Protein AF-0000000074149201 (afdb_homodimer)

Structure (mmCIF, N/CA/C/O backbone):
data_AF-0000000074149201-model_v1
#
loop_
_entity.id
_entity.type
_entity.pdbx_description
1 polymer 'Ribosomal RNA-processing protein 43'
#
loop_
_atom_site.group_PDB
_atom_site.id
_atom_site.type_symbol
_atom_site.label_atom_id
_atom_site.label_alt_id
_atom_site.label_comp_id
_atom_site.label_asym_id
_atom_site.label_entity_id
_atom_site.label_seq_id
_atom_site.pdbx_PDB_ins_code
_atom_site.Cartn_x
_atom_site.Cartn_y
_atom_site.Cartn_z
_atom_site.occupancy
_atom_site.B_iso_or_equiv
_atom_site.auth_seq_id
_atom_site.auth_comp_id
_atom_site.auth_asym_id
_atom_site.auth_atom_id
_atom_site.pdbx_PDB_model_num
ATOM 1 N N . MET A 1 1 ? -45.594 19.422 27.656 1 26.16 1 MET A N 1
ATOM 2 C CA . MET A 1 1 ? -44.5 18.469 27.469 1 26.16 1 MET A CA 1
ATOM 3 C C . MET A 1 1 ? -43.469 19.031 26.516 1 26.16 1 MET A C 1
ATOM 5 O O . MET A 1 1 ? -43.781 19.359 25.375 1 26.16 1 MET A O 1
ATOM 9 N N . ALA A 1 2 ? -42.438 19.703 26.938 1 35.16 2 ALA A N 1
ATOM 10 C CA . ALA A 1 2 ? -41.5 20.469 26.125 1 35.16 2 ALA A CA 1
ATOM 11 C C . ALA A 1 2 ? -40.781 19.578 25.109 1 35.16 2 ALA A C 1
ATOM 13 O O . ALA A 1 2 ? -40.281 18.516 25.453 1 35.16 2 ALA A O 1
ATOM 14 N N . THR A 1 3 ? -41.188 19.453 23.906 1 37.28 3 THR A N 1
ATOM 15 C CA . THR A 1 3 ? -40.625 18.75 22.766 1 37.28 3 THR A CA 1
ATOM 16 C C . THR A 1 3 ? -39.125 19.031 22.672 1 37.28 3 THR A C 1
ATOM 18 O O . THR A 1 3 ? -38.688 20.188 22.562 1 37.28 3 THR A O 1
ATOM 21 N N . PRO A 1 4 ? -38.25 18.234 23.328 1 40.62 4 PRO A N 1
ATOM 22 C CA . PRO A 1 4 ? -36.812 18.547 23.375 1 40.62 4 PRO A CA 1
ATOM 23 C C . PRO A 1 4 ? -36.281 19.047 22.031 1 40.62 4 PRO A C 1
ATOM 25 O O . PRO A 1 4 ? -36.562 18.438 20.984 1 40.62 4 PRO A O 1
ATOM 28 N N . GLN A 1 5 ? -36.312 20.219 21.656 1 44.56 5 GLN A N 1
ATOM 29 C CA . GLN A 1 5 ? -35.906 21.047 20.531 1 44.56 5 GLN A CA 1
ATOM 30 C C . GLN A 1 5 ? -34.5 20.672 20.031 1 44.56 5 GLN A C 1
ATOM 32 O O . GLN A 1 5 ? -33.75 21.531 19.609 1 44.56 5 GLN A O 1
ATOM 37 N N . GLY A 1 6 ? -33.938 19.594 20.578 1 44.03 6 GLY A N 1
ATOM 38 C CA . GLY A 1 6 ? -32.594 19.328 20.109 1 44.03 6 GLY A CA 1
ATOM 39 C C . GLY A 1 6 ? -32.5 19.031 18.625 1 44.03 6 GLY A C 1
ATOM 40 O O . GLY A 1 6 ? -33.531 18.75 17.984 1 44.03 6 GLY A O 1
ATOM 41 N N . LEU A 1 7 ? -31.562 19.547 17.891 1 54.41 7 LEU A N 1
ATOM 42 C CA . LEU A 1 7 ? -31.328 19.281 16.469 1 54.41 7 LEU A CA 1
ATOM 43 C C . LEU A 1 7 ? -31.469 17.797 16.172 1 54.41 7 LEU A C 1
ATOM 45 O O . LEU A 1 7 ? -31.016 16.953 16.953 1 54.41 7 LEU A O 1
ATOM 49 N N . PRO A 1 8 ? -32.375 17.516 15.234 1 53.25 8 PRO A N 1
ATOM 50 C CA . PRO A 1 8 ? -32.469 16.109 14.82 1 53.25 8 PRO A CA 1
ATOM 51 C C . PRO A 1 8 ? -31.094 15.453 14.664 1 53.25 8 PRO A C 1
ATOM 53 O O . PRO A 1 8 ? -30.125 16.125 14.328 1 53.25 8 PRO A O 1
ATOM 56 N N . ARG A 1 9 ? -31.031 14.273 15.133 1 54.62 9 ARG A N 1
ATOM 57 C CA . ARG A 1 9 ? -29.828 13.438 15.148 1 54.62 9 ARG A CA 1
ATOM 58 C C . ARG A 1 9 ? -29.047 13.57 13.836 1 54.62 9 ARG A C 1
ATOM 60 O O . ARG A 1 9 ? -27.828 13.641 13.844 1 54.62 9 ARG A O 1
ATOM 67 N N . GLU A 1 10 ? -29.797 13.656 12.742 1 57.03 10 GLU A N 1
ATOM 68 C CA . GLU A 1 10 ? -29.172 13.75 11.422 1 57.03 10 GLU A CA 1
ATOM 69 C C . GLU A 1 10 ? -28.453 15.086 11.242 1 57.03 10 GLU A C 1
ATOM 71 O O . GLU A 1 10 ? -27.391 15.141 10.641 1 57.03 10 GLU A O 1
ATOM 76 N N . THR A 1 11 ? -29.125 16.078 11.766 1 56.19 11 THR A N 1
ATOM 77 C CA . THR A 1 11 ? -28.547 17.406 11.672 1 56.19 11 THR A CA 1
ATOM 78 C C . THR A 1 11 ? -27.281 17.5 12.523 1 56.19 11 THR A C 1
ATOM 80 O O . THR A 1 11 ? -26.281 18.094 12.094 1 56.19 11 THR A O 1
ATOM 83 N N . PHE A 1 12 ? -27.375 16.953 13.672 1 54.03 12 PHE A N 1
ATOM 84 C CA . PHE A 1 12 ? -26.219 16.984 14.57 1 54.03 12 PHE A CA 1
ATOM 85 C C . PHE A 1 12 ? -25.047 16.219 13.969 1 54.03 12 PHE A C 1
ATOM 87 O O . PHE A 1 12 ? -23.891 16.625 14.102 1 54.03 12 PHE A O 1
ATOM 94 N N . ALA A 1 13 ? -25.406 15.164 13.359 1 57.47 13 ALA A N 1
ATOM 95 C CA . ALA A 1 13 ? -24.375 14.344 12.719 1 57.47 13 ALA A CA 1
ATOM 96 C C . ALA A 1 13 ? -23.594 15.141 11.68 1 57.47 13 ALA A C 1
ATOM 98 O O . ALA A 1 13 ? -22.391 14.953 11.523 1 57.47 13 ALA A O 1
ATOM 99 N N . LYS A 1 14 ? -24.312 16.047 11.133 1 60.41 14 LYS A N 1
ATOM 100 C CA . LYS A 1 14 ? -23.688 16.844 10.086 1 60.41 14 LYS A CA 1
ATOM 101 C C . LYS A 1 14 ? -22.859 17.969 10.68 1 60.41 14 LYS A C 1
ATOM 103 O O . LYS A 1 14 ? -21.797 18.312 10.148 1 60.41 14 LYS A O 1
ATOM 108 N N . LEU A 1 15 ? -23.344 18.469 11.875 1 63.06 15 LEU A N 1
ATOM 109 C CA . LEU A 1 15 ? -22.719 19.656 12.453 1 63.06 15 LEU A CA 1
ATOM 110 C C . LEU A 1 15 ? -21.516 19.266 13.305 1 63.06 15 LEU A C 1
ATOM 112 O O . LEU A 1 15 ? -20.5 19.969 13.312 1 63.06 15 LEU A O 1
ATOM 116 N N . SER A 1 16 ? -21.656 18.156 14.055 1 70 16 SER A N 1
ATOM 117 C CA . SER A 1 16 ? -20.594 17.703 14.945 1 70 16 SER A CA 1
ATOM 118 C C . SER A 1 16 ? -20.406 16.188 14.883 1 70 16 SER A C 1
ATOM 120 O O . SER A 1 16 ? -20.766 15.477 15.828 1 70 16 SER A O 1
ATOM 122 N N . PRO A 1 17 ? -19.859 15.828 13.836 1 73.25 17 PRO A N 1
ATOM 123 C CA . PRO A 1 17 ? -19.844 14.383 13.578 1 73.25 17 PRO A CA 1
ATOM 124 C C . PRO A 1 17 ? -19.109 13.602 14.664 1 73.25 17 PRO A C 1
ATOM 126 O O . PRO A 1 17 ? -19.578 12.539 15.086 1 73.25 17 PRO A O 1
ATOM 129 N N . HIS A 1 18 ? -18.047 14.141 15.188 1 77.44 18 HIS A N 1
ATOM 130 C CA . HIS A 1 18 ? -17.281 13.391 16.172 1 77.44 18 HIS A CA 1
ATOM 131 C C . HIS A 1 18 ? -18.047 13.242 17.484 1 77.44 18 HIS A C 1
ATOM 133 O O . HIS A 1 18 ? -18.266 12.133 17.953 1 77.44 18 HIS A O 1
ATOM 139 N N . PRO A 1 19 ? -18.531 14.305 18.031 1 72.69 19 PRO A N 1
ATOM 140 C CA . PRO A 1 19 ? -19.328 14.188 19.266 1 72.69 19 PRO A CA 1
ATOM 141 C C . PRO A 1 19 ? -20.562 13.312 19.078 1 72.69 19 PRO A C 1
ATOM 143 O O . PRO A 1 19 ? -20.969 12.609 20.016 1 72.69 19 PRO A O 1
ATOM 146 N N . TYR A 1 20 ? -21.078 13.398 17.938 1 74.5 20 TYR A N 1
ATOM 147 C CA . TYR A 1 20 ? -22.266 12.602 17.656 1 74.5 20 TYR A CA 1
ATOM 148 C C . TYR A 1 20 ? -21.953 11.109 17.703 1 74.5 20 TYR A C 1
ATOM 150 O O . TYR A 1 20 ? -22.672 10.336 18.344 1 74.5 20 TYR A O 1
ATOM 158 N N . LEU A 1 21 ? -20.969 10.742 17.016 1 76.81 21 LEU A N 1
ATOM 159 C CA . LEU A 1 21 ? -20.578 9.336 17.016 1 76.81 21 LEU A CA 1
ATOM 160 C C . LEU A 1 21 ? -20.172 8.891 18.406 1 76.81 21 LEU A C 1
ATOM 162 O O . LEU A 1 21 ? -20.531 7.789 18.844 1 76.81 21 LEU A O 1
ATOM 166 N N . LEU A 1 22 ? -19.516 9.734 19.078 1 80.5 22 LEU A N 1
ATOM 167 C CA . LEU A 1 22 ? -19.094 9.422 20.438 1 80.5 22 LEU A CA 1
ATOM 168 C C . LEU A 1 22 ? -20.312 9.195 21.344 1 80.5 22 LEU A C 1
ATOM 170 O O . LEU A 1 22 ? -20.344 8.234 22.109 1 80.5 22 LEU A O 1
ATOM 174 N N . ALA A 1 23 ? -21.234 10.086 21.25 1 75.25 23 ALA A N 1
ATOM 175 C CA . ALA A 1 23 ? -22.438 9.984 22.078 1 75.25 23 ALA A CA 1
ATOM 176 C C . ALA A 1 23 ? -23.172 8.672 21.812 1 75.25 23 ALA A C 1
ATOM 178 O O . ALA A 1 23 ? -23.672 8.031 22.75 1 75.25 23 ALA A O 1
ATOM 179 N N . ASN A 1 24 ? -23.172 8.281 20.609 1 77.06 24 ASN A N 1
ATOM 180 C CA . ASN A 1 24 ? -23.859 7.055 20.219 1 77.06 24 ASN A CA 1
ATOM 181 C C . ASN A 1 24 ? -23.125 5.816 20.719 1 77.06 24 ASN A C 1
ATOM 183 O O . ASN A 1 24 ? -23.75 4.801 21.047 1 77.06 24 ASN A O 1
ATOM 187 N N . LEU A 1 25 ? -21.828 6.016 20.812 1 80 25 LEU A N 1
ATOM 188 C CA . LEU A 1 25 ? -21.016 4.871 21.203 1 80 25 LEU A CA 1
ATOM 189 C C . LEU A 1 25 ? -20.953 4.754 22.719 1 80 25 LEU A C 1
ATOM 191 O O . LEU A 1 25 ? -20.703 3.666 23.25 1 80 25 LEU A O 1
ATOM 195 N N . GLN A 1 26 ? -21.016 6 23.484 1 75.25 26 GLN A N 1
ATOM 196 C CA . GLN A 1 26 ? -20.906 6.016 24.938 1 75.25 26 GLN A CA 1
ATOM 197 C C . GLN A 1 26 ? -22.25 5.664 25.594 1 75.25 26 GLN A C 1
ATOM 199 O O . GLN A 1 26 ? -22.297 5.387 26.781 1 75.25 26 GLN A O 1
ATOM 204 N N . THR A 1 27 ? -23.391 6.109 25.219 1 62.41 27 THR A N 1
ATOM 205 C CA . THR A 1 27 ? -24.688 5.922 25.859 1 62.41 27 THR A CA 1
ATOM 206 C C . THR A 1 27 ? -24.766 4.551 26.531 1 62.41 27 THR A C 1
ATOM 208 O O . THR A 1 27 ? -24.625 3.523 25.859 1 62.41 27 THR A O 1
ATOM 211 N N . PRO A 1 28 ? -24.453 4.828 28 1 51.03 28 PRO A N 1
ATOM 212 C CA . PRO A 1 28 ? -24.625 3.645 28.844 1 51.03 28 PRO A CA 1
ATOM 213 C C . PRO A 1 28 ? -25.969 2.953 28.625 1 51.03 28 PRO A C 1
ATOM 215 O O . PRO A 1 28 ? -26.922 3.582 28.156 1 51.03 28 PRO A O 1
ATOM 218 N N . GLN A 1 29 ? -25.875 1.652 28.734 1 45.28 29 GLN A N 1
ATOM 219 C CA . GLN A 1 29 ? -27.078 0.822 28.797 1 45.28 29 GLN A CA 1
ATOM 220 C C . GLN A 1 29 ? -27.953 1.217 29.984 1 45.28 29 GLN A C 1
ATOM 222 O O . GLN A 1 29 ? -27.594 0.974 31.141 1 45.28 29 GLN A O 1
ATOM 227 N N . ALA A 1 30 ? -28.625 2.32 30.375 1 37.59 30 ALA A N 1
ATOM 228 C CA . ALA A 1 30 ? -29.625 2.107 31.422 1 37.59 30 ALA A CA 1
ATOM 229 C C . ALA A 1 30 ? -30.031 0.641 31.5 1 37.59 30 ALA A C 1
ATOM 231 O O . ALA A 1 30 ? -29.781 -0.13 30.562 1 37.59 30 ALA A O 1
ATOM 232 N N . ALA A 1 31 ? -31.016 0.205 32.375 1 40.5 31 ALA A N 1
ATOM 233 C CA . ALA A 1 31 ? -31.359 -1.191 32.625 1 40.5 31 ALA A CA 1
ATOM 234 C C . ALA A 1 31 ? -31.219 -2.023 31.344 1 40.5 31 ALA A C 1
ATOM 236 O O . ALA A 1 31 ? -30.719 -3.148 31.375 1 40.5 31 ALA A O 1
ATOM 237 N N . GLY A 1 32 ? -32.25 -2.148 30.438 1 38.19 32 GLY A N 1
ATOM 238 C CA . GLY A 1 32 ? -32.438 -3.154 29.406 1 38.19 32 GLY A CA 1
ATOM 239 C C . GLY A 1 32 ? -31.375 -3.143 28.344 1 38.19 32 GLY A C 1
ATOM 240 O O . GLY A 1 32 ? -30.406 -2.367 28.422 1 38.19 32 GLY A O 1
ATOM 241 N N . ALA A 1 33 ? -31.656 -3.168 26.797 1 38.72 33 ALA A N 1
ATOM 242 C CA . ALA A 1 33 ? -31.266 -3.725 25.5 1 38.72 33 ALA A CA 1
ATOM 243 C C . ALA A 1 33 ? -30.188 -2.863 24.844 1 38.72 33 ALA A C 1
ATOM 245 O O . ALA A 1 33 ? -29.609 -3.25 23.828 1 38.72 33 ALA A O 1
ATOM 246 N N . THR A 1 34 ? -29.953 -1.43 24.766 1 49.12 34 THR A N 1
ATOM 247 C CA . THR A 1 34 ? -29.547 -0.998 23.438 1 49.12 34 THR A CA 1
ATOM 248 C C . THR A 1 34 ? -28.016 -0.981 23.312 1 49.12 34 THR A C 1
ATOM 250 O O . THR A 1 34 ? -27.328 -0.445 24.188 1 49.12 34 THR A O 1
ATOM 253 N N . THR A 1 35 ? -27.25 -1.906 22.797 1 58.62 35 THR A N 1
ATOM 254 C CA . THR A 1 35 ? -25.891 -2.084 22.312 1 58.62 35 THR A CA 1
ATOM 255 C C . THR A 1 35 ? -25.391 -0.808 21.641 1 58.62 35 THR A C 1
ATOM 257 O O . THR A 1 35 ? -26.156 -0.086 21 1 58.62 35 THR A O 1
ATOM 260 N N . PRO A 1 36 ? -24.188 -0.225 22.203 1 65.25 36 PRO A N 1
ATOM 261 C CA . PRO A 1 36 ? -23.609 0.9 21.453 1 65.25 36 PRO A CA 1
ATOM 262 C C . PRO A 1 36 ? -23.844 0.795 19.953 1 65.25 36 PRO A C 1
ATOM 264 O O . PRO A 1 36 ? -23.734 -0.292 19.375 1 65.25 36 PRO A O 1
ATOM 267 N N . THR A 1 37 ? -24.484 1.938 19.531 1 82.06 37 THR A N 1
ATOM 268 C CA . THR A 1 37 ? -24.781 1.903 18.109 1 82.06 37 THR A CA 1
ATOM 269 C C . THR A 1 37 ? -24.078 3.035 17.375 1 82.06 37 THR A C 1
ATOM 271 O O . THR A 1 37 ? -23.953 4.145 17.906 1 82.06 37 THR A O 1
ATOM 274 N N . ARG A 1 38 ? -23.406 2.66 16.312 1 89.31 38 ARG A N 1
ATOM 275 C CA . ARG A 1 38 ? -22.828 3.615 15.367 1 89.31 38 ARG A CA 1
ATOM 276 C C . ARG A 1 38 ? -23.891 4.543 14.805 1 89.31 38 ARG A C 1
ATOM 278 O O . ARG A 1 38 ? -25.094 4.305 14.984 1 89.31 38 ARG A O 1
ATOM 285 N N . SER A 1 39 ? -23.578 5.574 14.234 1 82.62 39 SER A N 1
ATOM 286 C CA . SER A 1 39 ? -24.5 6.539 13.664 1 82.62 39 SER A CA 1
ATOM 287 C C . SER A 1 39 ? -25.422 5.883 12.633 1 82.62 39 SER A C 1
ATOM 289 O O . SER A 1 39 ? -26.562 6.32 12.438 1 82.62 39 SER A O 1
ATOM 291 N N . ASN A 1 40 ? -24.984 4.844 12.039 1 85.69 40 ASN A N 1
ATOM 292 C CA . ASN A 1 40 ? -25.781 4.148 11.031 1 85.69 40 ASN A CA 1
ATOM 293 C C . ASN A 1 40 ? -26.547 2.98 11.641 1 85.69 40 ASN A C 1
ATOM 295 O O . ASN A 1 40 ? -27.094 2.15 10.914 1 85.69 40 ASN A O 1
ATOM 299 N N . GLY A 1 41 ? -26.531 2.811 12.93 1 87.94 41 GLY A N 1
ATOM 300 C CA . GLY A 1 41 ? -27.328 1.827 13.633 1 87.94 41 GLY A CA 1
ATOM 301 C C . GLY A 1 41 ? -26.609 0.517 13.875 1 87.94 41 GLY A C 1
ATOM 302 O O . GLY A 1 41 ? -27.078 -0.328 14.641 1 87.94 41 GLY A O 1
ATOM 303 N N . ARG A 1 42 ? -25.422 0.399 13.312 1 92.25 42 ARG A N 1
ATOM 304 C CA . ARG A 1 42 ? -24.688 -0.847 13.461 1 92.25 42 ARG A CA 1
ATOM 305 C C . ARG A 1 42 ? -23.953 -0.884 14.797 1 92.25 42 ARG A C 1
ATOM 307 O O . ARG A 1 42 ? -23.625 0.162 15.367 1 92.25 42 ARG A O 1
ATOM 314 N N . ALA A 1 43 ? -23.75 -2.162 15.289 1 92.38 43 ALA A N 1
ATOM 315 C CA . ALA A 1 43 ? -22.812 -2.34 16.391 1 92.38 43 ALA A CA 1
ATOM 316 C C . ALA A 1 43 ? -21.375 -2.113 15.93 1 92.38 43 ALA A C 1
ATOM 318 O O . ALA A 1 43 ? -21.094 -2.174 14.734 1 92.38 43 ALA A O 1
ATOM 319 N N . PRO A 1 44 ? -20.469 -1.853 16.875 1 92.25 44 PRO A N 1
ATOM 320 C CA . PRO A 1 44 ? -19.078 -1.586 16.484 1 92.25 44 PRO A CA 1
ATOM 321 C C . PRO A 1 44 ? -18.469 -2.717 15.656 1 92.25 44 PRO A C 1
ATOM 323 O O . PRO A 1 44 ? -17.75 -2.459 14.688 1 92.25 44 PRO A O 1
ATOM 326 N N . HIS A 1 45 ? -18.844 -3.963 15.891 1 91.88 45 HIS A N 1
ATOM 327 C CA . HIS A 1 45 ? -18.219 -5.098 15.227 1 91.88 45 HIS A CA 1
ATOM 328 C C . HIS A 1 45 ? -19.078 -5.609 14.078 1 91.88 45 HIS A C 1
ATOM 330 O O . HIS A 1 45 ? -18.766 -6.641 13.477 1 91.88 45 HIS A O 1
ATOM 336 N N . GLU A 1 46 ? -20.125 -4.875 13.75 1 93.75 46 GLU A N 1
ATOM 337 C CA . GLU A 1 46 ? -21.078 -5.32 12.727 1 93.75 46 GLU A CA 1
ATOM 338 C C . GLU A 1 46 ? -20.703 -4.758 11.359 1 93.75 46 GLU A C 1
ATOM 340 O O . GLU A 1 46 ? -20.578 -3.545 11.195 1 93.75 46 GLU A O 1
ATOM 345 N N . ALA A 1 47 ? -20.516 -5.695 10.422 1 97 47 ALA A N 1
ATOM 346 C CA . ALA A 1 47 ? -20.234 -5.301 9.047 1 97 47 ALA A CA 1
ATOM 347 C C . ALA A 1 47 ? -21.516 -5.234 8.227 1 97 47 ALA A C 1
ATOM 349 O O . ALA A 1 47 ? -22.516 -5.883 8.562 1 97 47 ALA A O 1
ATOM 350 N N . ARG A 1 48 ? -21.531 -4.406 7.242 1 97.12 48 ARG A N 1
ATOM 351 C CA . ARG A 1 48 ? -22.656 -4.387 6.305 1 97.12 48 ARG A CA 1
ATOM 352 C C . ARG A 1 48 ? -22.766 -5.711 5.562 1 97.12 48 ARG A C 1
ATOM 354 O O . ARG A 1 48 ? -21.766 -6.355 5.262 1 97.12 48 ARG A O 1
ATOM 361 N N . THR A 1 49 ? -23.938 -6.066 5.191 1 95.94 49 THR A N 1
ATOM 362 C CA . THR A 1 49 ? -24.203 -7.344 4.535 1 95.94 49 THR A CA 1
ATOM 363 C C . THR A 1 49 ? -23.812 -7.281 3.061 1 95.94 49 THR A C 1
ATOM 365 O O . THR A 1 49 ? -24.234 -6.379 2.34 1 95.94 49 THR A O 1
ATOM 368 N N . PRO A 1 50 ? -23.031 -8.266 2.639 1 97.06 50 PRO A N 1
ATOM 369 C CA . PRO A 1 50 ? -22.656 -8.273 1.222 1 97.06 50 PRO A CA 1
ATOM 370 C C . PRO A 1 50 ? -23.703 -8.961 0.342 1 97.06 50 PRO A C 1
ATOM 372 O O . PRO A 1 50 ? -24.312 -9.953 0.757 1 97.06 50 PRO A O 1
ATOM 375 N N . ASN A 1 51 ? -23.953 -8.383 -0.806 1 96.75 51 ASN A N 1
ATOM 376 C CA . ASN A 1 51 ? -24.734 -8.961 -1.896 1 96.75 51 ASN A CA 1
ATOM 377 C C . ASN A 1 51 ? -23.906 -9.094 -3.17 1 96.75 51 ASN A C 1
ATOM 379 O O . ASN A 1 51 ? -23.344 -8.109 -3.656 1 96.75 51 ASN A O 1
ATOM 383 N N . ILE A 1 52 ? -23.859 -10.289 -3.668 1 97 52 ILE A N 1
ATOM 384 C CA . ILE A 1 52 ? -22.969 -10.547 -4.785 1 97 52 ILE A CA 1
ATOM 385 C C . ILE A 1 52 ? -23.734 -11.18 -5.938 1 97 52 ILE A C 1
ATOM 387 O O . ILE A 1 52 ? -24.484 -12.148 -5.738 1 97 52 ILE A O 1
ATOM 391 N N . ASN A 1 53 ? -23.578 -10.602 -7.113 1 94.75 53 ASN A N 1
ATOM 392 C CA . ASN A 1 53 ? -24.094 -11.141 -8.367 1 94.75 53 ASN A CA 1
ATOM 393 C C . ASN A 1 53 ? -22.984 -11.359 -9.383 1 94.75 53 ASN A C 1
ATOM 395 O O . ASN A 1 53 ? -22.219 -10.438 -9.68 1 94.75 53 ASN A O 1
ATOM 399 N N . THR A 1 54 ? -22.875 -12.555 -9.883 1 93.12 54 THR A N 1
ATOM 400 C CA . THR A 1 54 ? -21.828 -12.844 -10.852 1 93.12 54 THR A CA 1
ATOM 401 C C . THR A 1 54 ? -22.391 -12.875 -12.266 1 93.12 54 THR A C 1
ATOM 403 O O . THR A 1 54 ? -23.609 -12.883 -12.453 1 93.12 54 THR A O 1
ATOM 406 N N . SER A 1 55 ? -21.531 -12.812 -13.305 1 85.75 55 SER A N 1
ATOM 407 C CA . SER A 1 55 ? -21.844 -12.867 -14.727 1 85.75 55 SER A CA 1
ATOM 408 C C . SER A 1 55 ? -22.766 -11.719 -15.133 1 85.75 55 SER A C 1
ATOM 410 O O . SER A 1 55 ? -23.781 -11.93 -15.797 1 85.75 55 SER A O 1
ATOM 412 N N . THR A 1 56 ? -22.359 -10.484 -14.695 1 82.31 56 THR A N 1
ATOM 413 C CA . THR A 1 56 ? -23.188 -9.297 -14.898 1 82.31 56 THR A CA 1
ATOM 414 C C . THR A 1 56 ? -22.828 -8.609 -16.219 1 82.31 56 THR A C 1
ATOM 416 O O . THR A 1 56 ? -23.609 -7.812 -16.734 1 82.31 56 THR A O 1
ATOM 419 N N . LEU A 1 57 ? -21.625 -8.953 -16.656 1 84.62 57 LEU A N 1
ATOM 420 C CA . LEU A 1 57 ? -21.188 -8.312 -17.891 1 84.62 57 LEU A CA 1
ATOM 421 C C . LEU A 1 57 ? -21.094 -9.328 -19.016 1 84.62 57 LEU A C 1
ATOM 423 O O . LEU A 1 57 ? -20.438 -10.367 -18.875 1 84.62 57 LEU A O 1
ATOM 427 N N . THR A 1 58 ? -21.562 -9 -20.125 1 82.62 58 THR A N 1
ATOM 428 C CA . THR A 1 58 ? -21.688 -9.945 -21.234 1 82.62 58 THR A CA 1
ATOM 429 C C . THR A 1 58 ? -20.375 -10.062 -22 1 82.62 58 THR A C 1
ATOM 431 O O . THR A 1 58 ? -20.078 -11.117 -22.562 1 82.62 58 THR A O 1
ATOM 434 N N . HIS A 1 59 ? -19.656 -9.078 -22 1 85.81 59 HIS A N 1
ATOM 435 C CA . HIS A 1 59 ? -18.469 -9.086 -22.859 1 85.81 59 HIS A CA 1
ATOM 436 C C . HIS A 1 59 ? -17.203 -9.359 -22.031 1 85.81 59 HIS A C 1
ATOM 438 O O . HIS A 1 59 ? -16.094 -9.258 -22.547 1 85.81 59 HIS A O 1
ATOM 444 N N . ALA A 1 60 ? -17.422 -9.758 -20.828 1 92.56 60 ALA A N 1
ATOM 445 C CA . ALA A 1 60 ? -16.297 -10.086 -19.969 1 92.56 60 ALA A CA 1
ATOM 446 C C . ALA A 1 60 ? -16.141 -11.594 -19.797 1 92.56 60 ALA A C 1
ATOM 448 O O . ALA A 1 60 ? -17.125 -12.336 -19.906 1 92.56 60 ALA A O 1
ATOM 449 N N . HIS A 1 61 ? -14.914 -12.102 -19.688 1 95.25 61 HIS A N 1
ATOM 450 C CA . HIS A 1 61 ? -14.664 -13.516 -19.406 1 95.25 61 HIS A CA 1
ATOM 451 C C . HIS A 1 61 ? -15.086 -13.883 -17.984 1 95.25 61 HIS A C 1
ATOM 453 O O . HIS A 1 61 ? -15.281 -15.062 -17.688 1 95.25 61 HIS A O 1
ATOM 459 N N . GLY A 1 62 ? -15.117 -12.898 -17.094 1 96.62 62 GLY A N 1
ATOM 460 C CA . GLY A 1 62 ? -15.625 -12.953 -15.727 1 96.62 62 GLY A CA 1
ATOM 461 C C . GLY A 1 62 ? -16.109 -11.602 -15.219 1 96.62 62 GLY A C 1
ATOM 462 O O . GLY A 1 62 ? -15.578 -10.562 -15.617 1 96.62 62 GLY A O 1
ATOM 463 N N . SER A 1 63 ? -17.156 -11.641 -14.414 1 97.06 63 SER A N 1
ATOM 464 C CA . SER A 1 63 ? -17.656 -10.383 -13.859 1 97.06 63 SER A CA 1
ATOM 465 C C . SER A 1 63 ? -18.453 -10.617 -12.578 1 97.06 63 SER A C 1
ATOM 467 O O . SER A 1 63 ? -18.906 -11.734 -12.312 1 97.06 63 SER A O 1
ATOM 469 N N . ALA A 1 64 ? -18.531 -9.547 -11.836 1 97.62 64 ALA A N 1
ATOM 470 C CA . ALA A 1 64 ? -19.328 -9.586 -10.609 1 97.62 64 ALA A CA 1
ATOM 471 C C . ALA A 1 64 ? -19.781 -8.18 -10.203 1 97.62 64 ALA A C 1
ATOM 473 O O . ALA A 1 64 ? -19.078 -7.199 -10.484 1 97.62 64 ALA A O 1
ATOM 474 N N . LEU A 1 65 ? -20.953 -8.117 -9.672 1 96.94 65 LEU A N 1
ATOM 475 C CA . LEU A 1 65 ? -21.484 -6.941 -9 1 96.94 65 LEU A CA 1
ATOM 476 C C . LEU A 1 65 ? -21.609 -7.184 -7.496 1 96.94 65 LEU A C 1
ATOM 478 O O . LEU A 1 65 ? -22.234 -8.156 -7.066 1 96.94 65 LEU A O 1
ATOM 482 N N . VAL A 1 66 ? -20.953 -6.316 -6.738 1 97.31 66 VAL A N 1
ATOM 483 C CA . VAL A 1 66 ? -20.969 -6.457 -5.285 1 97.31 66 VAL A CA 1
ATOM 484 C C . VAL A 1 66 ? -21.562 -5.203 -4.652 1 97.31 66 VAL A C 1
ATOM 486 O O . VAL A 1 66 ? -21.188 -4.082 -5.008 1 97.31 66 VAL A O 1
ATOM 489 N N . ARG A 1 67 ? -22.469 -5.457 -3.771 1 96.81 67 ARG A N 1
ATOM 490 C CA . ARG A 1 67 ? -23.047 -4.391 -2.963 1 96.81 67 ARG A CA 1
ATOM 491 C C . ARG A 1 67 ? -22.797 -4.629 -1.478 1 96.81 67 ARG A C 1
ATOM 493 O O . ARG A 1 67 ? -23.109 -5.699 -0.956 1 96.81 67 ARG A O 1
ATOM 500 N N . ILE A 1 68 ? -22.188 -3.717 -0.82 1 96.81 68 ILE A N 1
ATOM 501 C CA . ILE A 1 68 ? -21.953 -3.697 0.621 1 96.81 68 ILE A CA 1
ATOM 502 C C . ILE A 1 68 ? -22.391 -2.348 1.192 1 96.81 68 ILE A C 1
ATOM 504 O O . ILE A 1 68 ? -21.641 -1.37 1.12 1 96.81 68 ILE A O 1
ATOM 508 N N . GLY A 1 69 ? -23.547 -2.324 1.866 1 93.69 69 GLY A N 1
ATOM 509 C CA . GLY A 1 69 ? -24.125 -1.034 2.199 1 93.69 69 GLY A CA 1
ATOM 510 C C . GLY A 1 69 ? -24.375 -0.159 0.985 1 93.69 69 GLY A C 1
ATOM 511 O O . GLY A 1 69 ? -24.984 -0.598 0.011 1 93.69 69 GLY A O 1
ATOM 512 N N . ASP A 1 70 ? -23.859 1.034 0.995 1 92.06 70 ASP A N 1
ATOM 513 C CA . ASP A 1 70 ? -24.078 1.945 -0.125 1 92.06 70 ASP A CA 1
ATOM 514 C C . ASP A 1 70 ? -22.906 1.904 -1.1 1 92.06 70 ASP A C 1
ATOM 516 O O . ASP A 1 70 ? -22.766 2.789 -1.946 1 92.06 70 ASP A O 1
ATOM 520 N N . ASN A 1 71 ? -22.062 0.955 -0.905 1 94.69 71 ASN A N 1
ATOM 521 C CA . ASN A 1 71 ? -21.062 0.67 -1.924 1 94.69 71 ASN A CA 1
ATOM 522 C C . ASN A 1 71 ? -21.625 -0.211 -3.035 1 94.69 71 ASN A C 1
ATOM 524 O O . ASN A 1 71 ? -22.203 -1.265 -2.764 1 94.69 71 ASN A O 1
ATOM 528 N N . THR A 1 72 ? -21.516 0.233 -4.238 1 95.81 72 THR A N 1
ATOM 529 C CA . THR A 1 72 ? -21.812 -0.58 -5.414 1 95.81 72 THR A CA 1
ATOM 530 C C . THR A 1 72 ? -20.609 -0.629 -6.348 1 95.81 72 THR A C 1
ATOM 532 O O . THR A 1 72 ? -20.172 0.4 -6.875 1 95.81 72 THR A O 1
ATOM 535 N N . VAL A 1 73 ? -20.109 -1.849 -6.52 1 96.44 73 VAL A N 1
ATOM 536 C CA . VAL A 1 73 ? -18.875 -2.02 -7.289 1 96.44 73 VAL A CA 1
ATOM 537 C C . VAL A 1 73 ? -19.062 -3.127 -8.32 1 96.44 73 VAL A C 1
ATOM 539 O O . VAL A 1 73 ? -19.641 -4.176 -8.023 1 96.44 73 VAL A O 1
ATOM 542 N N . ILE A 1 74 ? -18.594 -2.801 -9.555 1 96.5 74 ILE A N 1
ATOM 543 C CA . ILE A 1 74 ? -18.609 -3.789 -10.633 1 96.5 74 ILE A CA 1
ATOM 544 C C . ILE A 1 74 ? -17.172 -4.148 -11.023 1 96.5 74 ILE A C 1
ATOM 546 O O . ILE A 1 74 ? -16.312 -3.275 -11.109 1 96.5 74 ILE A O 1
ATOM 550 N N . CYS A 1 75 ? -16.922 -5.438 -11.172 1 97.75 75 CYS A N 1
ATOM 551 C CA . CYS A 1 75 ? -15.633 -5.906 -11.656 1 97.75 75 CYS A CA 1
ATOM 552 C C . CYS A 1 75 ? -15.797 -6.715 -12.938 1 97.75 75 CYS A C 1
ATOM 554 O O . CYS A 1 75 ? -16.641 -7.609 -13.008 1 97.75 75 CYS A O 1
ATOM 556 N N . GLY A 1 76 ? -15.094 -6.375 -13.961 1 97.81 76 GLY A N 1
ATOM 557 C CA . GLY A 1 76 ? -15.008 -7.125 -15.203 1 97.81 76 GLY A CA 1
ATOM 558 C C . GLY A 1 76 ? -13.602 -7.605 -15.516 1 97.81 76 GLY A C 1
ATOM 559 O O . GLY A 1 76 ? -12.633 -6.875 -15.297 1 97.81 76 GLY A O 1
ATOM 560 N N . ILE A 1 77 ? -13.516 -8.867 -15.914 1 98.06 77 ILE A N 1
ATOM 561 C CA . ILE A 1 77 ? -12.219 -9.453 -16.234 1 98.06 77 ILE A CA 1
ATOM 562 C C . ILE A 1 77 ? -12.18 -9.844 -17.719 1 98.06 77 ILE A C 1
ATOM 564 O O . ILE A 1 77 ? -13.07 -10.547 -18.188 1 98.06 77 ILE A O 1
ATOM 568 N N . ARG A 1 78 ? -11.211 -9.344 -18.391 1 96.69 78 ARG A N 1
ATOM 569 C CA . ARG A 1 78 ? -10.984 -9.688 -19.781 1 96.69 78 ARG A CA 1
ATOM 570 C C . ARG A 1 78 ? -9.594 -10.273 -19.984 1 96.69 78 ARG A C 1
ATOM 572 O O . ARG A 1 78 ? -8.602 -9.727 -19.484 1 96.69 78 ARG A O 1
ATOM 579 N N . GLY A 1 79 ? -9.523 -11.414 -20.656 1 95.56 79 GLY A N 1
ATOM 580 C CA . GLY A 1 79 ? -8.258 -12.031 -21.016 1 95.56 79 GLY A CA 1
ATOM 581 C C . GLY A 1 79 ? -7.793 -11.672 -22.406 1 95.56 79 GLY A C 1
ATOM 582 O O . GLY A 1 79 ? -8.602 -11.602 -23.328 1 95.56 79 GLY A O 1
ATOM 583 N N . GLU A 1 80 ? -6.555 -11.344 -22.516 1 94.94 80 GLU A N 1
ATOM 584 C CA . GLU A 1 80 ? -5.918 -11.125 -23.812 1 94.94 80 GLU A CA 1
ATOM 585 C C . GLU A 1 80 ? -4.652 -11.969 -23.953 1 94.94 80 GLU A C 1
ATOM 587 O O . GLU A 1 80 ? -3.973 -12.242 -22.953 1 94.94 80 GLU A O 1
ATOM 592 N N . ILE A 1 81 ? -4.387 -12.344 -25.188 1 94 81 ILE A N 1
ATOM 593 C CA . ILE A 1 81 ? -3.23 -13.195 -25.438 1 94 81 ILE A CA 1
ATOM 594 C C . ILE A 1 81 ? -1.981 -12.336 -25.609 1 94 81 ILE A C 1
ATOM 596 O O . ILE A 1 81 ? -1.993 -11.359 -26.359 1 94 81 ILE A O 1
ATOM 600 N N . LEU A 1 82 ? -0.967 -12.68 -24.844 1 94.31 82 LEU A N 1
ATOM 601 C CA . LEU A 1 82 ? 0.342 -12.039 -24.922 1 94.31 82 LEU A CA 1
ATOM 602 C C . LEU A 1 82 ? 1.403 -13.031 -25.391 1 94.31 82 LEU A C 1
ATOM 604 O O . LEU A 1 82 ? 1.849 -13.883 -24.609 1 94.31 82 LEU A O 1
ATOM 608 N N . PRO A 1 83 ? 1.789 -12.961 -26.656 1 92.75 83 PRO A N 1
ATOM 609 C CA . PRO A 1 83 ? 2.863 -13.844 -27.125 1 92.75 83 PRO A CA 1
ATOM 610 C C . PRO A 1 83 ? 4.168 -13.633 -26.359 1 92.75 83 PRO A C 1
ATOM 612 O O . PRO A 1 83 ? 4.516 -12.5 -26.016 1 92.75 83 PRO A O 1
ATOM 615 N N . THR A 1 84 ? 4.863 -14.734 -26.078 1 92.94 84 THR A N 1
ATOM 616 C CA . THR A 1 84 ? 6.117 -14.641 -25.344 1 92.94 84 THR A CA 1
ATOM 617 C C . THR A 1 84 ? 7.105 -13.727 -26.062 1 92.94 84 THR A C 1
ATOM 619 O O . THR A 1 84 ? 7.91 -13.047 -25.422 1 92.94 84 THR A O 1
ATOM 622 N N . ALA A 1 85 ? 7.004 -13.633 -27.344 1 89.44 85 ALA A N 1
ATOM 623 C CA . ALA A 1 85 ? 7.883 -12.805 -28.156 1 89.44 85 ALA A CA 1
ATOM 624 C C . ALA A 1 85 ? 7.715 -11.328 -27.812 1 89.44 85 ALA A C 1
ATOM 626 O O . ALA A 1 85 ? 8.617 -10.516 -28.062 1 89.44 85 ALA A O 1
ATOM 627 N N . ASN A 1 86 ? 6.547 -11.016 -27.281 1 91.44 86 ASN A N 1
ATOM 628 C CA . ASN A 1 86 ? 6.254 -9.617 -26.953 1 91.44 86 ASN A CA 1
ATOM 629 C C . ASN A 1 86 ? 6.543 -9.305 -25.484 1 91.44 86 ASN A C 1
ATOM 631 O O . ASN A 1 86 ? 6.254 -8.211 -25.016 1 91.44 86 ASN A O 1
ATOM 635 N N . ILE A 1 87 ? 7.074 -10.211 -24.734 1 90.62 87 ILE A N 1
ATOM 636 C CA . ILE A 1 87 ? 7.426 -10.008 -23.328 1 90.62 87 ILE A CA 1
ATOM 637 C C . ILE A 1 87 ? 8.883 -9.57 -23.219 1 90.62 87 ILE A C 1
ATOM 639 O O . ILE A 1 87 ? 9.797 -10.328 -23.578 1 90.62 87 ILE A O 1
ATOM 643 N N . PRO A 1 88 ? 8.977 -8.352 -22.703 1 82.69 88 PRO A N 1
ATOM 644 C CA . PRO A 1 88 ? 10.359 -7.926 -22.5 1 82.69 88 PRO A CA 1
ATOM 645 C C . PRO A 1 88 ? 11.109 -8.812 -21.5 1 82.69 88 PRO A C 1
ATOM 647 O O . PRO A 1 88 ? 10.547 -9.195 -20.469 1 82.69 88 PRO A O 1
ATOM 650 N N . ASN A 1 89 ? 12.25 -9.234 -21.781 1 80.38 89 ASN A N 1
ATOM 651 C CA . ASN A 1 89 ? 13.109 -10.039 -20.906 1 80.38 89 ASN A CA 1
ATOM 652 C C . ASN A 1 89 ? 12.461 -11.383 -20.578 1 80.38 89 ASN A C 1
ATOM 654 O O . ASN A 1 89 ? 12.492 -11.82 -19.438 1 80.38 89 ASN A O 1
ATOM 658 N N . TYR A 1 90 ? 11.828 -11.914 -21.547 1 89.31 90 TYR A N 1
ATOM 659 C CA . TYR A 1 90 ? 11.25 -13.234 -21.375 1 89.31 90 TYR A CA 1
ATOM 660 C C . TYR A 1 90 ? 12.32 -14.266 -21.031 1 89.31 90 TYR A C 1
ATOM 662 O O . TYR A 1 90 ? 13.391 -14.281 -21.641 1 89.31 90 TYR A O 1
ATOM 670 N N . ARG A 1 91 ? 12.008 -15.047 -19.969 1 87.06 91 ARG A N 1
ATOM 671 C CA . ARG A 1 91 ? 12.883 -16.141 -19.562 1 87.06 91 ARG A CA 1
ATOM 672 C C . ARG A 1 91 ? 12.094 -17.422 -19.328 1 87.06 91 ARG A C 1
ATOM 674 O O . ARG A 1 91 ? 11.336 -17.516 -18.359 1 87.06 91 ARG A O 1
ATOM 681 N N . ALA A 1 92 ? 12.367 -18.438 -20.094 1 84.75 92 ALA A N 1
ATOM 682 C CA . ALA A 1 92 ? 11.641 -19.688 -19.969 1 84.75 92 ALA A CA 1
ATOM 683 C C . ALA A 1 92 ? 11.914 -20.359 -18.625 1 84.75 92 ALA A C 1
ATOM 685 O O . ALA A 1 92 ? 11.055 -21.047 -18.078 1 84.75 92 ALA A O 1
ATOM 686 N N . SER A 1 93 ? 13.016 -20.062 -18.078 1 81.88 93 SER A N 1
ATOM 687 C CA . SER A 1 93 ? 13.469 -20.703 -16.844 1 81.88 93 SER A CA 1
ATOM 688 C C . SER A 1 93 ? 12.672 -20.188 -15.648 1 81.88 93 SER A C 1
ATOM 690 O O . SER A 1 93 ? 12.727 -20.781 -14.57 1 81.88 93 SER A O 1
ATOM 692 N N . ILE A 1 94 ? 11.906 -19.141 -15.812 1 82.5 94 ILE A N 1
ATOM 693 C CA . ILE A 1 94 ? 11.156 -18.547 -14.703 1 82.5 94 ILE A CA 1
ATOM 694 C C . ILE A 1 94 ? 10.109 -19.531 -14.195 1 82.5 94 ILE A C 1
ATOM 696 O O . ILE A 1 94 ? 9.711 -19.484 -13.031 1 82.5 94 ILE A O 1
ATOM 700 N N . ARG A 1 95 ? 9.766 -20.438 -15.07 1 81.25 95 ARG A N 1
ATOM 701 C CA . ARG A 1 95 ? 8.727 -21.406 -14.734 1 81.25 95 ARG A CA 1
ATOM 702 C C . ARG A 1 95 ? 9.258 -22.438 -13.75 1 81.25 95 ARG A C 1
ATOM 704 O O . ARG A 1 95 ? 8.477 -23.125 -13.078 1 81.25 95 ARG A O 1
ATOM 711 N N . ASP A 1 96 ? 10.469 -22.516 -13.688 1 78.44 96 ASP A N 1
ATOM 712 C CA . ASP A 1 96 ? 11.102 -23.531 -12.852 1 78.44 96 ASP A CA 1
ATOM 713 C C . ASP A 1 96 ? 11.32 -23 -11.43 1 78.44 96 ASP A C 1
ATOM 715 O O . ASP A 1 96 ? 11.75 -23.75 -10.547 1 78.44 96 ASP A O 1
ATOM 719 N N . SER A 1 97 ? 10.945 -21.828 -11.227 1 74.56 97 SER A N 1
ATOM 720 C CA . SER A 1 97 ? 11.102 -21.25 -9.898 1 74.56 97 SER A CA 1
ATOM 721 C C . SER A 1 97 ? 10.109 -21.875 -8.914 1 74.56 97 SER A C 1
ATOM 723 O O . SER A 1 97 ? 9 -22.234 -9.289 1 74.56 97 SER A O 1
ATOM 725 N N . ASP A 1 98 ? 10.562 -22.203 -7.734 1 72.69 98 ASP A N 1
ATOM 726 C CA . ASP A 1 98 ? 9.719 -22.781 -6.695 1 72.69 98 ASP A CA 1
ATOM 727 C C . ASP A 1 98 ? 8.906 -21.719 -5.977 1 72.69 98 ASP A C 1
ATOM 729 O O . ASP A 1 98 ? 9.016 -21.562 -4.758 1 72.69 98 ASP A O 1
ATOM 733 N N . ASP A 1 99 ? 8.219 -20.906 -6.738 1 76.62 99 ASP A N 1
ATOM 734 C CA . ASP A 1 99 ? 7.461 -19.828 -6.109 1 76.62 99 ASP A CA 1
ATOM 735 C C . ASP A 1 99 ? 5.992 -19.891 -6.527 1 76.62 99 ASP A C 1
ATOM 737 O O . ASP A 1 99 ? 5.277 -18.891 -6.418 1 76.62 99 ASP A O 1
ATOM 741 N N . GLY A 1 100 ? 5.613 -21.047 -7.086 1 75.06 100 GLY A N 1
ATOM 742 C CA . GLY A 1 100 ? 4.219 -21.266 -7.438 1 75.06 100 GLY A CA 1
ATOM 743 C C . GLY A 1 100 ? 3.74 -20.391 -8.57 1 75.06 100 GLY A C 1
ATOM 744 O O . GLY A 1 100 ? 2.549 -20.094 -8.672 1 75.06 100 GLY A O 1
ATOM 745 N N . GLY A 1 101 ? 4.695 -19.906 -9.383 1 86.69 101 GLY A N 1
ATOM 746 C CA . GLY A 1 101 ? 4.34 -19.094 -10.547 1 86.69 101 GLY A CA 1
ATOM 747 C C . GLY A 1 101 ? 4.211 -17.625 -10.234 1 86.69 101 GLY A C 1
ATOM 748 O O . GLY A 1 101 ? 3.84 -16.828 -11.109 1 86.69 101 GLY A O 1
ATOM 749 N N . ARG A 1 102 ? 4.586 -17.25 -9.031 1 85.94 102 ARG A N 1
ATOM 750 C CA . ARG A 1 102 ? 4.449 -15.867 -8.602 1 85.94 102 ARG A CA 1
ATOM 751 C C . ARG A 1 102 ? 5.359 -14.945 -9.406 1 85.94 102 ARG A C 1
ATOM 753 O O . ARG A 1 102 ? 4.945 -13.867 -9.828 1 85.94 102 ARG A O 1
ATOM 760 N N . ALA A 1 103 ? 6.543 -15.344 -9.555 1 84.38 103 ALA A N 1
ATOM 761 C CA . ALA A 1 103 ? 7.492 -14.531 -10.32 1 84.38 103 ALA A CA 1
ATOM 762 C C . ALA A 1 103 ? 7.02 -14.344 -11.758 1 84.38 103 ALA A C 1
ATOM 764 O O . ALA A 1 103 ? 7.137 -13.25 -12.312 1 84.38 103 ALA A O 1
ATOM 765 N N . GLU A 1 104 ? 6.5 -15.391 -12.32 1 90.12 104 GLU A N 1
ATOM 766 C CA . GLU A 1 104 ? 5.977 -15.344 -13.688 1 90.12 104 GLU A CA 1
ATOM 767 C C . GLU A 1 104 ? 4.84 -14.336 -13.805 1 90.12 104 GLU A C 1
ATOM 769 O O . GLU A 1 104 ? 4.832 -13.5 -14.711 1 90.12 104 GLU A O 1
ATOM 774 N N . LEU A 1 105 ? 3.891 -14.383 -12.875 1 93.19 105 LEU A N 1
ATOM 775 C CA . LEU A 1 105 ? 2.75 -13.477 -12.875 1 93.19 105 LEU A CA 1
ATOM 776 C C . LEU A 1 105 ? 3.207 -12.023 -12.719 1 93.19 105 LEU A C 1
ATOM 778 O O . LEU A 1 105 ? 2.711 -11.141 -13.422 1 93.19 105 LEU A O 1
ATOM 782 N N . ARG A 1 106 ? 4.121 -11.844 -11.883 1 88.31 106 ARG A N 1
ATOM 783 C CA . ARG A 1 106 ? 4.574 -10.5 -11.555 1 88.31 106 ARG A CA 1
ATOM 784 C C . ARG A 1 106 ? 5.48 -9.945 -12.648 1 88.31 106 ARG A C 1
ATOM 786 O O . ARG A 1 106 ? 5.262 -8.828 -13.133 1 88.31 106 ARG A O 1
ATOM 793 N N . ASP A 1 107 ? 6.473 -10.711 -13.078 1 85.88 107 ASP A N 1
ATOM 794 C CA . ASP A 1 107 ? 7.492 -10.203 -14 1 85.88 107 ASP A CA 1
ATOM 795 C C . ASP A 1 107 ? 6.914 -9.969 -15.391 1 85.88 107 ASP A C 1
ATOM 797 O O . ASP A 1 107 ? 7.367 -9.078 -16.109 1 85.88 107 ASP A O 1
ATOM 801 N N . TYR A 1 108 ? 5.938 -10.75 -15.734 1 91.75 108 TYR A N 1
ATOM 802 C CA . TYR A 1 108 ? 5.371 -10.617 -17.062 1 91.75 108 TYR A CA 1
ATOM 803 C C . TYR A 1 108 ? 4.082 -9.805 -17.031 1 91.75 108 TYR A C 1
ATOM 805 O O . TYR A 1 108 ? 3.432 -9.617 -18.062 1 91.75 108 TYR A O 1
ATOM 813 N N . ASP A 1 109 ? 3.684 -9.32 -15.875 1 91.5 109 ASP A N 1
ATOM 814 C CA . ASP A 1 109 ? 2.521 -8.461 -15.695 1 91.5 109 ASP A CA 1
ATOM 815 C C . ASP A 1 109 ? 1.258 -9.117 -16.234 1 91.5 109 ASP A C 1
ATOM 817 O O . ASP A 1 109 ? 0.543 -8.516 -17.047 1 91.5 109 ASP A O 1
ATOM 821 N N . LEU A 1 110 ? 1.029 -10.297 -15.758 1 96.25 110 LEU A N 1
ATOM 822 C CA . LEU A 1 110 ? -0.073 -11.07 -16.328 1 96.25 110 LEU A CA 1
ATOM 823 C C . LEU A 1 110 ? -1.387 -10.727 -15.625 1 96.25 110 LEU A C 1
ATOM 825 O O . LEU A 1 110 ? -2.459 -11.141 -16.078 1 96.25 110 LEU A O 1
ATOM 829 N N . LEU A 1 111 ? -1.358 -10.031 -14.508 1 96.81 111 LEU A N 1
ATOM 830 C CA . LEU A 1 111 ? -2.527 -9.547 -13.789 1 96.81 111 LEU A CA 1
ATOM 831 C C . LEU A 1 111 ? -2.523 -8.023 -13.711 1 96.81 111 LEU A C 1
ATOM 833 O O . LEU A 1 111 ? -1.63 -7.426 -13.109 1 96.81 111 LEU A O 1
ATOM 837 N N . VAL A 1 112 ? -3.555 -7.402 -14.289 1 95.5 112 VAL A N 1
ATOM 838 C CA . VAL A 1 112 ? -3.537 -5.945 -14.398 1 95.5 112 VAL A CA 1
ATOM 839 C C . VAL A 1 112 ? -4.809 -5.363 -13.789 1 95.5 112 VAL A C 1
ATOM 841 O O . VAL A 1 112 ? -5.766 -5.062 -14.508 1 95.5 112 VAL A O 1
ATOM 844 N N . PRO A 1 113 ? -4.809 -5.137 -12.484 1 95.94 113 PRO A N 1
ATOM 845 C CA . PRO A 1 113 ? -5.973 -4.508 -11.859 1 95.94 113 PRO A CA 1
ATOM 846 C C . PRO A 1 113 ? -6.035 -3.002 -12.102 1 95.94 113 PRO A C 1
ATOM 848 O O . PRO A 1 113 ? -4.996 -2.334 -12.125 1 95.94 113 PRO A O 1
ATOM 851 N N . ASN A 1 114 ? -7.199 -2.531 -12.344 1 92.75 114 ASN A N 1
ATOM 852 C CA . ASN A 1 114 ? -7.508 -1.114 -12.508 1 92.75 114 ASN A CA 1
ATOM 853 C C . ASN A 1 114 ? -8.758 -0.718 -11.727 1 92.75 114 ASN A C 1
ATOM 855 O O . ASN A 1 114 ? -9.773 -1.42 -11.766 1 92.75 114 ASN A O 1
ATOM 859 N N . ILE A 1 115 ? -8.641 0.35 -10.977 1 94.44 115 ILE A N 1
ATOM 860 C CA . ILE A 1 115 ? -9.797 0.816 -10.219 1 94.44 115 ILE A CA 1
ATOM 861 C C . ILE A 1 115 ? -10.18 2.223 -10.68 1 94.44 115 ILE A C 1
ATOM 863 O O . ILE A 1 115 ? -9.32 3.086 -10.844 1 94.44 115 ILE A O 1
ATOM 867 N N . GLU A 1 116 ? -11.398 2.35 -10.898 1 89.5 116 GLU A N 1
ATOM 868 C CA . GLU A 1 116 ? -11.945 3.65 -11.273 1 89.5 116 GLU A CA 1
ATOM 869 C C . GLU A 1 116 ? -13.109 4.039 -10.367 1 89.5 116 GLU A C 1
ATOM 871 O O . GLU A 1 116 ? -13.984 3.217 -10.086 1 89.5 116 GLU A O 1
ATOM 876 N N . LEU A 1 117 ? -13.016 5.273 -9.914 1 84.94 117 LEU A N 1
ATOM 877 C CA . LEU A 1 117 ? -14.117 5.848 -9.156 1 84.94 117 LEU A CA 1
ATOM 878 C C . LEU A 1 117 ? -14.977 6.746 -10.031 1 84.94 117 LEU A C 1
ATOM 880 O O . LEU A 1 117 ? -14.492 7.734 -10.586 1 84.94 117 LEU A O 1
ATOM 884 N N . ALA A 1 118 ? -16.188 6.34 -10.234 1 76.56 118 ALA A N 1
ATOM 885 C CA . ALA A 1 118 ? -17.062 7.078 -11.133 1 76.56 118 ALA A CA 1
ATOM 886 C C . ALA A 1 118 ? -17.25 8.516 -10.664 1 76.56 118 ALA A C 1
ATOM 888 O O . ALA A 1 118 ? -17.188 8.797 -9.461 1 76.56 118 ALA A O 1
ATOM 889 N N . THR A 1 119 ? -17.406 9.305 -11.672 1 69 119 THR A N 1
ATOM 890 C CA . THR A 1 119 ? -17.844 10.664 -11.359 1 69 119 THR A CA 1
ATOM 891 C C . THR A 1 119 ? -19.156 10.641 -10.57 1 69 119 THR A C 1
ATOM 893 O O . THR A 1 119 ? -20.094 9.938 -10.938 1 69 119 THR A O 1
ATOM 896 N N . GLY A 1 120 ? -19.141 11.305 -9.367 1 68.81 120 GLY A N 1
ATOM 897 C CA . GLY A 1 120 ? -20.359 11.375 -8.57 1 68.81 120 GLY A CA 1
ATOM 898 C C . GLY A 1 120 ? -20.547 10.18 -7.656 1 68.81 120 GLY A C 1
ATOM 899 O O . GLY A 1 120 ? -21.562 10.086 -6.953 1 68.81 120 GLY A O 1
ATOM 900 N N . SER A 1 121 ? -19.531 9.328 -7.773 1 72.94 121 SER A N 1
ATOM 901 C CA . SER A 1 121 ? -19.672 8.164 -6.906 1 72.94 121 SER A CA 1
ATOM 902 C C . SER A 1 121 ? -19.703 8.57 -5.438 1 72.94 121 SER A C 1
ATOM 904 O O . SER A 1 121 ? -20.172 7.812 -4.586 1 72.94 121 SER A O 1
ATOM 906 N N . ALA A 1 122 ? -19.125 9.672 -5.156 1 67.5 122 ALA A N 1
ATOM 907 C CA . ALA A 1 122 ? -19.188 10.383 -3.883 1 67.5 122 ALA A CA 1
ATOM 908 C C . ALA A 1 122 ? -19.047 11.891 -4.086 1 67.5 122 ALA A C 1
ATOM 910 O O . ALA A 1 122 ? -18.578 12.344 -5.129 1 67.5 122 ALA A O 1
ATOM 911 N N . PRO A 1 123 ? -19.562 12.578 -3.162 1 60.44 123 PRO A N 1
ATOM 912 C CA . PRO A 1 123 ? -19.547 14.031 -3.314 1 60.44 123 PRO A CA 1
ATOM 913 C C . PRO A 1 123 ? -18.156 14.578 -3.646 1 60.44 123 PRO A C 1
ATOM 915 O O . PRO A 1 123 ? -18.047 15.594 -4.344 1 60.44 123 PRO A O 1
ATOM 918 N N . GLN A 1 124 ? -17.141 13.906 -3.215 1 65 124 GLN A N 1
ATOM 919 C CA . GLN A 1 124 ? -15.797 14.43 -3.385 1 65 124 GLN A CA 1
ATOM 920 C C . GLN A 1 124 ? -15.242 14.094 -4.766 1 65 124 GLN A C 1
ATOM 922 O O . GLN A 1 124 ? -14.227 14.648 -5.184 1 65 124 GLN A O 1
ATOM 927 N N . PHE A 1 125 ? -15.906 13.258 -5.422 1 64.94 125 PHE A N 1
ATOM 928 C CA . PHE A 1 125 ? -15.406 12.844 -6.727 1 64.94 125 PHE A CA 1
ATOM 929 C C . PHE A 1 125 ? -16.156 13.547 -7.844 1 64.94 125 PHE A C 1
ATOM 931 O O . PHE A 1 125 ? -17.188 13.062 -8.305 1 64.94 125 PHE A O 1
ATOM 938 N N . LEU A 1 126 ? -15.602 14.695 -8.148 1 59.62 126 LEU A N 1
ATOM 939 C CA . LEU A 1 126 ? -16.234 15.539 -9.148 1 59.62 126 LEU A CA 1
ATOM 940 C C . LEU A 1 126 ? -15.773 15.164 -10.555 1 59.62 126 LEU A C 1
ATOM 942 O O . LEU A 1 126 ? -14.68 14.625 -10.727 1 59.62 126 LEU A O 1
ATOM 946 N N . PRO A 1 127 ? -16.656 15.438 -11.445 1 54.88 127 PRO A N 1
ATOM 947 C CA . PRO A 1 127 ? -16.297 15.188 -12.844 1 54.88 127 PRO A CA 1
ATOM 948 C C . PRO A 1 127 ? -15.031 15.93 -13.266 1 54.88 127 PRO A C 1
ATOM 950 O O . PRO A 1 127 ? -14.82 17.078 -12.859 1 54.88 127 PRO A O 1
ATOM 953 N N . GLY A 1 128 ? -14.117 15.203 -14.094 1 50.94 128 GLY A N 1
ATOM 954 C CA . GLY A 1 128 ? -12.977 15.859 -14.711 1 50.94 128 GLY A CA 1
ATOM 955 C C . GLY A 1 128 ? -11.727 15.812 -13.852 1 50.94 128 GLY A C 1
ATOM 956 O O . GLY A 1 128 ? -10.656 16.25 -14.281 1 50.94 128 GLY A O 1
ATOM 957 N N . VAL A 1 129 ? -11.977 15.492 -12.633 1 54.84 129 VAL A N 1
ATOM 958 C CA . VAL A 1 129 ? -10.797 15.492 -11.781 1 54.84 129 VAL A CA 1
ATOM 959 C C . VAL A 1 129 ? -10 14.211 -11.984 1 54.84 129 VAL A C 1
ATOM 961 O O . VAL A 1 129 ? -10.578 13.125 -12.078 1 54.84 129 VAL A O 1
ATOM 964 N N . PRO A 1 130 ? -8.781 14.305 -12.516 1 54.53 130 PRO A N 1
ATOM 965 C CA . PRO A 1 130 ? -7.875 13.18 -12.75 1 54.53 130 PRO A CA 1
ATOM 966 C C . PRO A 1 130 ? -7.965 12.109 -11.664 1 54.53 130 PRO A C 1
ATOM 968 O O . PRO A 1 130 ? -8.523 12.359 -10.594 1 54.53 130 PRO A O 1
ATOM 971 N N . PRO A 1 131 ? -7.383 10.953 -12.078 1 56.41 131 PRO A N 1
ATOM 972 C CA . PRO A 1 131 ? -7.367 9.836 -11.133 1 56.41 131 PRO A CA 1
ATOM 973 C C . PRO A 1 131 ? -6.992 10.266 -9.719 1 56.41 131 PRO A C 1
ATOM 975 O O . PRO A 1 131 ? -5.996 10.969 -9.523 1 56.41 131 PRO A O 1
ATOM 978 N N . THR A 1 132 ? -7.867 9.945 -8.812 1 70.25 132 THR A N 1
ATOM 979 C CA . THR A 1 132 ? -7.715 10.43 -7.449 1 70.25 132 THR A CA 1
ATOM 980 C C . THR A 1 132 ? -6.645 9.633 -6.707 1 70.25 132 THR A C 1
ATOM 982 O O . THR A 1 132 ? -6.324 8.508 -7.09 1 70.25 132 THR A O 1
ATOM 985 N N . ASN A 1 133 ? -5.824 10.211 -6.039 1 77.81 133 ASN A N 1
ATOM 986 C CA . ASN A 1 133 ? -4.887 9.578 -5.117 1 77.81 133 ASN A CA 1
ATOM 987 C C . ASN A 1 133 ? -5.504 8.352 -4.449 1 77.81 133 ASN A C 1
ATOM 989 O O . ASN A 1 133 ? -4.824 7.34 -4.25 1 77.81 133 ASN A O 1
ATOM 993 N N . LEU A 1 134 ? -6.766 8.375 -4.328 1 83.25 134 LEU A N 1
ATOM 994 C CA . LEU A 1 134 ? -7.449 7.242 -3.707 1 83.25 134 LEU A CA 1
ATOM 995 C C . LEU A 1 134 ? -7.508 6.051 -4.66 1 83.25 134 LEU A C 1
ATOM 997 O O . LEU A 1 134 ? -7.199 4.922 -4.266 1 83.25 134 LEU A O 1
ATOM 1001 N N . ALA A 1 135 ? -7.895 6.32 -5.926 1 87.12 135 ALA A N 1
ATOM 1002 C CA . ALA A 1 135 ? -7.977 5.238 -6.902 1 87.12 135 ALA A CA 1
ATOM 1003 C C . ALA A 1 135 ? -6.625 4.562 -7.086 1 87.12 135 ALA A C 1
ATOM 1005 O O . ALA A 1 135 ? -6.543 3.332 -7.164 1 87.12 135 ALA A O 1
ATOM 1006 N N . GLN A 1 136 ? -5.617 5.316 -7.105 1 85.38 136 GLN A N 1
ATOM 1007 C CA . GLN A 1 136 ? -4.27 4.785 -7.281 1 85.38 136 GLN A CA 1
ATOM 1008 C C . GLN A 1 136 ? -3.842 3.957 -6.074 1 85.38 136 GLN A C 1
ATOM 1010 O O . GLN A 1 136 ? -3.279 2.869 -6.23 1 85.38 136 GLN A O 1
ATOM 1015 N N . THR A 1 137 ? -4.105 4.469 -4.957 1 90.12 137 THR A N 1
ATOM 1016 C CA . THR A 1 137 ? -3.766 3.756 -3.73 1 90.12 137 THR A CA 1
ATOM 1017 C C . THR A 1 137 ? -4.527 2.436 -3.645 1 90.12 137 THR A C 1
ATOM 1019 O O . THR A 1 137 ? -3.945 1.396 -3.332 1 90.12 137 THR A O 1
ATOM 1022 N N . LEU A 1 138 ? -5.754 2.482 -3.994 1 93.31 138 LEU A N 1
ATOM 1023 C CA . LEU A 1 138 ? -6.578 1.28 -3.961 1 93.31 138 LEU A CA 1
ATOM 1024 C C . LEU A 1 138 ? -6.086 0.255 -4.977 1 93.31 138 LEU A C 1
ATOM 1026 O O . LEU A 1 138 ? -5.984 -0.933 -4.668 1 93.31 138 LEU A O 1
ATOM 1030 N N . SER A 1 139 ? -5.797 0.707 -6.145 1 93.38 139 SER A N 1
ATOM 1031 C CA . SER A 1 139 ? -5.336 -0.183 -7.203 1 93.38 139 SER A CA 1
ATOM 1032 C C . SER A 1 139 ? -4.039 -0.883 -6.809 1 93.38 139 SER A C 1
ATOM 1034 O O . SER A 1 139 ? -3.865 -2.076 -7.074 1 93.38 139 SER A O 1
ATOM 1036 N N . THR A 1 140 ? -3.225 -0.179 -6.215 1 92.5 140 THR A N 1
ATOM 1037 C CA . THR A 1 140 ? -1.943 -0.733 -5.789 1 92.5 140 THR A CA 1
ATOM 1038 C C . THR A 1 140 ? -2.139 -1.743 -4.664 1 92.5 140 THR A C 1
ATOM 1040 O O . THR A 1 140 ? -1.46 -2.771 -4.621 1 92.5 140 THR A O 1
ATOM 1043 N N . ARG A 1 141 ? -2.98 -1.404 -3.744 1 94.56 141 ARG A N 1
ATOM 1044 C CA . ARG A 1 141 ? -3.27 -2.328 -2.654 1 94.56 141 ARG A CA 1
ATOM 1045 C C . ARG A 1 141 ? -3.852 -3.635 -3.184 1 94.56 141 ARG A C 1
ATOM 1047 O O . ARG A 1 141 ? -3.455 -4.719 -2.75 1 94.56 141 ARG A O 1
ATOM 1054 N N . VAL A 1 142 ? -4.746 -3.508 -4.102 1 96.94 142 VAL A N 1
ATOM 1055 C CA . VAL A 1 142 ? -5.348 -4.684 -4.719 1 96.94 142 VAL A CA 1
ATOM 1056 C C . VAL A 1 142 ? -4.281 -5.484 -5.461 1 96.94 142 VAL A C 1
ATOM 1058 O O . VAL A 1 142 ? -4.211 -6.707 -5.332 1 96.94 142 VAL A O 1
ATOM 1061 N N . PHE A 1 143 ? -3.482 -4.766 -6.191 1 95.38 143 PHE A N 1
ATOM 1062 C CA . PHE A 1 143 ? -2.395 -5.387 -6.938 1 95.38 143 PHE A CA 1
ATOM 1063 C C . PHE A 1 143 ? -1.483 -6.18 -6.008 1 95.38 143 PHE A C 1
ATOM 1065 O O . PHE A 1 143 ? -1.174 -7.34 -6.277 1 95.38 143 PHE A O 1
ATOM 1072 N N . SER A 1 144 ? -1.105 -5.586 -4.961 1 93.88 144 SER A N 1
ATOM 1073 C CA . SER A 1 144 ? -0.176 -6.203 -4.023 1 93.88 144 SER A CA 1
ATOM 1074 C C . SER A 1 144 ? -0.78 -7.453 -3.385 1 93.88 144 SER A C 1
ATOM 1076 O O . SER A 1 144 ? -0.127 -8.492 -3.309 1 93.88 144 SER A O 1
ATOM 1078 N N . LEU A 1 145 ? -1.961 -7.348 -2.947 1 96 145 LEU A N 1
ATOM 1079 C CA . LEU A 1 145 ? -2.605 -8.492 -2.312 1 96 145 LEU A CA 1
ATOM 1080 C C . LEU A 1 145 ? -2.848 -9.609 -3.32 1 96 145 LEU A C 1
ATOM 1082 O O . LEU A 1 145 ? -2.695 -10.789 -2.996 1 96 145 LEU A O 1
ATOM 1086 N N . LEU A 1 146 ? -3.232 -9.25 -4.539 1 96.31 146 LEU A N 1
ATOM 1087 C CA . LEU A 1 146 ? -3.473 -10.219 -5.598 1 96.31 146 LEU A CA 1
ATOM 1088 C C . LEU A 1 146 ? -2.236 -11.078 -5.84 1 96.31 146 LEU A C 1
ATOM 1090 O O . LEU A 1 146 ? -2.334 -12.305 -5.953 1 96.31 146 LEU A O 1
ATOM 1094 N N . HIS A 1 147 ? -1.152 -10.492 -5.805 1 93.44 147 HIS A N 1
ATOM 1095 C CA . HIS A 1 147 ? 0.093 -11.203 -6.055 1 93.44 147 HIS A CA 1
ATOM 1096 C C . HIS A 1 147 ? 0.567 -11.945 -4.809 1 93.44 147 HIS A C 1
ATOM 1098 O O . HIS A 1 147 ? 1.011 -13.094 -4.891 1 93.44 147 HIS A O 1
ATOM 1104 N N . SER A 1 148 ? 0.441 -11.336 -3.682 1 91.94 148 SER A N 1
ATOM 1105 C CA . SER A 1 148 ? 1.009 -11.914 -2.469 1 91.94 148 SER A CA 1
ATOM 1106 C C . SER A 1 148 ? 0.151 -13.062 -1.953 1 91.94 148 SER A C 1
ATOM 1108 O O . SER A 1 148 ? 0.644 -13.945 -1.243 1 91.94 148 SER A O 1
ATOM 1110 N N . SER A 1 149 ? -1.103 -13.086 -2.279 1 92.56 149 SER A N 1
ATOM 1111 C CA . SER A 1 149 ? -2.008 -14.125 -1.801 1 92.56 149 SER A CA 1
ATOM 1112 C C . SER A 1 149 ? -1.81 -15.43 -2.568 1 92.56 149 SER A C 1
ATOM 1114 O O . SER A 1 149 ? -2.268 -16.484 -2.135 1 92.56 149 SER A O 1
ATOM 1116 N N . GLY A 1 150 ? -1.205 -15.367 -3.73 1 91.19 150 GLY A N 1
ATOM 1117 C CA . GLY A 1 150 ? -1.071 -16.547 -4.566 1 91.19 150 GLY A CA 1
ATOM 1118 C C . GLY A 1 150 ? -2.4 -17.078 -5.07 1 91.19 150 GLY A C 1
ATOM 1119 O O . GLY A 1 150 ? -2.547 -18.281 -5.309 1 91.19 150 GLY A O 1
ATOM 1120 N N . LEU A 1 151 ? -3.285 -16.203 -5.254 1 94.75 151 LEU A N 1
ATOM 1121 C CA . LEU A 1 151 ? -4.66 -16.562 -5.586 1 94.75 151 LEU A CA 1
ATOM 1122 C C . LEU A 1 151 ? -4.742 -17.172 -6.984 1 94.75 151 LEU A C 1
ATOM 1124 O O . LEU A 1 151 ? -5.402 -18.188 -7.188 1 94.75 151 LEU A O 1
ATOM 1128 N N . VAL A 1 152 ? -4.074 -16.594 -7.965 1 96.44 152 VAL A N 1
ATOM 1129 C CA . VAL A 1 152 ? -4.168 -17.016 -9.359 1 96.44 152 VAL A CA 1
ATOM 1130 C C . VAL A 1 152 ? -3.01 -17.953 -9.695 1 96.44 152 VAL A C 1
ATOM 1132 O O . VAL A 1 152 ? -1.862 -17.688 -9.336 1 96.44 152 VAL A O 1
ATOM 1135 N N . ASN A 1 153 ? -3.326 -18.984 -10.305 1 94.31 153 ASN A N 1
ATOM 1136 C CA . ASN A 1 153 ? -2.324 -19.938 -10.75 1 94.31 153 ASN A CA 1
ATOM 1137 C C . ASN A 1 153 ? -1.805 -19.609 -12.148 1 94.31 153 ASN A C 1
ATOM 1139 O O . ASN A 1 153 ? -2.576 -19.562 -13.109 1 94.31 153 ASN A O 1
ATOM 1143 N N . ALA A 1 154 ? -0.492 -19.516 -12.234 1 94.94 154 ALA A N 1
ATOM 1144 C CA . ALA A 1 154 ? 0.119 -19.188 -13.523 1 94.94 154 ALA A CA 1
ATOM 1145 C C . ALA A 1 154 ? -0.155 -20.281 -14.555 1 94.94 154 ALA A C 1
ATOM 1147 O O . ALA A 1 154 ? -0.232 -20 -15.758 1 94.94 154 ALA A O 1
ATOM 1148 N N . ASP A 1 155 ? -0.388 -21.484 -14.117 1 94.12 155 ASP A N 1
ATOM 1149 C CA . ASP A 1 155 ? -0.63 -22.625 -15.008 1 94.12 155 ASP A CA 1
ATOM 1150 C C . ASP A 1 155 ? -1.865 -22.391 -15.867 1 94.12 155 ASP A C 1
ATOM 1152 O O . ASP A 1 155 ? -1.922 -22.828 -17.016 1 94.12 155 ASP A O 1
ATOM 1156 N N . ASP A 1 156 ? -2.77 -21.719 -15.328 1 95.12 156 ASP A N 1
ATOM 1157 C CA . ASP A 1 156 ? -4.02 -21.484 -16.047 1 95.12 156 ASP A CA 1
ATOM 1158 C C . ASP A 1 156 ? -3.85 -20.422 -17.125 1 95.12 156 ASP A C 1
ATOM 1160 O O . ASP A 1 156 ? -4.707 -20.266 -17.984 1 95.12 156 ASP A O 1
ATOM 1164 N N . LEU A 1 157 ? -2.742 -19.719 -17.078 1 95.94 157 LEU A N 1
ATOM 1165 C CA . LEU A 1 157 ? -2.58 -18.594 -18 1 95.94 157 LEU A CA 1
ATOM 1166 C C . LEU A 1 157 ? -1.581 -18.922 -19.094 1 95.94 157 LEU A C 1
ATOM 1168 O O . LEU A 1 157 ? -1.448 -18.172 -20.062 1 95.94 157 LEU A O 1
ATOM 1172 N N . ARG A 1 158 ? -0.91 -20.062 -18.953 1 94.56 158 ARG A N 1
ATOM 1173 C CA . ARG A 1 158 ? 0.062 -20.484 -19.953 1 94.56 158 ARG A CA 1
ATOM 1174 C C . ARG A 1 158 ? -0.634 -21.062 -21.172 1 94.56 158 ARG A C 1
ATOM 1176 O O . ARG A 1 158 ? -1.605 -21.812 -21.047 1 94.56 158 ARG A O 1
ATOM 1183 N N . ILE A 1 159 ? -0.181 -20.672 -22.312 1 93 159 ILE A N 1
ATOM 1184 C CA . ILE A 1 159 ? -0.613 -21.281 -23.562 1 93 159 ILE A CA 1
ATOM 1185 C C . ILE A 1 159 ? 0.531 -22.109 -24.156 1 93 159 ILE A C 1
ATOM 1187 O O . ILE A 1 159 ? 1.559 -21.547 -24.562 1 93 159 ILE A O 1
ATOM 1191 N N . TRP A 1 160 ? 0.269 -23.359 -24.266 1 91.12 160 TRP A N 1
ATOM 1192 C CA . TRP A 1 160 ? 1.303 -24.312 -24.672 1 91.12 160 TRP A CA 1
ATOM 1193 C C . TRP A 1 160 ? 1.2 -24.625 -26.156 1 91.12 160 TRP A C 1
ATOM 1195 O O . TRP A 1 160 ? 0.109 -24.594 -26.734 1 91.12 160 TRP A O 1
ATOM 1205 N N . HIS A 1 161 ? 2.338 -24.844 -26.734 1 87.62 161 HIS A N 1
ATOM 1206 C CA . HIS A 1 161 ? 2.439 -25.375 -28.094 1 87.62 161 HIS A CA 1
ATOM 1207 C C . HIS A 1 161 ? 3.396 -26.562 -28.156 1 87.62 161 HIS A C 1
ATOM 1209 O O . HIS A 1 161 ? 4.477 -26.516 -27.562 1 87.62 161 HIS A O 1
ATOM 1215 N N . THR A 1 162 ? 2.904 -27.625 -28.781 1 82.75 162 THR A N 1
ATOM 1216 C CA . THR A 1 162 ? 3.748 -28.781 -29.016 1 82.75 162 THR A CA 1
ATOM 1217 C C . THR A 1 162 ? 4.324 -28.75 -30.438 1 82.75 162 THR A C 1
ATOM 1219 O O . THR A 1 162 ? 3.584 -28.625 -31.406 1 82.75 162 THR A O 1
ATOM 1222 N N . ARG A 1 163 ? 5.57 -28.672 -30.609 1 73.44 163 ARG A N 1
ATOM 1223 C CA . ARG A 1 163 ? 6.215 -28.672 -31.922 1 73.44 163 ARG A CA 1
ATOM 1224 C C . ARG A 1 163 ? 6 -30 -32.625 1 73.44 163 ARG A C 1
ATOM 1226 O O . ARG A 1 163 ? 6.184 -31.062 -32.031 1 73.44 163 ARG A O 1
ATOM 1233 N N . PRO A 1 164 ? 5.453 -29.953 -33.938 1 70 164 PRO A N 1
ATOM 1234 C CA . PRO A 1 164 ? 5.195 -31.188 -34.688 1 70 164 PRO A CA 1
ATOM 1235 C C . PRO A 1 164 ? 6.461 -31.984 -34.969 1 70 164 PRO A C 1
ATOM 1237 O O . PRO A 1 164 ? 7.551 -31.422 -35.062 1 70 164 PRO A O 1
ATOM 1240 N N . ALA A 1 165 ? 6.418 -33.219 -34.781 1 55.5 165 ALA A N 1
ATOM 1241 C CA . ALA A 1 165 ? 7.484 -34.125 -35.188 1 55.5 165 ALA A CA 1
ATOM 1242 C C . ALA A 1 165 ? 7.832 -33.938 -36.688 1 55.5 165 ALA A C 1
ATOM 1244 O O . ALA A 1 165 ? 6.957 -33.625 -37.5 1 55.5 165 ALA A O 1
ATOM 1245 N N . GLU A 1 166 ? 8.969 -33.312 -37.031 1 49.38 166 GLU A N 1
ATOM 1246 C CA . GLU A 1 166 ? 9.383 -33.219 -38.438 1 49.38 166 GLU A CA 1
ATOM 1247 C C . GLU A 1 166 ? 9.039 -34.531 -39.188 1 49.38 166 GLU A C 1
ATOM 1249 O O . GLU A 1 166 ? 9.594 -35.594 -38.875 1 49.38 166 GLU A O 1
ATOM 1254 N N . ASN A 1 167 ? 7.91 -35.031 -39.375 1 42.25 167 ASN A N 1
ATOM 1255 C CA . ASN A 1 167 ? 7.945 -36.031 -40.469 1 42.25 167 ASN A CA 1
ATOM 1256 C C . ASN A 1 167 ? 8.547 -35.438 -41.719 1 42.25 167 ASN A C 1
ATOM 1258 O O . ASN A 1 167 ? 8.266 -35.938 -42.844 1 42.25 167 ASN A O 1
ATOM 1262 N N . THR A 1 168 ? 8.797 -34.156 -41.906 1 39.81 168 THR A N 1
ATOM 1263 C CA . THR A 1 168 ? 9.023 -33.781 -43.312 1 39.81 168 THR A CA 1
ATOM 1264 C C . THR A 1 168 ? 10.375 -34.281 -43.781 1 39.81 168 THR A C 1
ATOM 1266 O O . THR A 1 168 ? 11.352 -34.281 -43.031 1 39.81 168 THR A O 1
ATOM 1269 N N . GLY A 1 169 ? 10.602 -35.25 -44.812 1 36.34 169 GLY A N 1
ATOM 1270 C CA . GLY A 1 169 ? 11.656 -35.5 -45.781 1 36.34 169 GLY A CA 1
ATOM 1271 C C . GLY A 1 169 ? 12.43 -34.25 -46.156 1 36.34 169 GLY A C 1
ATOM 1272 O O . GLY A 1 169 ? 13.266 -34.281 -47.062 1 36.34 169 GLY A O 1
ATOM 1273 N N . TYR A 1 170 ? 11.773 -33.094 -46.25 1 34.16 170 TYR A N 1
ATOM 1274 C CA . TYR A 1 170 ? 12.5 -32 -46.906 1 34.16 170 TYR A CA 1
ATOM 1275 C C . TYR A 1 170 ? 13.711 -31.578 -46.094 1 34.16 170 TYR A C 1
ATOM 1277 O O . TYR A 1 170 ? 13.703 -31.672 -44.875 1 34.16 170 TYR A O 1
ATOM 1285 N N . SER A 1 171 ? 14.969 -31.531 -46.688 1 35.03 171 SER A N 1
ATOM 1286 C CA . SER A 1 171 ? 16.312 -31.094 -46.344 1 35.03 171 SER A CA 1
ATOM 1287 C C . SER A 1 171 ? 16.297 -29.781 -45.562 1 35.03 171 SER A C 1
ATOM 1289 O O . SER A 1 171 ? 15.531 -28.875 -45.906 1 35.03 171 SER A O 1
ATOM 1291 N N . ALA A 1 172 ? 16.703 -29.75 -44.375 1 33.84 172 ALA A N 1
ATOM 1292 C CA . ALA A 1 172 ? 17.094 -28.703 -43.438 1 33.84 172 ALA A CA 1
ATOM 1293 C C . ALA A 1 172 ? 17.859 -27.594 -44.156 1 33.84 172 ALA A C 1
ATOM 1295 O O . ALA A 1 172 ? 19.094 -27.656 -44.281 1 33.84 172 ALA A O 1
ATOM 1296 N N . ALA A 1 173 ? 17.391 -27.078 -45.25 1 31.81 173 ALA A N 1
ATOM 1297 C CA . ALA A 1 173 ? 18.281 -25.984 -45.594 1 31.81 173 ALA A CA 1
ATOM 1298 C C . ALA A 1 173 ? 18.5 -25.031 -44.406 1 31.81 173 ALA A C 1
ATOM 1300 O O . ALA A 1 173 ? 17.734 -25.078 -43.438 1 31.81 173 ALA A O 1
ATOM 1301 N N . ASP A 1 174 ? 19.25 -23.719 -44.594 1 31.86 174 ASP A N 1
ATOM 1302 C CA . ASP A 1 174 ? 20.188 -22.766 -44 1 31.86 174 ASP A CA 1
ATOM 1303 C C . ASP A 1 174 ? 19.484 -21.875 -42.969 1 31.86 174 ASP A C 1
ATOM 1305 O O . ASP A 1 174 ? 20.047 -20.875 -42.531 1 31.86 174 ASP A O 1
ATOM 1309 N N . ASP A 1 175 ? 18.172 -21.734 -42.969 1 32.53 175 ASP A N 1
ATOM 1310 C CA . ASP A 1 175 ? 17.953 -20.438 -42.312 1 32.53 175 ASP A CA 1
ATOM 1311 C C . ASP A 1 175 ? 18.25 -20.516 -40.812 1 32.53 175 ASP A C 1
ATOM 1313 O O . ASP A 1 175 ? 17.594 -21.266 -40.062 1 32.53 175 ASP A O 1
ATOM 1317 N N . GLU A 1 176 ? 19.469 -20.25 -40.312 1 33.53 176 GLU A N 1
ATOM 1318 C CA . GLU A 1 176 ? 20.266 -20.109 -39.094 1 33.53 176 GLU A CA 1
ATOM 1319 C C . GLU A 1 176 ? 19.484 -19.391 -38 1 33.53 176 GLU A C 1
ATOM 1321 O O . GLU A 1 176 ? 19.781 -19.547 -36.812 1 33.53 176 GLU A O 1
ATOM 1326 N N . ASP A 1 177 ? 18.812 -18.25 -38.281 1 34.06 177 ASP A N 1
ATOM 1327 C CA . ASP A 1 177 ? 18.859 -17.141 -37.312 1 34.06 177 ASP A CA 1
ATOM 1328 C C . ASP A 1 177 ? 17.812 -17.344 -36.188 1 34.06 177 ASP A C 1
ATOM 1330 O O . ASP A 1 177 ? 17.609 -16.438 -35.375 1 34.06 177 ASP A O 1
ATOM 1334 N N . ASP A 1 178 ? 16.797 -18.188 -36.438 1 36.19 178 ASP A N 1
ATOM 1335 C CA . ASP A 1 178 ? 15.852 -17.938 -35.375 1 36.19 178 ASP A CA 1
ATOM 1336 C C . ASP A 1 178 ? 16.328 -18.578 -34.062 1 36.19 178 ASP A C 1
ATOM 1338 O O . ASP A 1 178 ? 16.625 -19.766 -34.031 1 36.19 178 ASP A O 1
ATOM 1342 N N . ASP A 1 179 ? 16.953 -17.906 -33.312 1 37.75 179 ASP A N 1
ATOM 1343 C CA . ASP A 1 179 ? 17.469 -18.141 -31.969 1 37.75 179 ASP A CA 1
ATOM 1344 C C . ASP A 1 179 ? 16.5 -19 -31.156 1 37.75 179 ASP A C 1
ATOM 1346 O O . ASP A 1 179 ? 16.609 -19.078 -29.922 1 37.75 179 ASP A O 1
ATOM 1350 N N . MET A 1 180 ? 15.305 -19.312 -31.703 1 39.34 180 MET A N 1
ATOM 1351 C CA . MET A 1 180 ? 14.641 -20.281 -30.812 1 39.34 180 MET A CA 1
ATOM 1352 C C . MET A 1 180 ? 15.398 -21.594 -30.766 1 39.34 180 MET A C 1
ATOM 1354 O O . MET A 1 180 ? 15.695 -22.188 -31.812 1 39.34 180 MET A O 1
ATOM 1358 N N . GLY A 1 181 ? 16.328 -21.812 -30.016 1 40.22 181 GLY A N 1
ATOM 1359 C CA . GLY A 1 181 ? 17.047 -23.078 -29.875 1 40.22 181 GLY A CA 1
ATOM 1360 C C . GLY A 1 181 ? 16.312 -24.266 -30.469 1 40.22 181 GLY A C 1
ATOM 1361 O O . GLY A 1 181 ? 15.109 -24.188 -30.719 1 40.22 181 GLY A O 1
ATOM 1362 N N . GLU A 1 182 ? 16.984 -25.141 -31.188 1 45.66 182 GLU A N 1
ATOM 1363 C CA . GLU A 1 182 ? 16.562 -26.391 -31.812 1 45.66 182 GLU A CA 1
ATOM 1364 C C . GLU A 1 182 ? 15.625 -27.172 -30.906 1 45.66 182 GLU A C 1
ATOM 1366 O O . GLU A 1 182 ? 16.078 -27.859 -29.984 1 45.66 182 GLU A O 1
ATOM 1371 N N . LEU A 1 183 ? 14.438 -26.594 -30.578 1 53.66 183 LEU A N 1
ATOM 1372 C CA . LEU A 1 183 ? 13.453 -27.422 -29.891 1 53.66 183 LEU A CA 1
ATOM 1373 C C . LEU A 1 183 ? 13.32 -28.781 -30.547 1 53.66 183 LEU A C 1
ATOM 1375 O O . LEU A 1 183 ? 13.305 -28.875 -31.781 1 53.66 183 LEU A O 1
ATOM 1379 N N . GLU A 1 184 ? 13.727 -29.797 -29.797 1 57.41 184 GLU A N 1
ATOM 1380 C CA . GLU A 1 184 ? 13.602 -31.172 -30.281 1 57.41 184 GLU A CA 1
ATOM 1381 C C . GLU A 1 184 ? 12.156 -31.5 -30.625 1 57.41 184 GLU A C 1
ATOM 1383 O O . GLU A 1 184 ? 11.227 -30.906 -30.094 1 57.41 184 GLU A O 1
ATOM 1388 N N . ALA A 1 185 ? 11.906 -32.281 -31.641 1 60.72 185 ALA A N 1
ATOM 1389 C CA . ALA A 1 185 ? 10.602 -32.812 -32.062 1 60.72 185 ALA A CA 1
ATOM 1390 C C . ALA A 1 185 ? 9.836 -33.375 -30.859 1 60.72 185 ALA A C 1
ATOM 1392 O O . ALA A 1 185 ? 10.383 -34.094 -30.047 1 60.72 185 ALA A O 1
ATOM 1393 N N . GLY A 1 186 ? 8.57 -32.75 -30.438 1 71.69 186 GLY A N 1
ATOM 1394 C CA . GLY A 1 186 ? 7.723 -33.219 -29.344 1 71.69 186 GLY A CA 1
ATOM 1395 C C . GLY A 1 186 ? 7.809 -32.344 -28.109 1 71.69 186 GLY A C 1
ATOM 1396 O O . GLY A 1 186 ? 7.051 -32.531 -27.156 1 71.69 186 GLY A O 1
ATOM 1397 N N . GLU A 1 187 ? 8.711 -31.359 -28.141 1 80.12 187 GLU A N 1
ATOM 1398 C CA . GLU A 1 187 ? 8.891 -30.531 -26.953 1 80.12 187 GLU A CA 1
ATOM 1399 C C .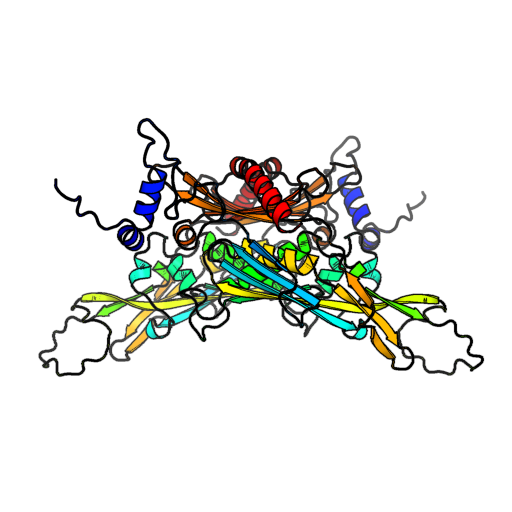 GLU A 1 187 ? 7.75 -29.531 -26.797 1 80.12 187 GLU A C 1
ATOM 1401 O O . GLU A 1 187 ? 7.293 -28.938 -27.781 1 80.12 187 GLU A O 1
ATOM 1406 N N . ARG A 1 188 ? 7.145 -29.531 -25.531 1 87 188 ARG A N 1
ATOM 1407 C CA . ARG A 1 188 ? 6.098 -28.578 -25.188 1 87 188 ARG A CA 1
ATOM 1408 C C . ARG A 1 188 ? 6.691 -27.266 -24.672 1 87 188 ARG A C 1
ATOM 1410 O O . ARG A 1 188 ? 7.535 -27.281 -23.781 1 87 188 ARG A O 1
ATOM 1417 N N . VAL A 1 189 ? 6.32 -26.172 -25.359 1 89.19 189 VAL A N 1
ATOM 1418 C CA . VAL A 1 189 ? 6.84 -24.875 -24.953 1 89.19 189 VAL A CA 1
ATOM 1419 C C . VAL A 1 189 ? 5.684 -23.891 -24.734 1 89.19 189 VAL A C 1
ATOM 1421 O O . VAL A 1 189 ? 4.633 -24.016 -25.359 1 89.19 189 VAL A O 1
ATOM 1424 N N . VAL A 1 190 ? 5.902 -22.953 -23.828 1 92.81 190 VAL A N 1
ATOM 1425 C CA . VAL A 1 190 ? 4.938 -21.859 -23.656 1 92.81 190 VAL A CA 1
ATOM 1426 C C . VAL A 1 190 ? 5.148 -20.812 -24.75 1 92.81 190 VAL A C 1
ATOM 1428 O O . VAL A 1 190 ? 6.234 -20.25 -24.875 1 92.81 190 VAL A O 1
ATOM 1431 N N . ILE A 1 191 ? 4.133 -20.562 -25.516 1 91.62 191 ILE A N 1
ATOM 1432 C CA . ILE A 1 191 ? 4.312 -19.672 -26.656 1 91.62 191 ILE A CA 1
ATOM 1433 C C . ILE A 1 191 ? 3.611 -18.344 -26.375 1 91.62 191 ILE A C 1
ATOM 1435 O O . ILE A 1 191 ? 3.865 -17.344 -27.062 1 91.62 191 ILE A O 1
ATOM 1439 N N . ALA A 1 192 ? 2.658 -18.391 -25.469 1 94.44 192 ALA A N 1
ATOM 1440 C CA . ALA A 1 192 ? 1.925 -17.188 -25.094 1 94.44 192 ALA A CA 1
ATOM 1441 C C . ALA A 1 192 ? 1.335 -17.328 -23.688 1 94.44 192 ALA A C 1
ATOM 1443 O O . ALA A 1 192 ? 1.386 -18.391 -23.094 1 94.44 192 ALA A O 1
ATOM 1444 N N . TYR A 1 193 ? 0.904 -16.203 -23.203 1 95.94 193 TYR A N 1
ATOM 1445 C CA . TYR A 1 193 ? 0.193 -16.156 -21.922 1 95.94 193 TYR A CA 1
ATOM 1446 C C . TYR A 1 193 ? -1.138 -15.43 -22.062 1 95.94 193 TYR A C 1
ATOM 1448 O O . TYR A 1 193 ? -1.285 -14.555 -22.922 1 95.94 193 TYR A O 1
ATOM 1456 N N . TRP A 1 194 ? -2.092 -15.836 -21.266 1 96 194 TRP A N 1
ATOM 1457 C CA . TRP A 1 194 ? -3.238 -14.969 -21 1 96 194 TRP A CA 1
ATOM 1458 C C . TRP A 1 194 ? -2.867 -13.844 -20.047 1 96 194 TRP A C 1
ATOM 1460 O O . TRP A 1 194 ? -2.24 -14.086 -19.016 1 96 194 TRP A O 1
ATOM 1470 N N . VAL A 1 195 ? -3.141 -12.617 -20.438 1 97.25 195 VAL A N 1
ATOM 1471 C CA . VAL A 1 195 ? -3.104 -11.484 -19.516 1 97.25 195 VAL A CA 1
ATOM 1472 C C . VAL A 1 195 ? -4.52 -11.148 -19.047 1 97.25 195 VAL A C 1
ATOM 1474 O O . VAL A 1 195 ? -5.43 -11 -19.875 1 97.25 195 VAL A O 1
ATOM 1477 N N . LEU A 1 196 ? -4.754 -11.086 -17.781 1 98 196 LEU A N 1
ATOM 1478 C CA . LEU A 1 196 ? -6.066 -10.734 -17.266 1 98 196 LEU A CA 1
ATOM 1479 C C . LEU A 1 196 ? -6.145 -9.242 -16.938 1 98 196 LEU A C 1
ATOM 1481 O O . LEU A 1 196 ? -5.445 -8.758 -16.047 1 98 196 LEU A O 1
ATOM 1485 N N . TYR A 1 197 ? -6.93 -8.555 -17.703 1 97.44 197 TYR A N 1
ATOM 1486 C CA . TYR A 1 197 ? -7.27 -7.176 -17.375 1 97.44 197 TYR A CA 1
ATOM 1487 C C . TYR A 1 197 ? -8.461 -7.117 -16.422 1 97.44 197 TYR A C 1
ATOM 1489 O O . TYR A 1 197 ? -9.578 -7.504 -16.797 1 97.44 197 TYR A O 1
ATOM 1497 N N . ILE A 1 198 ? -8.234 -6.652 -15.234 1 98 198 ILE A N 1
ATOM 1498 C CA . ILE A 1 198 ? -9.211 -6.645 -14.156 1 98 198 ILE A CA 1
ATOM 1499 C C . ILE A 1 198 ? -9.688 -5.215 -13.898 1 98 198 ILE A C 1
ATOM 1501 O O . ILE A 1 198 ? -9 -4.441 -13.234 1 98 198 ILE A O 1
ATOM 1505 N N . ASP A 1 199 ? -10.852 -4.922 -14.375 1 95.81 199 ASP A N 1
ATOM 1506 C CA . ASP A 1 199 ? -11.383 -3.572 -14.234 1 95.81 199 ASP A CA 1
ATOM 1507 C C . ASP A 1 199 ? -12.43 -3.512 -13.125 1 95.81 199 ASP A C 1
ATOM 1509 O O . ASP A 1 199 ? -13.461 -4.191 -13.195 1 95.81 199 ASP A O 1
ATOM 1513 N N . ILE A 1 200 ? -12.172 -2.662 -12.125 1 96.88 200 ILE A N 1
ATOM 1514 C CA . ILE A 1 200 ? -13.07 -2.475 -10.984 1 96.88 200 ILE A CA 1
ATOM 1515 C C . ILE A 1 200 ? -13.641 -1.06 -11.008 1 96.88 200 ILE A C 1
ATOM 1517 O O . ILE A 1 200 ? -12.898 -0.08 -10.977 1 96.88 200 ILE A O 1
ATOM 1521 N N . TYR A 1 201 ? -14.938 -1.02 -11.039 1 93.81 201 TYR A N 1
ATOM 1522 C CA . TYR A 1 201 ? -15.609 0.264 -11.203 1 93.81 201 TYR A CA 1
ATOM 1523 C C . TYR A 1 201 ? -16.578 0.521 -10.047 1 93.81 201 TYR A C 1
ATOM 1525 O O . TYR A 1 201 ? -17.516 -0.241 -9.844 1 93.81 201 TYR A O 1
ATOM 1533 N N . PHE A 1 202 ? -16.375 1.654 -9.32 1 93.56 202 PHE A N 1
ATOM 1534 C CA . PHE A 1 202 ? -17.281 2.043 -8.258 1 93.56 202 PHE A CA 1
ATOM 1535 C C . PHE A 1 202 ? -18.422 2.91 -8.797 1 93.56 202 PHE A C 1
ATOM 1537 O O . PHE A 1 202 ? -18.172 4.031 -9.25 1 93.56 202 PHE A O 1
ATOM 1544 N N . ILE A 1 203 ? -19.562 2.361 -8.695 1 91.69 203 ILE A N 1
ATOM 1545 C CA . ILE A 1 203 ? -20.766 3.109 -9.055 1 91.69 203 ILE A CA 1
ATOM 1546 C C . ILE A 1 203 ? -21.172 4.027 -7.898 1 91.69 203 ILE A C 1
ATOM 1548 O O . ILE A 1 203 ? -21.562 5.176 -8.117 1 91.69 203 ILE A O 1
ATOM 1552 N N . SER A 1 204 ? -21.109 3.537 -6.73 1 91.12 204 SER A N 1
ATOM 1553 C CA . SER A 1 204 ? -21.344 4.297 -5.508 1 91.12 204 SER A CA 1
ATOM 1554 C C . SER A 1 204 ? -20.312 3.955 -4.441 1 91.12 204 SER A C 1
ATOM 1556 O O . SER A 1 204 ? -19.766 2.852 -4.434 1 91.12 204 SER A O 1
ATOM 1558 N N . PHE A 1 205 ? -20.094 4.945 -3.619 1 87.19 205 PHE A N 1
ATOM 1559 C CA . PHE A 1 205 ? -18.984 4.871 -2.678 1 87.19 205 PHE A CA 1
ATOM 1560 C C . PHE A 1 205 ? -19.422 5.312 -1.287 1 87.19 205 PHE A C 1
ATOM 1562 O O . PHE A 1 205 ? -19.938 6.422 -1.115 1 87.19 205 PHE A O 1
ATOM 1569 N N . ASP A 1 206 ? -19.266 4.387 -0.279 1 91.25 206 ASP A N 1
ATOM 1570 C CA . ASP A 1 206 ? -19.641 4.734 1.09 1 91.25 206 ASP A CA 1
ATOM 1571 C C . ASP A 1 206 ? -18.641 4.141 2.09 1 91.25 206 ASP A C 1
ATOM 1573 O O . ASP A 1 206 ? -19.031 3.418 3.006 1 91.25 206 ASP A O 1
ATOM 1577 N N . GLY A 1 207 ? -17.406 4.387 1.925 1 93.31 207 GLY A N 1
ATOM 1578 C CA . GLY A 1 207 ? -16.391 3.955 2.869 1 93.31 207 GLY A CA 1
ATOM 1579 C C . GLY A 1 207 ? -15.93 2.525 2.645 1 93.31 207 GLY A C 1
ATOM 1580 O O . GLY A 1 207 ? -16.625 1.74 1.999 1 93.31 207 GLY A O 1
ATOM 1581 N N . ASN A 1 208 ? -14.75 2.24 3.086 1 96.12 208 ASN A N 1
ATOM 1582 C CA . ASN A 1 208 ? -14.133 0.92 3.033 1 96.12 208 ASN A CA 1
ATOM 1583 C C . ASN A 1 208 ? -14.109 0.366 1.611 1 96.12 208 ASN A C 1
ATOM 1585 O O . ASN A 1 208 ? -14.578 -0.749 1.37 1 96.12 208 ASN A O 1
ATOM 1589 N N . PRO A 1 209 ? -13.625 1.148 0.718 1 94.75 209 PRO A N 1
ATOM 1590 C CA . PRO A 1 209 ? -13.648 0.73 -0.686 1 94.75 209 PRO A CA 1
ATOM 1591 C C . PRO A 1 209 ? -12.75 -0.476 -0.956 1 94.75 209 PRO A C 1
ATOM 1593 O O . PRO A 1 209 ? -13.023 -1.261 -1.868 1 94.75 209 PRO A O 1
ATOM 1596 N N . PHE A 1 210 ? -11.742 -0.664 -0.192 1 97.31 210 PHE A N 1
ATOM 1597 C CA . PHE A 1 210 ? -10.805 -1.744 -0.464 1 97.31 210 PHE A CA 1
ATOM 1598 C C . PHE A 1 210 ? -11.484 -3.102 -0.343 1 97.31 210 PHE A C 1
ATOM 1600 O O . PHE A 1 210 ? -11.359 -3.949 -1.227 1 97.31 210 PHE A O 1
ATOM 1607 N N . ASP A 1 211 ? -12.18 -3.332 0.76 1 98.38 211 ASP A N 1
ATOM 1608 C CA . ASP A 1 211 ? -12.859 -4.609 0.972 1 98.38 211 ASP A CA 1
ATOM 1609 C C . ASP A 1 211 ? -13.867 -4.887 -0.142 1 98.38 211 ASP A C 1
ATOM 1611 O O . ASP A 1 211 ? -13.984 -6.023 -0.609 1 98.38 211 ASP A O 1
ATOM 1615 N N . ALA A 1 212 ? -14.586 -3.854 -0.493 1 97.56 212 ALA A N 1
ATOM 1616 C CA . ALA A 1 212 ? -15.578 -4.008 -1.549 1 97.56 212 ALA A CA 1
ATOM 1617 C C . ALA A 1 212 ? -14.922 -4.348 -2.883 1 97.56 212 ALA A C 1
ATOM 1619 O O . ALA A 1 212 ? -15.367 -5.25 -3.592 1 97.56 212 ALA A O 1
ATOM 1620 N N . ALA A 1 213 ? -13.883 -3.596 -3.199 1 97.75 213 ALA A N 1
ATOM 1621 C CA . ALA A 1 213 ? -13.156 -3.838 -4.441 1 97.75 213 ALA A CA 1
ATOM 1622 C C . ALA A 1 213 ? -12.586 -5.254 -4.477 1 97.75 213 ALA A C 1
ATOM 1624 O O . ALA A 1 213 ? -12.688 -5.945 -5.492 1 97.75 213 ALA A O 1
ATOM 1625 N N . TRP A 1 214 ? -11.984 -5.668 -3.41 1 98.5 214 TRP A N 1
ATOM 1626 C CA . TRP A 1 214 ? -11.391 -6.996 -3.32 1 98.5 214 TRP A CA 1
ATOM 1627 C C . TRP A 1 214 ? -12.445 -8.078 -3.498 1 98.5 214 TRP A C 1
ATOM 1629 O O . TRP A 1 214 ? -12.234 -9.047 -4.234 1 98.5 214 TRP A O 1
ATOM 1639 N N . ALA A 1 215 ? -13.555 -7.898 -2.797 1 98.31 215 ALA A N 1
ATOM 1640 C CA . ALA A 1 215 ? -14.641 -8.867 -2.898 1 98.31 215 ALA A CA 1
ATOM 1641 C C . ALA A 1 215 ? -15.141 -8.984 -4.336 1 98.31 215 ALA A C 1
ATOM 1643 O O . ALA A 1 215 ? -15.383 -10.086 -4.828 1 98.31 215 ALA A O 1
ATOM 1644 N N . ALA A 1 216 ? -15.32 -7.84 -4.977 1 98.06 216 ALA A N 1
ATOM 1645 C CA . ALA A 1 216 ? -15.789 -7.84 -6.359 1 98.06 216 ALA A CA 1
ATOM 1646 C C . ALA A 1 216 ? -14.812 -8.57 -7.273 1 98.06 216 ALA A C 1
ATOM 1648 O O . ALA A 1 216 ? -15.219 -9.375 -8.117 1 98.06 216 ALA A O 1
ATOM 1649 N N . MET A 1 217 ? -13.57 -8.289 -7.109 1 98.25 217 MET A N 1
ATOM 1650 C CA . MET A 1 217 ? -12.539 -8.93 -7.914 1 98.25 217 MET A CA 1
ATOM 1651 C C . MET A 1 217 ? -12.523 -10.438 -7.668 1 98.25 217 MET A C 1
ATOM 1653 O O . MET A 1 217 ? -12.484 -11.227 -8.617 1 98.25 217 MET A O 1
ATOM 1657 N N . LEU A 1 218 ? -12.539 -10.844 -6.391 1 98.31 218 LEU A N 1
ATOM 1658 C CA . LEU A 1 218 ? -12.523 -12.258 -6.031 1 98.31 218 LEU A CA 1
ATOM 1659 C C . LEU A 1 218 ? -13.703 -13 -6.648 1 98.31 218 LEU A C 1
ATOM 1661 O O . LEU A 1 218 ? -13.539 -14.07 -7.23 1 98.31 218 LEU A O 1
ATOM 1665 N N . ALA A 1 219 ? -14.852 -12.383 -6.531 1 97.94 219 ALA A N 1
ATOM 1666 C CA . ALA A 1 219 ? -16.062 -12.984 -7.102 1 97.94 219 ALA A CA 1
ATOM 1667 C C . ALA A 1 219 ? -15.945 -13.109 -8.617 1 97.94 219 ALA A C 1
ATOM 1669 O O . ALA A 1 219 ? -16.312 -14.141 -9.188 1 97.94 219 ALA A O 1
ATOM 1670 N N . ALA A 1 220 ? -15.477 -12.086 -9.242 1 98.06 220 ALA A N 1
ATOM 1671 C CA . ALA A 1 220 ? -15.328 -12.102 -10.695 1 98.06 220 ALA A CA 1
ATOM 1672 C C . ALA A 1 220 ? -14.32 -13.156 -11.133 1 98.06 220 ALA A C 1
ATOM 1674 O O . ALA A 1 220 ? -14.562 -13.898 -12.094 1 98.06 220 ALA A O 1
ATOM 1675 N N . LEU A 1 221 ? -13.188 -13.234 -10.438 1 97.94 221 LEU A N 1
ATOM 1676 C CA . LEU A 1 221 ? -12.156 -14.211 -10.773 1 97.94 221 LEU A CA 1
ATOM 1677 C C . LEU A 1 221 ? -12.703 -15.633 -10.656 1 97.94 221 LEU A C 1
ATOM 1679 O O . LEU A 1 221 ? -12.414 -16.484 -11.5 1 97.94 221 LEU A O 1
ATOM 1683 N N . ARG A 1 222 ? -13.461 -15.859 -9.656 1 96.38 222 ARG A N 1
ATOM 1684 C CA . ARG A 1 222 ? -14.016 -17.188 -9.414 1 96.38 222 ARG A CA 1
ATOM 1685 C C . ARG A 1 222 ? -14.969 -17.594 -10.531 1 96.38 222 ARG A C 1
ATOM 1687 O O . ARG A 1 222 ? -15.203 -18.781 -10.742 1 96.38 222 ARG A O 1
ATOM 1694 N N . ASN A 1 223 ? -15.438 -16.641 -11.266 1 93.56 223 ASN A N 1
ATOM 1695 C CA . ASN A 1 223 ? -16.375 -16.906 -12.344 1 93.56 223 ASN A CA 1
ATOM 1696 C C . ASN A 1 223 ? -15.742 -16.703 -13.711 1 93.56 223 ASN A C 1
ATOM 1698 O O . ASN A 1 223 ? -16.438 -16.688 -14.734 1 93.56 223 ASN A O 1
ATOM 1702 N N . THR A 1 224 ? -14.523 -16.531 -13.734 1 96.75 224 THR A N 1
ATOM 1703 C CA . THR A 1 224 ? -13.828 -16.25 -14.984 1 96.75 224 THR A CA 1
ATOM 1704 C C . THR A 1 224 ? -13.562 -17.547 -15.758 1 96.75 224 THR A C 1
ATOM 1706 O O . THR A 1 224 ? -13.055 -18.516 -15.195 1 96.75 224 THR A O 1
ATOM 1709 N N . LYS A 1 225 ? -13.914 -17.547 -17.031 1 95.31 225 LYS A N 1
ATOM 1710 C CA . LYS A 1 225 ? -13.641 -18.625 -17.969 1 95.31 225 LYS A CA 1
ATOM 1711 C C . LYS A 1 225 ? -12.914 -18.109 -19.203 1 95.31 225 LYS A C 1
ATOM 1713 O O . LYS A 1 225 ? -13.383 -17.172 -19.859 1 95.31 225 LYS A O 1
ATOM 1718 N N . LEU A 1 226 ? -11.828 -18.781 -19.469 1 95.19 226 LEU A N 1
ATOM 1719 C CA . LEU A 1 226 ? -11.055 -18.406 -20.641 1 95.19 226 LEU A CA 1
ATOM 1720 C C . LEU A 1 226 ? -11.25 -19.406 -21.766 1 95.19 226 LEU A C 1
ATOM 1722 O O . LEU A 1 226 ? -11.352 -20.609 -21.531 1 95.19 226 LEU A O 1
ATOM 1726 N N . PRO A 1 227 ? -11.297 -18.891 -23.016 1 92.12 227 PRO A N 1
ATOM 1727 C CA . PRO A 1 227 ? -11.375 -19.828 -24.141 1 92.12 227 PRO A CA 1
ATOM 1728 C C . PRO A 1 227 ? -10.125 -20.703 -24.266 1 92.12 227 PRO A C 1
ATOM 1730 O O . PRO A 1 227 ? -9.031 -20.281 -23.875 1 92.12 227 PRO A O 1
ATOM 1733 N N . ALA A 1 228 ? -10.375 -21.859 -24.781 1 90.25 228 ALA A N 1
ATOM 1734 C CA . ALA A 1 228 ? -9.219 -22.688 -25.078 1 90.25 228 ALA A CA 1
ATOM 1735 C C . ALA A 1 228 ? -8.367 -22.078 -26.188 1 90.25 228 ALA A C 1
ATOM 1737 O O . ALA A 1 228 ? -8.898 -21.594 -27.188 1 90.25 228 ALA A O 1
ATOM 1738 N N . ALA A 1 229 ? -7.102 -21.953 -25.875 1 88.19 229 ALA A N 1
ATOM 1739 C CA . ALA A 1 229 ? -6.188 -21.359 -26.844 1 88.19 229 ALA A CA 1
ATOM 1740 C C . ALA A 1 229 ? -5.176 -22.391 -27.344 1 88.19 229 ALA A C 1
ATOM 1742 O O . ALA A 1 229 ? -4.688 -23.219 -26.562 1 88.19 229 ALA A O 1
ATOM 1743 N N . ARG A 1 230 ? -5.066 -22.375 -28.688 1 82.19 230 ARG A N 1
ATOM 1744 C CA . ARG A 1 230 ? -4.102 -23.281 -29.297 1 82.19 230 ARG A CA 1
ATOM 1745 C C . ARG A 1 230 ? -3.299 -22.562 -30.391 1 82.19 230 ARG A C 1
ATOM 1747 O O . ARG A 1 230 ? -3.775 -21.594 -30.984 1 82.19 230 ARG A O 1
ATOM 1754 N N . TRP A 1 231 ? -2.176 -23.062 -30.578 1 81.69 231 TRP A N 1
ATOM 1755 C CA . TRP A 1 231 ? -1.321 -22.531 -31.625 1 81.69 231 TRP A CA 1
ATOM 1756 C C . TRP A 1 231 ? -1.73 -23.078 -33 1 81.69 231 TRP A C 1
ATOM 1758 O O . TRP A 1 231 ? -1.893 -24.297 -33.156 1 81.69 231 TRP A O 1
ATOM 1768 N N . ASP A 1 232 ? -1.968 -22.125 -33.875 1 78.25 232 ASP A N 1
ATOM 1769 C CA . ASP A 1 232 ? -2.168 -22.484 -35.281 1 78.25 232 ASP A CA 1
ATOM 1770 C C . ASP A 1 232 ? -0.86 -22.391 -36.062 1 78.25 232 ASP A C 1
ATOM 1772 O O . ASP A 1 232 ? -0.387 -21.297 -36.375 1 78.25 232 ASP A O 1
ATOM 1776 N N . GLN A 1 233 ? -0.319 -23.516 -36.344 1 75.31 233 GLN A N 1
ATOM 1777 C CA . GLN A 1 233 ? 0.98 -23.578 -37 1 75.31 233 GLN A CA 1
ATOM 1778 C C . GLN A 1 233 ? 0.937 -22.906 -38.375 1 75.31 233 GLN A C 1
ATOM 1780 O O . GLN A 1 233 ? 1.888 -22.219 -38.75 1 75.31 233 GLN A O 1
ATOM 1785 N N . ASP A 1 234 ? -0.135 -23.094 -39.062 1 75.81 234 ASP A N 1
ATOM 1786 C CA . ASP A 1 234 ? -0.262 -22.547 -40.406 1 75.81 234 ASP A CA 1
ATOM 1787 C C . ASP A 1 234 ? -0.314 -21.031 -40.406 1 75.81 234 ASP A C 1
ATOM 1789 O O . ASP A 1 234 ? 0.315 -20.375 -41.219 1 75.81 234 ASP A O 1
ATOM 1793 N N . ARG A 1 235 ? -1.012 -20.547 -39.438 1 76.81 235 ARG A N 1
ATOM 1794 C CA . ARG A 1 235 ? -1.217 -19.094 -39.375 1 76.81 235 ARG A CA 1
ATOM 1795 C C . ARG A 1 235 ? -0.214 -18.453 -38.438 1 76.81 235 ARG A C 1
ATOM 1797 O O . ARG A 1 235 ? -0.132 -17.219 -38.344 1 76.81 235 ARG A O 1
ATOM 1804 N N . GLU A 1 236 ? 0.533 -19.203 -37.781 1 74.38 236 GLU A N 1
ATOM 1805 C CA . GLU A 1 236 ? 1.541 -18.75 -36.812 1 74.38 236 GLU A CA 1
ATOM 1806 C C . GLU A 1 236 ? 0.941 -17.797 -35.781 1 74.38 236 GLU A C 1
ATOM 1808 O O . GLU A 1 236 ? 1.511 -16.75 -35.5 1 74.38 236 GLU A O 1
ATOM 1813 N N . ILE A 1 237 ? -0.322 -18.125 -35.469 1 76.38 237 ILE A N 1
ATOM 1814 C CA . ILE A 1 237 ? -0.996 -17.312 -34.469 1 76.38 237 ILE A CA 1
ATOM 1815 C C . ILE A 1 237 ? -1.71 -18.219 -33.469 1 76.38 237 ILE A C 1
ATOM 1817 O O . ILE A 1 237 ? -1.949 -19.406 -33.75 1 76.38 237 ILE A O 1
ATOM 1821 N N . VAL A 1 238 ? -1.952 -17.719 -32.281 1 81.44 238 VAL A N 1
ATOM 1822 C CA . VAL A 1 238 ? -2.779 -18.406 -31.312 1 81.44 238 VAL A CA 1
ATOM 1823 C C . VAL A 1 238 ? -4.254 -18.219 -31.641 1 81.44 238 VAL A C 1
ATOM 1825 O O . VAL A 1 238 ? -4.707 -17.094 -31.859 1 81.44 238 VAL A O 1
ATOM 1828 N N . VAL A 1 239 ? -4.934 -19.359 -31.781 1 79.81 239 VAL A N 1
ATOM 1829 C CA . VAL A 1 239 ? -6.363 -19.312 -32.062 1 79.81 239 VAL A CA 1
ATOM 1830 C C . VAL A 1 239 ? -7.152 -19.781 -30.844 1 79.81 239 VAL A C 1
ATOM 1832 O O . VAL A 1 239 ? -6.742 -20.703 -30.141 1 79.81 239 VAL A O 1
ATOM 1835 N N . CYS A 1 240 ? -8.227 -19.031 -30.641 1 81.5 240 CYS A N 1
ATOM 1836 C CA . CYS A 1 240 ? -9.07 -19.359 -29.484 1 81.5 240 CYS A CA 1
ATOM 1837 C C . CYS A 1 240 ? -10.375 -20.016 -29.938 1 81.5 240 CYS A C 1
ATOM 1839 O O . CYS A 1 240 ? -10.922 -19.672 -30.984 1 81.5 240 CYS A O 1
ATOM 1841 N N . SER A 1 241 ? -10.617 -21.109 -29.281 1 78.31 241 SER A N 1
ATOM 1842 C CA . SER A 1 241 ? -11.922 -21.734 -29.484 1 78.31 241 SER A CA 1
ATOM 1843 C C . SER A 1 241 ? -12.953 -21.188 -28.5 1 78.31 241 SER A C 1
ATOM 1845 O O . SER A 1 241 ? -12.773 -21.312 -27.281 1 78.31 241 SER A O 1
ATOM 1847 N N . ARG A 1 242 ? -13.977 -20.625 -29.016 1 73.5 242 ARG A N 1
ATOM 1848 C CA . ARG A 1 242 ? -15.031 -20.094 -28.156 1 73.5 242 ARG A CA 1
ATOM 1849 C C . ARG A 1 242 ? -15.898 -21.219 -27.594 1 73.5 242 ARG A C 1
ATOM 1851 O O . ARG A 1 242 ? -16.531 -21.047 -26.547 1 73.5 242 ARG A O 1
ATOM 1858 N N . ALA A 1 243 ? -15.812 -22.281 -28.25 1 78.56 243 ALA A N 1
ATOM 1859 C CA . ALA A 1 243 ? -16.656 -23.406 -27.859 1 78.56 243 ALA A CA 1
ATOM 1860 C C . ALA A 1 243 ? -16.141 -24.062 -26.578 1 78.56 243 ALA A C 1
ATOM 1862 O O . ALA A 1 243 ? -16.922 -24.516 -25.75 1 78.56 243 ALA A O 1
ATOM 1863 N N . GLU A 1 244 ? -14.922 -24.016 -26.422 1 88.12 244 GLU A N 1
ATOM 1864 C CA . GLU A 1 244 ? -14.312 -24.609 -25.234 1 88.12 244 GLU A CA 1
ATOM 1865 C C . GLU A 1 244 ? -13.789 -23.547 -24.281 1 88.12 244 GLU A C 1
ATOM 1867 O O . GLU A 1 244 ? -13.023 -22.656 -24.688 1 88.12 244 GLU A O 1
ATOM 1872 N N . GLN A 1 245 ? -14.375 -23.531 -23.078 1 91.38 245 GLN A N 1
ATOM 1873 C CA . GLN A 1 245 ? -13.922 -22.594 -22.062 1 91.38 245 GLN A CA 1
ATOM 1874 C C . GLN A 1 245 ? -13.375 -23.328 -20.844 1 91.38 245 GLN A C 1
ATOM 1876 O O . GLN A 1 245 ? -13.867 -24.391 -20.484 1 91.38 245 GLN A O 1
ATOM 1881 N N . LYS A 1 246 ? -12.391 -22.75 -20.344 1 92.38 246 LYS A N 1
ATOM 1882 C CA . LYS A 1 246 ? -11.773 -23.312 -19.141 1 92.38 246 LYS A CA 1
ATOM 1883 C C . LYS A 1 246 ? -11.852 -22.328 -17.969 1 92.38 246 LYS A C 1
ATOM 1885 O O . LYS A 1 246 ? -11.438 -21.172 -18.094 1 92.38 246 LYS A O 1
ATOM 1890 N N . PRO A 1 247 ? -12.398 -22.812 -16.875 1 94.88 247 PRO A N 1
ATOM 1891 C CA . PRO A 1 247 ? -12.422 -21.938 -15.695 1 94.88 247 PRO A CA 1
ATOM 1892 C C . PRO A 1 247 ? -11.047 -21.781 -15.055 1 94.88 247 PRO A C 1
ATOM 1894 O O . PRO A 1 247 ? -10.203 -22.672 -15.148 1 94.88 247 PRO A O 1
ATOM 1897 N N . LEU A 1 248 ? -10.844 -20.641 -14.43 1 95.69 248 LEU A N 1
ATOM 1898 C CA . LEU A 1 248 ? -9.617 -20.438 -13.656 1 95.69 248 LEU A CA 1
ATOM 1899 C C . LEU A 1 248 ? -9.633 -21.297 -12.391 1 95.69 248 LEU A C 1
ATOM 1901 O O . LEU A 1 248 ? -10.688 -21.484 -11.781 1 95.69 248 LEU A O 1
ATOM 1905 N N . THR A 1 249 ? -8.516 -21.812 -12.102 1 94.19 249 THR A N 1
ATOM 1906 C CA . THR A 1 249 ? -8.336 -22.453 -10.805 1 94.19 249 THR A CA 1
ATOM 1907 C C . THR A 1 249 ? -7.711 -21.5 -9.797 1 94.19 249 THR A C 1
ATOM 1909 O O . THR A 1 249 ? -6.582 -21.031 -9.992 1 94.19 249 THR A O 1
ATOM 1912 N N . LEU A 1 250 ? -8.445 -21.141 -8.766 1 94.5 250 LEU A N 1
ATOM 1913 C CA . LEU A 1 250 ? -7.945 -20.219 -7.75 1 94.5 250 LEU A CA 1
ATOM 1914 C C . LEU A 1 250 ? -7.445 -20.969 -6.527 1 94.5 250 LEU A C 1
ATOM 1916 O O . LEU A 1 250 ? -8.023 -21.984 -6.141 1 94.5 250 LEU A O 1
ATOM 1920 N N . SER A 1 251 ? -6.367 -20.406 -6.02 1 92.5 251 SER A N 1
ATOM 1921 C CA . SER A 1 251 ? -5.801 -20.984 -4.805 1 92.5 251 SER A CA 1
ATOM 1922 C C . SER A 1 251 ? -6.324 -20.266 -3.561 1 92.5 251 SER A C 1
ATOM 1924 O O . SER A 1 251 ? -5.801 -19.219 -3.17 1 92.5 251 SER A O 1
ATOM 1926 N N . GLY A 1 252 ? -7.398 -20.844 -2.98 1 93.25 252 GLY A N 1
ATOM 1927 C CA . GLY A 1 252 ? -7.891 -20.312 -1.717 1 93.25 252 GLY A CA 1
ATOM 1928 C C . GLY A 1 252 ? -9.07 -19.375 -1.88 1 93.25 252 GLY A C 1
ATOM 1929 O O . GLY A 1 252 ? -9.711 -19.359 -2.93 1 93.25 252 GLY A O 1
ATOM 1930 N N . PHE A 1 253 ? -9.406 -18.719 -0.804 1 97 253 PHE A N 1
ATOM 1931 C CA . PHE A 1 253 ? -10.531 -17.797 -0.699 1 97 253 PHE A CA 1
ATOM 1932 C C . PHE A 1 253 ? -10.219 -16.688 0.292 1 97 253 PHE A C 1
ATOM 1934 O O . PHE A 1 253 ? -10.875 -16.578 1.332 1 97 253 PHE A O 1
ATOM 1941 N N . PRO A 1 254 ? -9.25 -15.844 -0.078 1 97.38 254 PRO A N 1
ATOM 1942 C CA . PRO A 1 254 ? -8.852 -14.789 0.852 1 97.38 254 PRO A CA 1
ATOM 1943 C C . PRO A 1 254 ? -9.914 -13.695 0.986 1 97.38 254 PRO A C 1
ATOM 1945 O O . PRO A 1 254 ? -10.398 -13.172 -0.022 1 97.38 254 PRO A O 1
ATOM 1948 N N . ILE A 1 255 ? -10.234 -13.336 2.213 1 98.31 255 ILE A N 1
ATOM 1949 C CA . ILE A 1 255 ? -11.195 -12.273 2.475 1 98.31 255 ILE A CA 1
ATOM 1950 C C . ILE A 1 255 ? -10.539 -11.18 3.314 1 98.31 255 ILE A C 1
ATOM 1952 O O . ILE A 1 255 ? -9.859 -11.469 4.305 1 98.31 255 ILE A O 1
ATOM 1956 N N . ALA A 1 256 ? -10.719 -9.969 2.818 1 98.38 256 ALA A N 1
ATOM 1957 C CA . ALA A 1 256 ? -10.211 -8.797 3.533 1 98.38 256 ALA A CA 1
ATOM 1958 C C . ALA A 1 256 ? -11.266 -8.227 4.477 1 98.38 256 ALA A C 1
ATOM 1960 O O . ALA A 1 256 ? -12.438 -8.117 4.109 1 98.38 256 ALA A O 1
ATOM 1961 N N . THR A 1 257 ? -10.883 -7.91 5.656 1 98.44 257 THR A N 1
ATOM 1962 C CA . THR A 1 257 ? -11.727 -7.254 6.648 1 98.44 257 THR A CA 1
ATOM 1963 C C . THR A 1 257 ? -11.023 -6.035 7.238 1 98.44 257 THR A C 1
ATOM 1965 O O . THR A 1 257 ? -9.945 -6.16 7.816 1 98.44 257 THR A O 1
ATOM 1968 N N . SER A 1 258 ? -11.695 -4.879 7.09 1 98.19 258 SER A N 1
ATOM 1969 C CA . SER A 1 258 ? -11.086 -3.637 7.555 1 98.19 258 SER A CA 1
ATOM 1970 C C . SER A 1 258 ? -11.875 -3.031 8.703 1 98.19 258 SER A C 1
ATOM 1972 O O . SER A 1 258 ? -13.086 -3.264 8.828 1 98.19 258 SER A O 1
ATOM 1974 N N . ALA A 1 259 ? -11.203 -2.293 9.547 1 97.81 259 ALA A N 1
ATOM 1975 C CA . ALA A 1 259 ? -11.805 -1.569 10.664 1 97.81 259 ALA A CA 1
ATOM 1976 C C . ALA A 1 259 ? -11.102 -0.233 10.898 1 97.81 259 ALA A C 1
ATOM 1978 O O . ALA A 1 259 ? -9.953 -0.047 10.484 1 97.81 259 ALA A O 1
ATOM 1979 N N . ALA A 1 260 ? -11.836 0.699 11.414 1 95.81 260 ALA A N 1
ATOM 1980 C CA . ALA A 1 260 ? -11.297 1.983 11.844 1 95.81 260 ALA A CA 1
ATOM 1981 C C . ALA A 1 260 ? -11.344 2.109 13.367 1 95.81 260 ALA A C 1
ATOM 1983 O O . ALA A 1 260 ? -12.242 1.567 14.016 1 95.81 260 ALA A O 1
ATOM 1984 N N . VAL A 1 261 ? -10.383 2.836 13.891 1 93.75 261 VAL A N 1
ATOM 1985 C CA . VAL A 1 261 ? -10.328 3.02 15.344 1 93.75 261 VAL A CA 1
ATOM 1986 C C . VAL A 1 261 ? -10.852 4.406 15.711 1 93.75 261 VAL A C 1
ATOM 1988 O O . VAL A 1 261 ? -10.266 5.422 15.312 1 93.75 261 VAL A O 1
ATOM 1991 N N . PHE A 1 262 ? -11.867 4.383 16.453 1 92 262 PHE A N 1
ATOM 1992 C CA . PHE A 1 262 ? -12.445 5.629 16.938 1 92 262 PHE A CA 1
ATOM 1993 C C . PHE A 1 262 ? -12.047 5.875 18.391 1 92 262 PHE A C 1
ATOM 1995 O O . PHE A 1 262 ? -12.289 5.039 19.266 1 92 262 PHE A O 1
ATOM 2002 N N . GLN A 1 263 ? -11.43 7.039 18.547 1 88.12 263 GLN A N 1
ATOM 2003 C CA . GLN A 1 263 ? -10.961 7.371 19.891 1 88.12 263 GLN A CA 1
ATOM 2004 C C . GLN A 1 263 ? -12.055 8.062 20.688 1 88.12 263 GLN A C 1
ATOM 2006 O O . GLN A 1 263 ? -12.766 8.922 20.172 1 88.12 263 GLN A O 1
ATOM 2011 N N . GLY A 1 264 ? -12.148 7.652 21.922 1 83.31 264 GLY A N 1
ATOM 2012 C CA . GLY A 1 264 ? -13.062 8.32 22.828 1 83.31 264 GLY A CA 1
ATOM 2013 C C . GLY A 1 264 ? -12.469 9.555 23.469 1 83.31 264 GLY A C 1
ATOM 2014 O O . GLY A 1 264 ? -11.359 9.961 23.141 1 83.31 264 GLY A O 1
ATOM 2015 N N . LYS A 1 265 ? -13.289 10.156 24.297 1 78.94 265 LYS A N 1
ATOM 2016 C CA . LYS A 1 265 ? -12.859 11.367 25 1 78.94 265 LYS A CA 1
ATOM 2017 C C . LYS A 1 265 ? -11.82 11.047 26.062 1 78.94 265 LYS A C 1
ATOM 2019 O O . LYS A 1 265 ? -10.859 11.797 26.25 1 78.94 265 LYS A O 1
ATOM 2024 N N . GLU A 1 266 ? -12.039 9.945 26.703 1 78.31 266 GLU A N 1
ATOM 2025 C CA . GLU A 1 266 ? -11.109 9.523 27.734 1 78.31 266 GLU A CA 1
ATOM 2026 C C . GLU A 1 266 ? -9.898 8.812 27.156 1 78.31 266 GLU A C 1
ATOM 2028 O O . GLU A 1 266 ? -10.023 8.047 26.188 1 78.31 266 GLU A O 1
ATOM 2033 N N . PRO A 1 267 ? -8.805 9.211 27.766 1 77.94 267 PRO A N 1
ATOM 2034 C CA . PRO A 1 267 ? -7.598 8.523 27.297 1 77.94 267 PRO A CA 1
ATOM 2035 C C . PRO A 1 267 ? -7.703 7.004 27.391 1 77.94 267 PRO A C 1
ATOM 2037 O O . PRO A 1 267 ? -8.188 6.48 28.406 1 77.94 267 PRO A O 1
ATOM 2040 N N . GLY A 1 268 ? -7.414 6.363 26.375 1 79.62 268 GLY A N 1
ATOM 2041 C CA . GLY A 1 268 ? -7.375 4.91 26.391 1 79.62 268 GLY A CA 1
ATOM 2042 C C . GLY A 1 268 ? -8.664 4.273 25.906 1 79.62 268 GLY A C 1
ATOM 2043 O O . GLY A 1 268 ? -8.703 3.076 25.625 1 79.62 268 GLY A O 1
ATOM 2044 N N . ARG A 1 269 ? -9.734 5.062 25.953 1 86.06 269 ARG A N 1
ATOM 2045 C CA . ARG A 1 269 ? -10.992 4.508 25.484 1 86.06 269 ARG A CA 1
ATOM 2046 C C . ARG A 1 269 ? -11.102 4.609 23.969 1 86.06 269 ARG A C 1
ATOM 2048 O O . ARG A 1 269 ? -10.898 5.684 23.391 1 86.06 269 ARG A O 1
ATOM 2055 N N . PHE A 1 270 ? -11.406 3.43 23.359 1 90.75 270 PHE A N 1
ATOM 2056 C CA . PHE A 1 270 ? -11.531 3.432 21.906 1 90.75 270 PHE A CA 1
ATOM 2057 C C . PHE A 1 270 ? -12.492 2.342 21.453 1 90.75 270 PHE A C 1
ATOM 2059 O O . PHE A 1 270 ? -12.867 1.466 22.234 1 90.75 270 PHE A O 1
ATOM 2066 N N . TRP A 1 271 ? -13 2.469 20.25 1 91.44 271 TRP A N 1
ATOM 2067 C CA . TRP A 1 271 ? -13.82 1.469 19.594 1 91.44 271 TRP A CA 1
ATOM 2068 C C . TRP A 1 271 ? -13.227 1.086 18.234 1 91.44 271 TRP A C 1
ATOM 2070 O O . TRP A 1 271 ? -12.695 1.938 17.516 1 91.44 271 TRP A O 1
ATOM 2080 N N . THR A 1 272 ? -13.258 -0.2 17.969 1 93.56 272 THR A N 1
ATOM 2081 C CA . THR A 1 272 ? -12.922 -0.686 16.641 1 93.56 272 THR A CA 1
ATOM 2082 C C . THR A 1 272 ? -14.18 -0.845 15.781 1 93.56 272 THR A C 1
ATOM 2084 O O . THR A 1 272 ? -15.016 -1.709 16.062 1 93.56 272 THR A O 1
ATOM 2087 N N . LEU A 1 273 ? -14.312 0.009 14.805 1 96.06 273 LEU A N 1
ATOM 2088 C CA . LEU A 1 273 ? -15.492 0.01 13.945 1 96.06 273 LEU A CA 1
ATOM 2089 C C . LEU A 1 273 ? -15.25 -0.807 12.68 1 96.06 273 LEU A C 1
ATOM 2091 O O . LEU A 1 273 ? -14.562 -0.351 11.766 1 96.06 273 LEU A O 1
ATOM 2095 N N . VAL A 1 274 ? -15.859 -1.969 12.633 1 97.5 274 VAL A N 1
ATOM 2096 C CA . VAL A 1 274 ? -15.672 -2.869 11.5 1 97.5 274 VAL A CA 1
ATOM 2097 C C . VAL A 1 274 ? -16.438 -2.332 10.289 1 97.5 274 VAL A C 1
ATOM 2099 O O . VAL A 1 274 ? -17.562 -1.845 10.414 1 97.5 274 VAL A O 1
ATOM 2102 N N . ASP A 1 275 ? -15.797 -2.432 9.086 1 97.81 275 ASP A N 1
ATOM 2103 C CA . ASP A 1 275 ? -16.438 -1.975 7.852 1 97.81 275 ASP A CA 1
ATOM 2104 C C . ASP A 1 275 ? -16.953 -0.544 7.996 1 97.81 275 ASP A C 1
ATOM 2106 O O . ASP A 1 275 ? -18.141 -0.295 7.867 1 97.81 275 ASP A O 1
ATOM 2110 N N . PRO A 1 276 ? -16.016 0.355 8.195 1 96.88 276 PRO A N 1
ATOM 2111 C CA . PRO A 1 276 ? -16.438 1.735 8.438 1 96.88 276 PRO A CA 1
ATOM 2112 C C . PRO A 1 276 ? -17.078 2.381 7.215 1 96.88 276 PRO A C 1
ATOM 2114 O O . PRO A 1 276 ? -16.688 2.096 6.082 1 96.88 276 PRO A O 1
ATOM 2117 N N . ASP A 1 277 ? -18.094 3.209 7.473 1 93.62 277 ASP A N 1
ATOM 2118 C CA . ASP A 1 277 ? -18.625 4.012 6.383 1 93.62 277 ASP A CA 1
ATOM 2119 C C . ASP A 1 277 ? -17.797 5.273 6.16 1 93.62 277 ASP A C 1
ATOM 2121 O O . ASP A 1 277 ? -16.781 5.473 6.828 1 93.62 277 ASP A O 1
ATOM 2125 N N . ARG A 1 278 ? -18.172 6.004 5.25 1 88.88 278 ARG A N 1
ATOM 2126 C CA . ARG A 1 278 ? -17.375 7.156 4.836 1 88.88 278 ARG A CA 1
ATOM 2127 C C . ARG A 1 278 ? -17.203 8.148 5.984 1 88.88 278 ARG A C 1
ATOM 2129 O O . ARG A 1 278 ? -16.109 8.672 6.203 1 88.88 278 ARG A O 1
ATOM 2136 N N . LEU A 1 279 ? -18.25 8.484 6.664 1 87.12 279 LEU A N 1
ATOM 2137 C CA . LEU A 1 279 ? -18.188 9.406 7.789 1 87.12 279 LEU A CA 1
ATOM 2138 C C . LEU A 1 279 ? -17.219 8.906 8.852 1 87.12 279 LEU A C 1
ATOM 2140 O O . LEU A 1 279 ? -16.375 9.672 9.336 1 87.12 279 LEU A O 1
ATOM 2144 N N . GLU A 1 280 ? -17.344 7.691 9.148 1 90.81 280 GLU A N 1
ATOM 2145 C CA . GLU A 1 280 ? -16.484 7.09 10.156 1 90.81 280 GLU A CA 1
ATOM 2146 C C . GLU A 1 280 ? -15.016 7.172 9.742 1 90.81 280 GLU A C 1
ATOM 2148 O O . GLU A 1 280 ? -14.141 7.434 10.57 1 90.81 280 GLU A O 1
ATOM 2153 N N . GLU A 1 281 ? -14.727 6.926 8.5 1 89.19 281 GLU A N 1
ATOM 2154 C CA . GLU A 1 281 ? -13.359 7 8 1 89.19 281 GLU A CA 1
ATOM 2155 C C . GLU A 1 281 ? -12.781 8.406 8.164 1 89.19 281 GLU A C 1
ATOM 2157 O O . GLU A 1 281 ? -11.586 8.562 8.414 1 89.19 281 GLU A O 1
ATOM 2162 N N . THR A 1 282 ? -13.617 9.359 8.031 1 83.38 282 THR A N 1
ATOM 2163 C CA . THR A 1 282 ? -13.141 10.734 8.148 1 83.38 282 THR A CA 1
ATOM 2164 C C . THR A 1 282 ? -12.836 11.078 9.609 1 83.38 282 THR A C 1
ATOM 2166 O O . THR A 1 282 ? -12.016 11.953 9.883 1 83.38 282 THR A O 1
ATOM 2169 N N . LEU A 1 283 ? -13.445 10.352 10.508 1 85.5 283 LEU A N 1
ATOM 2170 C CA . LEU A 1 283 ? -13.336 10.672 11.93 1 85.5 283 LEU A CA 1
ATOM 2171 C C . LEU A 1 283 ? -12.242 9.852 12.586 1 85.5 283 LEU A C 1
ATOM 2173 O O . LEU A 1 283 ? -11.867 10.117 13.734 1 85.5 283 LEU A O 1
ATOM 2177 N N . CYS A 1 284 ? -11.727 8.828 11.859 1 88.56 284 CYS A N 1
ATOM 2178 C CA . CYS A 1 284 ? -10.758 7.922 12.453 1 88.56 284 CYS A CA 1
ATOM 2179 C C . CYS A 1 284 ? -9.391 8.07 11.781 1 88.56 284 CYS A C 1
ATOM 2181 O O . CYS A 1 284 ? -9.305 8.172 10.562 1 88.56 284 CYS A O 1
ATOM 2183 N N . ARG A 1 285 ? -8.367 8.039 12.609 1 85.94 285 ARG A N 1
ATOM 2184 C CA . ARG A 1 285 ? -7.02 8.25 12.086 1 85.94 285 ARG A CA 1
ATOM 2185 C C . ARG A 1 285 ? -6.254 6.934 12.023 1 85.94 285 ARG A C 1
ATOM 2187 O O . ARG A 1 285 ? -5.133 6.887 11.508 1 85.94 285 ARG A O 1
ATOM 2194 N N . GLU A 1 286 ? -6.789 5.992 12.578 1 92.25 286 GLU A N 1
ATOM 2195 C CA . GLU A 1 286 ? -6.141 4.684 12.617 1 92.25 286 GLU A CA 1
ATOM 2196 C C . GLU A 1 286 ? -7.02 3.611 11.992 1 92.25 286 GLU A C 1
ATOM 2198 O O . GLU A 1 286 ? -8.227 3.574 12.227 1 92.25 286 GLU A O 1
ATOM 2203 N N . ASN A 1 287 ? -6.398 2.83 11.117 1 95.06 287 ASN A N 1
ATOM 2204 C CA . ASN A 1 287 ? -7.129 1.773 10.422 1 95.06 287 ASN A CA 1
ATOM 2205 C C . ASN A 1 287 ? -6.371 0.449 10.461 1 95.06 287 ASN A C 1
ATOM 2207 O O . ASN A 1 287 ? -5.152 0.431 10.641 1 95.06 287 ASN A O 1
ATOM 2211 N N . LEU A 1 288 ? -7.148 -0.592 10.305 1 96.12 288 LEU A N 1
ATOM 2212 C CA . LEU A 1 288 ? -6.641 -1.959 10.289 1 96.12 288 LEU A CA 1
ATOM 2213 C C . LEU A 1 288 ? -7.324 -2.785 9.203 1 96.12 288 LEU A C 1
ATOM 2215 O O . LEU A 1 288 ? -8.539 -2.697 9.023 1 96.12 288 LEU A O 1
ATOM 2219 N N . THR A 1 289 ? -6.547 -3.5 8.43 1 97.5 289 THR A N 1
ATOM 2220 C CA . THR A 1 289 ? -7.062 -4.492 7.488 1 97.5 289 THR A CA 1
ATOM 2221 C C . THR A 1 289 ? -6.41 -5.852 7.723 1 97.5 289 THR A C 1
ATOM 2223 O O . THR A 1 289 ? -5.184 -5.949 7.805 1 97.5 289 THR A O 1
ATOM 2226 N N . VAL A 1 290 ? -7.219 -6.816 7.859 1 96.94 290 VAL A N 1
ATOM 2227 C CA . VAL A 1 290 ? -6.754 -8.188 8.031 1 96.94 290 VAL A CA 1
ATOM 2228 C C . VAL A 1 290 ? -7.324 -9.07 6.922 1 96.94 290 VAL A C 1
ATOM 2230 O O . VAL A 1 290 ? -8.516 -9 6.617 1 96.94 290 VAL A O 1
ATOM 2233 N N . VAL A 1 291 ? -6.449 -9.859 6.289 1 97.81 291 VAL A N 1
ATOM 2234 C CA . VAL A 1 291 ? -6.879 -10.789 5.25 1 97.81 291 VAL A CA 1
ATOM 2235 C C . VAL A 1 291 ? -6.672 -12.227 5.723 1 97.81 291 VAL A C 1
ATOM 2237 O O . VAL A 1 291 ? -5.559 -12.617 6.07 1 97.81 291 VAL A O 1
ATOM 2240 N N . VAL A 1 292 ? -7.77 -12.977 5.691 1 97 292 VAL A N 1
ATOM 2241 C CA . VAL A 1 292 ? -7.68 -14.359 6.141 1 97 292 VAL A CA 1
ATOM 2242 C C . VAL A 1 292 ? -8.258 -15.289 5.074 1 97 292 VAL A C 1
ATOM 2244 O O . VAL A 1 292 ? -9.039 -14.859 4.227 1 97 292 VAL A O 1
ATOM 2247 N N . ASP A 1 293 ? -7.789 -16.453 5.051 1 96.88 293 ASP A N 1
ATOM 2248 C CA . ASP A 1 293 ? -8.297 -17.547 4.234 1 96.88 293 ASP A CA 1
ATOM 2249 C C . ASP A 1 293 ? -8.547 -18.797 5.082 1 96.88 293 ASP A C 1
ATOM 2251 O O . ASP A 1 293 ? -7.617 -19.328 5.688 1 96.88 293 ASP A O 1
ATOM 2255 N N . LYS A 1 294 ? -9.711 -19.234 5.105 1 95.12 294 LYS A N 1
ATOM 2256 C CA . LYS A 1 294 ? -10.078 -20.406 5.891 1 95.12 294 LYS A CA 1
ATOM 2257 C C . LYS A 1 294 ? -10.328 -21.609 4.988 1 95.12 294 LYS A C 1
ATOM 2259 O O . LYS A 1 294 ? -10.883 -22.625 5.426 1 95.12 294 LYS A O 1
ATOM 2264 N N . ASN A 1 295 ? -9.867 -21.328 3.809 1 89.88 295 ASN A N 1
ATOM 2265 C CA . ASN A 1 295 ? -10.039 -22.453 2.893 1 89.88 295 ASN A CA 1
ATOM 2266 C C . ASN A 1 295 ? -9.242 -23.672 3.342 1 89.88 295 ASN A C 1
ATOM 2268 O O . ASN A 1 295 ? -8.07 -23.547 3.693 1 89.88 295 ASN A O 1
ATOM 2272 N N . GLY A 1 296 ? -9.742 -24.828 3.492 1 84.88 296 GLY A N 1
ATOM 2273 C CA . GLY A 1 296 ? -9.078 -26.031 3.938 1 84.88 296 GLY A CA 1
ATOM 2274 C C . GLY A 1 296 ? -9.242 -26.297 5.422 1 84.88 296 GLY A C 1
ATOM 2275 O O . GLY A 1 296 ? -8.703 -27.281 5.949 1 84.88 296 GLY A O 1
ATOM 2276 N N . GLY A 1 297 ? -9.875 -25.484 6.172 1 85.12 297 GLY A N 1
ATOM 2277 C CA . GLY A 1 297 ? -10.219 -25.734 7.562 1 85.12 297 GLY A CA 1
ATOM 2278 C C . GLY A 1 297 ? -9.469 -24.828 8.531 1 85.12 297 GLY A C 1
ATOM 2279 O O . GLY A 1 297 ? -10.078 -24.203 9.406 1 85.12 297 GLY A O 1
ATOM 2280 N N . GLU A 1 298 ? -8.164 -24.766 8.352 1 90.38 298 GLU A N 1
ATOM 2281 C CA . GLU A 1 298 ? -7.379 -23.906 9.242 1 90.38 298 GLU A CA 1
ATOM 2282 C C . GLU A 1 298 ? -7.297 -22.484 8.711 1 90.38 298 GLU A C 1
ATOM 2284 O O . GLU A 1 298 ? -7.152 -22.266 7.504 1 90.38 298 GLU A O 1
ATOM 2289 N N . THR A 1 299 ? -7.449 -21.5 9.672 1 92.94 299 THR A N 1
ATOM 2290 C CA . THR A 1 299 ? -7.367 -20.109 9.281 1 92.94 299 THR A CA 1
ATOM 2291 C C . THR A 1 299 ? -5.926 -19.719 8.961 1 92.94 299 THR A C 1
ATOM 2293 O O . THR A 1 299 ? -5.023 -19.922 9.773 1 92.94 299 THR A O 1
ATOM 2296 N N . ARG A 1 300 ? -5.742 -19.25 7.836 1 93.31 300 ARG A N 1
ATOM 2297 C CA . ARG A 1 300 ? -4.449 -18.703 7.426 1 93.31 300 ARG A CA 1
ATOM 2298 C C . ARG A 1 300 ? -4.48 -17.172 7.398 1 93.31 300 ARG A C 1
ATOM 2300 O O . ARG A 1 300 ? -5.328 -16.578 6.727 1 93.31 300 ARG A O 1
ATOM 2307 N N . LEU A 1 301 ? -3.609 -16.531 8.133 1 93.5 301 LEU A N 1
ATOM 2308 C CA . LEU A 1 301 ? -3.451 -15.086 8.125 1 93.5 301 LEU A CA 1
ATOM 2309 C C . LEU A 1 301 ? -2.543 -14.641 6.984 1 93.5 301 LEU A C 1
ATOM 2311 O O . LEU A 1 301 ? -1.323 -14.805 7.059 1 93.5 301 LEU A O 1
ATOM 2315 N N . LEU A 1 302 ? -3.066 -14.039 5.961 1 94.25 302 LEU A N 1
ATOM 2316 C CA . LEU A 1 302 ? -2.318 -13.75 4.742 1 94.25 302 LEU A CA 1
ATOM 2317 C C . LEU A 1 302 ? -1.712 -12.352 4.801 1 94.25 302 LEU A C 1
ATOM 2319 O O . LEU A 1 302 ? -0.66 -12.102 4.207 1 94.25 302 LEU A O 1
ATOM 2323 N N . SER A 1 303 ? -2.447 -11.445 5.426 1 95.62 303 SER A N 1
ATOM 2324 C CA . SER A 1 303 ? -1.97 -10.062 5.438 1 95.62 303 SER A CA 1
ATOM 2325 C C . SER A 1 303 ? -2.518 -9.297 6.641 1 95.62 303 SER A C 1
ATOM 2327 O O . SER A 1 303 ? -3.637 -9.555 7.086 1 95.62 303 SER A O 1
ATOM 2329 N N . VAL A 1 304 ? -1.774 -8.453 7.195 1 94.62 304 VAL A N 1
ATOM 2330 C CA . VAL A 1 304 ? -2.145 -7.465 8.203 1 94.62 304 VAL A CA 1
ATOM 2331 C C . VAL A 1 304 ? -1.612 -6.094 7.793 1 94.62 304 VAL A C 1
ATOM 2333 O O . VAL A 1 304 ? -0.448 -5.961 7.41 1 94.62 304 VAL A O 1
ATOM 2336 N N . SER A 1 305 ? -2.479 -5.168 7.793 1 94.81 305 SER A N 1
ATOM 2337 C CA . SER A 1 305 ? -2.076 -3.797 7.504 1 94.81 305 SER A CA 1
ATOM 2338 C C . SER A 1 305 ? -2.674 -2.822 8.508 1 94.81 305 SER A C 1
ATOM 2340 O O . SER A 1 305 ? -3.895 -2.645 8.562 1 94.81 305 SER A O 1
ATOM 2342 N N . LYS A 1 306 ? -1.875 -2.309 9.305 1 94.19 306 LYS A N 1
ATOM 2343 C CA . LYS A 1 306 ? -2.254 -1.283 10.273 1 94.19 306 LYS A CA 1
ATOM 2344 C C . LYS A 1 306 ? -1.571 0.046 9.961 1 94.19 306 LYS A C 1
ATOM 2346 O O . LYS A 1 306 ? -0.359 0.09 9.734 1 94.19 306 LYS A O 1
ATOM 2351 N N . HIS A 1 307 ? -2.375 1.079 9.953 1 91.69 307 HIS A N 1
ATOM 2352 C CA . HIS A 1 307 ? -1.828 2.391 9.625 1 91.69 307 HIS A CA 1
ATOM 2353 C C . HIS A 1 307 ? -2.404 3.469 10.539 1 91.69 307 HIS A C 1
ATOM 2355 O O . HIS A 1 307 ? -3.576 3.402 10.922 1 91.69 307 HIS A O 1
ATOM 2361 N N . GLY A 1 308 ? -1.577 4.402 10.766 1 85.56 308 GLY A N 1
ATOM 2362 C CA . GLY A 1 308 ? -2.023 5.562 11.516 1 85.56 308 GLY A CA 1
ATOM 2363 C C . GLY A 1 308 ? -2.213 5.277 12.992 1 85.56 308 GLY A C 1
ATOM 2364 O O . GLY A 1 308 ? -2.451 4.133 13.383 1 85.56 308 GLY A O 1
ATOM 2365 N N . GLY A 1 309 ? -2.043 6.227 13.867 1 82.12 309 GLY A N 1
ATOM 2366 C CA . GLY A 1 309 ? -2.301 6.16 15.297 1 82.12 309 GLY A CA 1
ATOM 2367 C C . GLY A 1 309 ? -1.493 5.082 15.992 1 82.12 309 GLY A C 1
ATOM 2368 O O . GLY A 1 309 ? -0.724 4.359 15.359 1 82.12 309 GLY A O 1
ATOM 2369 N N . THR A 1 310 ? -1.751 4.898 17.281 1 80.81 310 THR A N 1
ATOM 2370 C CA . THR A 1 310 ? -0.923 3.984 18.047 1 80.81 310 THR A CA 1
ATOM 2371 C C . THR A 1 310 ? -1.786 3.113 18.969 1 80.81 310 THR A C 1
ATOM 2373 O O . THR A 1 310 ? -1.268 2.41 19.828 1 80.81 310 THR A O 1
ATOM 2376 N N . THR A 1 311 ? -3.031 3.074 18.672 1 83.06 311 THR A N 1
ATOM 2377 C CA . THR A 1 311 ? -3.945 2.365 19.562 1 83.06 311 THR A CA 1
ATOM 2378 C C . THR A 1 311 ? -3.855 0.858 19.344 1 83.06 311 THR A C 1
ATOM 2380 O O . THR A 1 311 ? -3.83 0.084 20.297 1 83.06 311 THR A O 1
ATOM 2383 N N . LEU A 1 312 ? -3.756 0.451 18.141 1 84.62 312 LEU A N 1
ATOM 2384 C CA . LEU A 1 312 ? -3.811 -0.966 17.797 1 84.62 312 LEU A CA 1
ATOM 2385 C C . LEU A 1 312 ? -2.445 -1.622 17.984 1 84.62 312 LEU A C 1
ATOM 2387 O O . LEU A 1 312 ? -1.63 -1.625 17.062 1 84.62 312 LEU A O 1
ATOM 2391 N N . GLN A 1 313 ? -2.344 -2.26 19.094 1 84.62 313 GLN A N 1
ATOM 2392 C CA . GLN A 1 313 ? -1.159 -3.051 19.406 1 84.62 313 GLN A CA 1
ATOM 2393 C C . GLN A 1 313 ? -1.315 -4.492 18.922 1 84.62 313 GLN A C 1
ATOM 2395 O O . GLN A 1 313 ? -2.41 -4.906 18.547 1 84.62 313 GLN A O 1
ATOM 2400 N N . PRO A 1 314 ? -0.24 -5.281 18.953 1 82.94 314 PRO A N 1
ATOM 2401 C CA . PRO A 1 314 ? -0.273 -6.637 18.406 1 82.94 314 PRO A CA 1
ATOM 2402 C C . PRO A 1 314 ? -1.363 -7.504 19.016 1 82.94 314 PRO A C 1
ATOM 2404 O O . PRO A 1 314 ? -2.018 -8.281 18.312 1 82.94 314 PRO A O 1
ATOM 2407 N N . LYS A 1 315 ? -1.641 -7.348 20.203 1 83.12 315 LYS A N 1
ATOM 2408 C CA . LYS A 1 315 ? -2.674 -8.141 20.859 1 83.12 315 LYS A CA 1
ATOM 2409 C C . LYS A 1 315 ? -4.051 -7.859 20.266 1 83.12 315 LYS A C 1
ATOM 2411 O O . LYS A 1 315 ? -4.812 -8.789 20 1 83.12 315 LYS A O 1
ATOM 2416 N N . LEU A 1 316 ? -4.328 -6.613 20.062 1 86.56 316 LEU A N 1
ATOM 2417 C CA . LEU A 1 316 ? -5.621 -6.227 19.516 1 86.56 316 LEU A CA 1
ATOM 2418 C C . LEU A 1 316 ? -5.766 -6.711 18.078 1 86.56 316 LEU A C 1
ATOM 2420 O O . LEU A 1 316 ? -6.863 -7.07 17.641 1 86.56 316 LEU A O 1
ATOM 2424 N N . VAL A 1 317 ? -4.656 -6.758 17.391 1 87.62 317 VAL A N 1
ATOM 2425 C CA . VAL A 1 317 ? -4.66 -7.289 16.031 1 87.62 317 VAL A CA 1
ATOM 2426 C C . VAL A 1 317 ? -5.055 -8.766 16.047 1 87.62 317 VAL A C 1
ATOM 2428 O O . VAL A 1 317 ? -5.836 -9.219 15.219 1 87.62 317 VAL A O 1
ATOM 2431 N N . GLY A 1 318 ? -4.531 -9.469 16.984 1 87.38 318 GLY A N 1
ATOM 2432 C CA . GLY A 1 318 ? -4.895 -10.867 17.141 1 87.38 318 GLY A CA 1
ATOM 2433 C C . GLY A 1 318 ? -6.375 -11.07 17.391 1 87.38 318 GLY A C 1
ATOM 2434 O O . GLY A 1 318 ? -6.977 -12 16.844 1 87.38 318 GLY A O 1
ATOM 2435 N N . GLU A 1 319 ? -6.945 -10.234 18.172 1 90.56 319 GLU A N 1
ATOM 2436 C CA . GLU A 1 319 ? -8.375 -10.312 18.469 1 90.56 319 GLU A CA 1
ATOM 2437 C C . GLU A 1 319 ? -9.211 -10.023 17.219 1 90.56 319 GLU A C 1
ATOM 2439 O O . GLU A 1 319 ? -10.289 -10.594 17.047 1 90.56 319 GLU A O 1
ATOM 2444 N N . PHE A 1 320 ? -8.664 -9.188 16.453 1 93.94 320 PHE A N 1
ATOM 2445 C CA . PHE A 1 320 ? -9.391 -8.789 15.25 1 93.94 320 PHE A CA 1
ATOM 2446 C C . PHE A 1 320 ? -9.422 -9.922 14.234 1 93.94 320 PHE A C 1
ATOM 2448 O O . PHE A 1 320 ? -10.273 -9.945 13.352 1 93.94 320 PHE A O 1
ATOM 2455 N N . VAL A 1 321 ? -8.547 -10.898 14.352 1 93.62 321 VAL A N 1
ATOM 2456 C CA . VAL A 1 321 ? -8.516 -12.047 13.445 1 93.62 321 VAL A CA 1
ATOM 2457 C C . VAL A 1 321 ? -9.82 -12.828 13.562 1 93.62 321 VAL A C 1
ATOM 2459 O O . VAL A 1 321 ? -10.352 -13.312 12.562 1 93.62 321 VAL A O 1
ATOM 2462 N N . ALA A 1 322 ? -10.328 -12.906 14.742 1 94.75 322 ALA A N 1
ATOM 2463 C CA . ALA A 1 322 ? -11.594 -13.617 14.938 1 94.75 322 ALA A CA 1
ATOM 2464 C C . ALA A 1 322 ? -12.727 -12.93 14.195 1 94.75 322 ALA A C 1
ATOM 2466 O O . ALA A 1 322 ? -13.625 -13.594 13.664 1 94.75 322 ALA A O 1
ATOM 2467 N N . VAL A 1 323 ? -12.703 -11.617 14.203 1 96.06 323 VAL A N 1
ATOM 2468 C CA . VAL A 1 323 ? -13.695 -10.844 13.461 1 96.06 323 VAL A CA 1
ATOM 2469 C C . VAL A 1 323 ? -13.562 -11.125 11.969 1 96.06 323 VAL A C 1
ATOM 2471 O O . VAL A 1 323 ? -14.57 -11.32 11.281 1 96.06 323 VAL A O 1
ATOM 2474 N N . ALA A 1 324 ? -12.352 -11.18 11.508 1 97.19 324 ALA A N 1
ATOM 2475 C CA . ALA A 1 324 ? -12.078 -11.461 10.102 1 97.19 324 ALA A CA 1
ATOM 2476 C C . ALA A 1 324 ? -12.555 -12.859 9.719 1 97.19 324 ALA A C 1
ATOM 2478 O O . ALA A 1 324 ? -13.031 -13.078 8.602 1 97.19 324 ALA A O 1
ATOM 2479 N N . GLU A 1 325 ? -12.438 -13.797 10.625 1 96.88 325 GLU A N 1
ATOM 2480 C CA . GLU A 1 325 ? -12.891 -15.164 10.383 1 96.88 325 GLU A CA 1
ATOM 2481 C C . GLU A 1 325 ? -14.406 -15.219 10.195 1 96.88 325 GLU A C 1
ATOM 2483 O O . GLU A 1 325 ? -14.898 -15.93 9.32 1 96.88 325 GLU A O 1
ATOM 2488 N N . ARG A 1 326 ? -15.062 -14.492 11.031 1 96.5 326 ARG A N 1
ATOM 2489 C CA . ARG A 1 326 ? -16.516 -14.445 10.898 1 96.5 326 ARG A CA 1
ATOM 2490 C C . ARG A 1 326 ? -16.922 -13.828 9.562 1 96.5 326 ARG A C 1
ATOM 2492 O O . ARG A 1 326 ? -17.859 -14.289 8.914 1 96.5 326 ARG A O 1
ATOM 2499 N N . ARG A 1 327 ? -16.203 -12.758 9.234 1 97.75 327 ARG A N 1
ATOM 2500 C CA . ARG A 1 327 ? -16.484 -12.117 7.953 1 97.75 327 ARG A CA 1
ATOM 2501 C C . ARG A 1 327 ? -16.234 -13.078 6.797 1 97.75 327 ARG A C 1
ATOM 2503 O O . ARG A 1 327 ? -16.984 -13.094 5.82 1 97.75 327 ARG A O 1
ATOM 2510 N N . TRP A 1 328 ? -15.188 -13.875 6.918 1 97.69 328 TRP A N 1
ATOM 2511 C CA . TRP A 1 328 ? -14.867 -14.891 5.918 1 97.69 328 TRP A CA 1
ATOM 2512 C C . TRP A 1 328 ? -16.047 -15.844 5.723 1 97.69 328 TRP A C 1
ATOM 2514 O O . TRP A 1 328 ? -16.438 -16.125 4.586 1 97.69 328 TRP A O 1
ATOM 2524 N N . ASP A 1 329 ? -16.656 -16.281 6.785 1 96.88 329 ASP A N 1
ATOM 2525 C CA . ASP A 1 329 ? -17.797 -17.188 6.723 1 96.88 329 ASP A CA 1
ATOM 2526 C C . ASP A 1 329 ? -18.984 -16.531 6.016 1 96.88 329 ASP A C 1
ATOM 2528 O O . ASP A 1 329 ? -19.688 -17.188 5.254 1 96.88 329 ASP A O 1
ATOM 2532 N N . GLU A 1 330 ? -19.156 -15.305 6.312 1 96.75 330 GLU A N 1
ATOM 2533 C CA . GLU A 1 330 ? -20.25 -14.57 5.68 1 96.75 330 GLU A CA 1
ATOM 2534 C C . GLU A 1 330 ? -20.078 -14.531 4.164 1 96.75 330 GLU A C 1
ATOM 2536 O O . GLU A 1 330 ? -21.016 -14.805 3.422 1 96.75 330 GLU A O 1
ATOM 2541 N N . PHE A 1 331 ? -18.875 -14.188 3.736 1 97.38 331 PHE A N 1
ATOM 2542 C CA . PHE A 1 331 ? -18.625 -14.102 2.305 1 97.38 331 PHE A CA 1
ATOM 2543 C C . PHE A 1 331 ? -18.688 -15.477 1.655 1 97.38 331 PHE A C 1
ATOM 2545 O O . PHE A 1 331 ? -19.141 -15.617 0.519 1 97.38 331 PHE A O 1
ATOM 2552 N N . ARG A 1 332 ? -18.188 -16.5 2.336 1 95.94 332 ARG A N 1
ATOM 2553 C CA . ARG A 1 332 ? -18.234 -17.859 1.812 1 95.94 332 ARG A CA 1
ATOM 2554 C C . ARG A 1 332 ? -19.672 -18.281 1.541 1 95.94 332 ARG A C 1
ATOM 2556 O O . ARG A 1 332 ? -19.953 -18.953 0.548 1 95.94 332 ARG A O 1
ATOM 2563 N N . ARG A 1 333 ? -20.578 -17.875 2.357 1 94.88 333 ARG A N 1
ATOM 2564 C CA . ARG A 1 333 ? -22 -18.219 2.219 1 94.88 333 ARG A CA 1
ATOM 2565 C C . ARG A 1 333 ? -22.609 -17.531 1.003 1 94.88 333 ARG A C 1
ATOM 2567 O O . ARG A 1 333 ? -23.422 -18.141 0.291 1 94.88 333 ARG A O 1
ATOM 2574 N N . VAL A 1 334 ? -22.156 -16.328 0.77 1 94.94 334 VAL A N 1
ATOM 2575 C CA . VAL A 1 334 ? -22.828 -15.555 -0.272 1 94.94 334 VAL A CA 1
ATOM 2576 C C . VAL A 1 334 ? -22.141 -15.781 -1.612 1 94.94 334 VAL A C 1
ATOM 2578 O O . VAL A 1 334 ? -22.703 -15.492 -2.67 1 94.94 334 VAL A O 1
ATOM 2581 N N . MET A 1 335 ? -20.875 -16.172 -1.633 1 91.75 335 MET A N 1
ATOM 2582 C CA . MET A 1 335 ? -20.141 -16.391 -2.877 1 91.75 335 MET A CA 1
ATOM 2583 C C . MET A 1 335 ? -20.188 -17.859 -3.281 1 91.75 335 MET A C 1
ATOM 2585 O O . MET A 1 335 ? -19.766 -18.219 -4.383 1 91.75 335 MET A O 1
ATOM 2589 N N . ALA A 1 336 ? -20.625 -18.734 -2.469 1 75.19 336 ALA A N 1
ATOM 2590 C CA . ALA A 1 336 ? -20.719 -20.156 -2.758 1 75.19 336 ALA A CA 1
ATOM 2591 C C . ALA A 1 336 ? -21.781 -20.438 -3.818 1 75.19 336 ALA A C 1
ATOM 2593 O O . ALA A 1 336 ? -22.766 -19.719 -3.916 1 75.19 336 ALA A O 1
ATOM 2594 N N . MET B 1 1 ? 46.188 -33.688 -0.31 1 26.2 1 MET B N 1
ATOM 2595 C CA . MET B 1 1 ? 45.125 -32.969 0.354 1 26.2 1 MET B CA 1
ATOM 2596 C C . MET B 1 1 ? 44.031 -32.562 -0.642 1 26.2 1 MET B C 1
ATOM 2598 O O . MET B 1 1 ? 44.312 -31.859 -1.616 1 26.2 1 MET B O 1
ATOM 2602 N N . ALA B 1 2 ? 43 -33.312 -0.885 1 34.91 2 ALA B N 1
ATOM 2603 C CA . ALA B 1 2 ? 42.031 -33.156 -1.959 1 34.91 2 ALA B CA 1
ATOM 2604 C C . ALA B 1 2 ? 41.312 -31.812 -1.867 1 34.91 2 ALA B C 1
ATOM 2606 O O . ALA B 1 2 ? 40.844 -31.438 -0.801 1 34.91 2 ALA B O 1
ATOM 2607 N N . THR B 1 3 ? 41.688 -30.781 -2.527 1 37.22 3 THR B N 1
ATOM 2608 C CA . THR B 1 3 ? 41.094 -29.453 -2.654 1 37.22 3 THR B CA 1
ATOM 2609 C C . THR B 1 3 ? 39.594 -29.562 -2.861 1 37.22 3 THR B C 1
ATOM 2611 O O . THR B 1 3 ? 39.125 -30.203 -3.811 1 37.22 3 THR B O 1
ATOM 2614 N N . PRO B 1 4 ? 38.781 -29.578 -1.791 1 40.66 4 PRO B N 1
ATOM 2615 C CA . PRO B 1 4 ? 37.344 -29.797 -1.951 1 40.66 4 PRO B CA 1
ATOM 2616 C C . PRO B 1 4 ? 36.75 -29.062 -3.162 1 40.66 4 PRO B C 1
ATOM 2618 O O . PRO B 1 4 ? 37 -27.875 -3.35 1 40.66 4 PRO B O 1
ATOM 2621 N N . GLN B 1 5 ? 36.75 -29.531 -4.297 1 44.34 5 GLN B N 1
ATOM 2622 C CA . GLN B 1 5 ? 36.312 -29.172 -5.641 1 44.34 5 GLN B CA 1
ATOM 2623 C C . GLN B 1 5 ? 34.906 -28.562 -5.613 1 44.34 5 GLN B C 1
ATOM 2625 O O . GLN B 1 5 ? 34.156 -28.703 -6.578 1 44.34 5 GLN B O 1
ATOM 2630 N N . GLY B 1 6 ? 34.344 -28.359 -4.41 1 44.16 6 GLY B N 1
ATOM 2631 C CA . GLY B 1 6 ? 32.969 -27.844 -4.453 1 44.16 6 GLY B CA 1
ATOM 2632 C C . GLY B 1 6 ? 32.875 -26.469 -5.105 1 44.16 6 GLY B C 1
ATOM 2633 O O . GLY B 1 6 ? 33.875 -25.781 -5.277 1 44.16 6 GLY B O 1
ATOM 2634 N N . LEU B 1 7 ? 31.906 -26.219 -5.945 1 54.31 7 LEU B N 1
ATOM 2635 C CA . LEU B 1 7 ? 31.641 -24.922 -6.574 1 54.31 7 LEU B CA 1
ATOM 2636 C C . LEU B 1 7 ? 31.797 -23.781 -5.562 1 54.31 7 LEU B C 1
ATOM 2638 O O . LEU B 1 7 ? 31.375 -23.922 -4.41 1 54.31 7 LEU B O 1
ATOM 2642 N N . PRO B 1 8 ? 32.688 -22.859 -5.906 1 53.47 8 PRO B N 1
ATOM 2643 C CA . PRO B 1 8 ? 32.781 -21.688 -5.035 1 53.47 8 PRO B CA 1
ATOM 2644 C C . PRO B 1 8 ? 31.406 -21.188 -4.562 1 53.47 8 PRO B C 1
ATOM 2646 O O . PRO B 1 8 ? 30.406 -21.328 -5.277 1 53.47 8 PRO B O 1
ATOM 2649 N N . ARG B 1 9 ? 31.359 -20.859 -3.324 1 54.81 9 ARG B N 1
ATOM 2650 C CA . ARG B 1 9 ? 30.172 -20.391 -2.617 1 54.81 9 ARG B CA 1
ATOM 2651 C C . ARG B 1 9 ? 29.359 -19.438 -3.486 1 54.81 9 ARG B C 1
ATOM 2653 O O . ARG B 1 9 ? 28.125 -19.5 -3.514 1 54.81 9 ARG B O 1
ATOM 2660 N N . GLU B 1 10 ? 30.078 -18.609 -4.23 1 56.97 10 GLU B N 1
ATOM 2661 C CA . GLU B 1 10 ? 29.422 -17.609 -5.074 1 56.97 10 GLU B CA 1
ATOM 2662 C C . GLU B 1 10 ? 28.688 -18.281 -6.234 1 56.97 10 GLU B C 1
ATOM 2664 O O . GLU B 1 10 ? 27.594 -17.844 -6.613 1 56.97 10 GLU B O 1
ATOM 2669 N N . THR B 1 11 ? 29.359 -19.266 -6.738 1 56.53 11 THR B N 1
ATOM 2670 C CA . THR B 1 11 ? 28.766 -19.984 -7.852 1 56.53 11 THR B CA 1
ATOM 2671 C C . THR B 1 11 ? 27.516 -20.75 -7.395 1 56.53 11 THR B C 1
ATOM 2673 O O . THR B 1 11 ? 26.5 -20.766 -8.094 1 56.53 11 THR B O 1
AT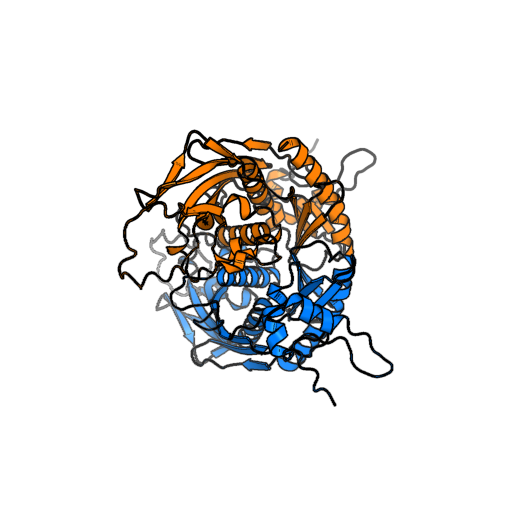OM 2676 N N . PHE B 1 12 ? 27.641 -21.344 -6.273 1 54.41 12 PHE B N 1
ATOM 2677 C CA . PHE B 1 12 ? 26.516 -22.094 -5.734 1 54.41 12 PHE B CA 1
ATOM 2678 C C . PHE B 1 12 ? 25.344 -21.172 -5.441 1 54.41 12 PHE B C 1
ATOM 2680 O O . PHE B 1 12 ? 24.188 -21.531 -5.68 1 54.41 12 PHE B O 1
ATOM 2687 N N . ALA B 1 13 ? 25.672 -20.047 -4.973 1 57.97 13 ALA B N 1
ATOM 2688 C CA . ALA B 1 13 ? 24.641 -19.062 -4.664 1 57.97 13 ALA B CA 1
ATOM 2689 C C . ALA B 1 13 ? 23.828 -18.703 -5.906 1 57.97 13 ALA B C 1
ATOM 2691 O O . ALA B 1 13 ? 22.625 -18.484 -5.824 1 57.97 13 ALA B O 1
ATOM 2692 N N . LYS B 1 14 ? 24.547 -18.781 -6.965 1 60.66 14 LYS B N 1
ATOM 2693 C CA . LYS B 1 14 ? 23.891 -18.422 -8.219 1 60.66 14 LYS B CA 1
ATOM 2694 C C . LYS B 1 14 ? 23.047 -19.578 -8.758 1 60.66 14 LYS B C 1
ATOM 2696 O O . LYS B 1 14 ? 21.984 -19.375 -9.328 1 60.66 14 LYS B O 1
ATOM 2701 N N . LEU B 1 15 ? 23.562 -20.828 -8.477 1 63.34 15 LEU B N 1
ATOM 2702 C CA . LEU B 1 15 ? 22.938 -22 -9.07 1 63.34 15 LEU B CA 1
ATOM 2703 C C . LEU B 1 15 ? 21.75 -22.469 -8.227 1 63.34 15 LEU B C 1
ATOM 2705 O O . LEU B 1 15 ? 20.734 -22.906 -8.766 1 63.34 15 LEU B O 1
ATOM 2709 N N . SER B 1 16 ? 21.906 -22.422 -6.891 1 69.94 16 SER B N 1
ATOM 2710 C CA . SER B 1 16 ? 20.859 -22.875 -5.984 1 69.94 16 SER B CA 1
ATOM 2711 C C . SER B 1 16 ? 20.703 -21.922 -4.801 1 69.94 16 SER B C 1
ATOM 2713 O O . SER B 1 16 ? 21.062 -22.266 -3.674 1 69.94 16 SER B O 1
ATOM 2715 N N . PRO B 1 17 ? 20.156 -20.875 -5.121 1 72.75 17 PRO B N 1
ATOM 2716 C CA . PRO B 1 17 ? 20.125 -19.812 -4.117 1 72.75 17 PRO B CA 1
ATOM 2717 C C . PRO B 1 17 ? 19.422 -20.219 -2.826 1 72.75 17 PRO B C 1
ATOM 2719 O O . PRO B 1 17 ? 19.906 -19.922 -1.73 1 72.75 17 PRO B O 1
ATOM 2722 N N . HIS B 1 18 ? 18.359 -20.984 -2.936 1 77.38 18 HIS B N 1
ATOM 2723 C CA . HIS B 1 18 ? 17.625 -21.328 -1.732 1 77.38 18 HIS B CA 1
ATOM 2724 C C . HIS B 1 18 ? 18.422 -22.297 -0.854 1 77.38 18 HIS B C 1
ATOM 2726 O O . HIS B 1 18 ? 18.656 -22.016 0.324 1 77.38 18 HIS B O 1
ATOM 2732 N N . PRO B 1 19 ? 18.906 -23.359 -1.379 1 72.56 19 PRO B N 1
ATOM 2733 C CA . PRO B 1 19 ? 19.719 -24.266 -0.566 1 72.56 19 PRO B CA 1
ATOM 2734 C C . PRO B 1 19 ? 20.969 -23.594 0.01 1 72.56 19 PRO B C 1
ATOM 2736 O O . PRO B 1 19 ? 21.391 -23.922 1.124 1 72.56 19 PRO B O 1
ATOM 2739 N N . TYR B 1 20 ? 21.453 -22.719 -0.755 1 74.31 20 TYR B N 1
ATOM 2740 C CA . TYR B 1 20 ? 22.641 -22.016 -0.294 1 74.31 20 TYR B CA 1
ATOM 2741 C C . TYR B 1 20 ? 22.344 -21.172 0.935 1 74.31 20 TYR B C 1
ATOM 2743 O O . TYR B 1 20 ? 23.062 -21.234 1.932 1 74.31 20 TYR B O 1
ATOM 2751 N N . LEU B 1 21 ? 21.359 -20.406 0.828 1 76.56 21 LEU B N 1
ATOM 2752 C CA . LEU B 1 21 ? 20.969 -19.562 1.964 1 76.56 21 LEU B CA 1
ATOM 2753 C C . LEU B 1 21 ? 20.594 -20.422 3.164 1 76.56 21 LEU B C 1
ATOM 2755 O O . LEU B 1 21 ? 20.969 -20.125 4.297 1 76.56 21 LEU B O 1
ATOM 2759 N N . LEU B 1 22 ? 19.953 -21.469 2.9 1 80.38 22 LEU B N 1
ATOM 2760 C CA . LEU B 1 22 ? 19.547 -22.391 3.967 1 80.38 22 LEU B CA 1
ATOM 2761 C C . LEU B 1 22 ? 20.781 -22.969 4.668 1 80.38 22 LEU B C 1
ATOM 2763 O O . LEU B 1 22 ? 20.828 -23.016 5.898 1 80.38 22 LEU B O 1
ATOM 2767 N N . ALA B 1 23 ? 21.688 -23.422 3.885 1 75.25 23 ALA B N 1
ATOM 2768 C CA . ALA B 1 23 ? 22.906 -24.016 4.434 1 75.25 23 ALA B CA 1
ATOM 2769 C C . ALA B 1 23 ? 23.641 -23.016 5.324 1 75.25 23 ALA B C 1
ATOM 2771 O O . ALA B 1 23 ? 24.156 -23.391 6.379 1 75.25 23 ALA B O 1
ATOM 2772 N N . ASN B 1 24 ? 23.625 -21.812 4.918 1 76.88 24 ASN B N 1
ATOM 2773 C CA . ASN B 1 24 ? 24.328 -20.781 5.664 1 76.88 24 ASN B CA 1
ATOM 2774 C C . ASN B 1 24 ? 23.594 -20.438 6.965 1 76.88 24 ASN B C 1
ATOM 2776 O O . ASN B 1 24 ? 24.234 -20.094 7.961 1 76.88 24 ASN B O 1
ATOM 2780 N N . LEU B 1 25 ? 22.312 -20.641 6.883 1 80.12 25 LEU B N 1
ATOM 2781 C CA . LEU B 1 25 ? 21.516 -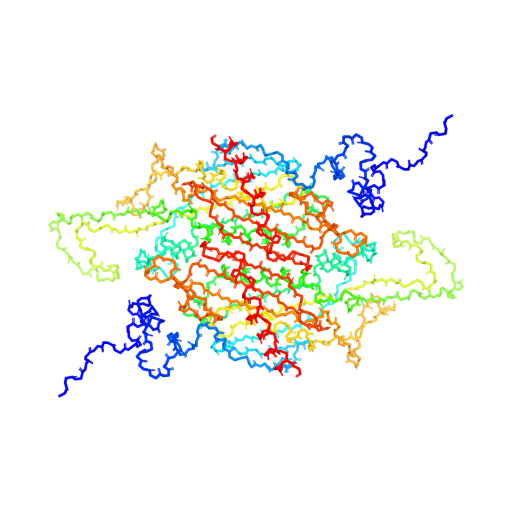20.281 8.047 1 80.12 25 LEU B CA 1
ATOM 2782 C C . LEU B 1 25 ? 21.453 -21.422 9.047 1 80.12 25 LEU B C 1
ATOM 2784 O O . LEU B 1 25 ? 21.219 -21.203 10.242 1 80.12 25 LEU B O 1
ATOM 2788 N N . GLN B 1 26 ? 21.516 -22.781 8.5 1 75.25 26 GLN B N 1
ATOM 2789 C CA . GLN B 1 26 ? 21.438 -23.953 9.359 1 75.25 26 GLN B CA 1
ATOM 2790 C C . GLN B 1 26 ? 22.781 -24.266 10.016 1 75.25 26 GLN B C 1
ATOM 2792 O O . GLN B 1 26 ? 22.859 -25.047 10.961 1 75.25 26 GLN B O 1
ATOM 2797 N N . THR B 1 27 ? 23.891 -24.25 9.422 1 62.22 27 THR B N 1
ATOM 2798 C CA . THR B 1 27 ? 25.203 -24.641 9.938 1 62.22 27 THR B CA 1
ATOM 2799 C C . THR B 1 27 ? 25.328 -24.281 11.422 1 62.22 27 THR B C 1
ATOM 2801 O O . THR B 1 27 ? 25.234 -23.109 11.789 1 62.22 27 THR B O 1
ATOM 2804 N N . PRO B 1 28 ? 24.969 -25.594 12.133 1 51.16 28 PRO B N 1
ATOM 2805 C CA . PRO B 1 28 ? 25.234 -25.453 13.562 1 51.16 28 PRO B CA 1
ATOM 2806 C C . PRO B 1 28 ? 26.656 -24.984 13.867 1 51.16 28 PRO B C 1
ATOM 2808 O O . PRO B 1 28 ? 27.562 -25.172 13.055 1 51.16 28 PRO B O 1
ATOM 2811 N N . GLN B 1 29 ? 26.75 -24.141 14.805 1 45.09 29 GLN B N 1
ATOM 2812 C CA . GLN B 1 29 ? 28.062 -23.781 15.328 1 45.09 29 GLN B CA 1
ATOM 2813 C C . GLN B 1 29 ? 28.812 -25 15.844 1 45.09 29 GLN B C 1
ATOM 2815 O O . GLN B 1 29 ? 28.391 -25.625 16.828 1 45.09 29 GLN B O 1
ATOM 2820 N N . ALA B 1 30 ? 29.469 -26.047 15.266 1 37.44 30 ALA B N 1
ATOM 2821 C CA . ALA B 1 30 ? 30.406 -26.781 16.109 1 37.44 30 ALA B CA 1
ATOM 2822 C C . ALA B 1 30 ? 30.781 -25.984 17.344 1 37.44 30 ALA B C 1
ATOM 2824 O O . ALA B 1 30 ? 30.562 -24.781 17.406 1 37.44 30 ALA B O 1
ATOM 2825 N N . ALA B 1 31 ? 31.734 -26.438 18.266 1 40.62 31 ALA B N 1
ATOM 2826 C CA . ALA B 1 31 ? 32.062 -25.812 19.547 1 40.62 31 ALA B CA 1
ATOM 2827 C C . ALA B 1 31 ? 31.953 -24.281 19.453 1 40.62 31 ALA B C 1
ATOM 2829 O O . ALA B 1 31 ? 31.531 -23.641 20.422 1 40.62 31 ALA B O 1
ATOM 2830 N N . GLY B 1 32 ? 32.938 -23.5 19.016 1 38.34 32 GLY B N 1
ATOM 2831 C CA . GLY B 1 32 ? 33.188 -22.078 19.203 1 38.34 32 GLY B CA 1
ATOM 2832 C C . GLY B 1 32 ? 32.125 -21.203 18.578 1 38.34 32 GLY B C 1
ATOM 2833 O O . GLY B 1 32 ? 31.109 -21.703 18.078 1 38.34 32 GLY B O 1
ATOM 2834 N N . ALA B 1 33 ? 32.406 -19.953 17.641 1 38.75 33 ALA B N 1
ATOM 2835 C CA . ALA B 1 33 ? 32.031 -18.578 17.312 1 38.75 33 ALA B CA 1
ATOM 2836 C C . ALA B 1 33 ? 30.922 -18.547 16.266 1 38.75 33 ALA B C 1
ATOM 2838 O O . ALA B 1 33 ? 30.344 -17.484 15.992 1 38.75 33 ALA B O 1
ATOM 2839 N N . THR B 1 34 ? 30.625 -19.312 15.047 1 49.31 34 THR B N 1
ATOM 2840 C CA . THR B 1 34 ? 30.172 -18.516 13.922 1 49.31 34 THR B CA 1
ATOM 2841 C C . THR B 1 34 ? 28.656 -18.453 13.875 1 49.31 34 THR B C 1
ATOM 2843 O O . THR B 1 34 ? 27.984 -19.469 13.984 1 49.31 34 THR B O 1
ATOM 2846 N N . THR B 1 35 ? 27.891 -17.484 14.305 1 59.03 35 THR B N 1
ATOM 2847 C CA . THR B 1 35 ? 26.516 -17.016 14.188 1 59.03 35 THR B CA 1
ATOM 2848 C C . THR B 1 35 ? 25.984 -17.234 12.773 1 59.03 35 THR B C 1
ATOM 2850 O O . THR B 1 35 ? 26.734 -17.156 11.797 1 59.03 35 THR B O 1
ATOM 2853 N N . PRO B 1 36 ? 24.766 -18.031 12.664 1 66.06 36 PRO B N 1
ATOM 2854 C CA . PRO B 1 36 ? 24.172 -18.109 11.328 1 66.06 36 PRO B CA 1
ATOM 2855 C C . PRO B 1 36 ? 24.375 -16.828 10.516 1 66.06 36 PRO B C 1
ATOM 2857 O O . PRO B 1 36 ? 24.266 -15.727 11.055 1 66.06 36 PRO B O 1
ATOM 2860 N N . THR B 1 37 ? 24.984 -17.172 9.336 1 82.19 37 THR B N 1
ATOM 2861 C CA . THR B 1 37 ? 25.266 -15.992 8.516 1 82.19 37 THR B CA 1
ATOM 2862 C C . THR B 1 37 ? 24.516 -16.094 7.184 1 82.19 37 THR B C 1
ATOM 2864 O O . THR B 1 37 ? 24.406 -17.172 6.605 1 82.19 37 THR B O 1
ATOM 2867 N N . ARG B 1 38 ? 23.844 -15.016 6.855 1 89.25 38 ARG B N 1
ATOM 2868 C CA . ARG B 1 38 ? 23.234 -14.836 5.539 1 89.25 38 ARG B CA 1
ATOM 2869 C C . ARG B 1 38 ? 24.281 -14.93 4.438 1 89.25 38 ARG B C 1
ATOM 2871 O O . ARG B 1 38 ? 25.484 -14.922 4.711 1 89.25 38 ARG B O 1
ATOM 2878 N N . SER B 1 39 ? 23.938 -15.078 3.275 1 82.69 39 SER B N 1
ATOM 2879 C CA . SER B 1 39 ? 24.859 -15.188 2.143 1 82.69 39 SER B CA 1
ATOM 2880 C C . SER B 1 39 ? 25.766 -13.969 2.037 1 82.69 39 SER B C 1
ATOM 2882 O O . SER B 1 39 ? 26.891 -14.062 1.547 1 82.69 39 SER B O 1
ATOM 2884 N N . ASN B 1 40 ? 25.312 -12.875 2.518 1 85.5 40 ASN B N 1
ATOM 2885 C CA . ASN B 1 40 ? 26.109 -11.648 2.455 1 85.5 40 ASN B CA 1
ATOM 2886 C C . ASN B 1 40 ? 26.906 -11.422 3.738 1 85.5 40 ASN B C 1
ATOM 2888 O O . ASN B 1 40 ? 27.453 -10.344 3.953 1 85.5 40 ASN B O 1
ATOM 2892 N N . GLY B 1 41 ? 26.906 -12.359 4.652 1 88 41 GLY B N 1
ATOM 2893 C CA . GLY B 1 41 ? 27.734 -12.328 5.844 1 88 41 GLY B CA 1
ATOM 2894 C C . GLY B 1 41 ? 27.031 -11.742 7.051 1 88 41 GLY B C 1
ATOM 2895 O O . GLY B 1 41 ? 27.516 -11.852 8.18 1 88 41 GLY B O 1
ATOM 2896 N N . ARG B 1 42 ? 25.828 -11.234 6.836 1 92.25 42 ARG B N 1
ATOM 2897 C CA . ARG B 1 42 ? 25.109 -10.617 7.941 1 92.25 42 ARG B CA 1
ATOM 2898 C C . ARG B 1 42 ? 24.391 -11.68 8.781 1 92.25 42 ARG B C 1
ATOM 2900 O O . ARG B 1 42 ? 24.062 -12.758 8.281 1 92.25 42 ARG B O 1
ATOM 2907 N N . ALA B 1 43 ? 24.234 -11.305 10.102 1 92.5 43 ALA B N 1
ATOM 2908 C CA . ALA B 1 43 ? 23.312 -12.094 10.922 1 92.5 43 ALA B CA 1
ATOM 2909 C C . ALA B 1 43 ? 21.859 -11.867 10.492 1 92.5 43 ALA B C 1
ATOM 2911 O O . ALA B 1 43 ? 21.547 -10.875 9.836 1 92.5 43 ALA B O 1
ATOM 2912 N N . PRO B 1 44 ? 20.969 -12.789 10.859 1 92.38 44 PRO B N 1
ATOM 2913 C CA . PRO B 1 44 ? 19.562 -12.648 10.445 1 92.38 44 PRO B CA 1
ATOM 2914 C C . PRO B 1 44 ? 18.953 -11.32 10.875 1 92.38 44 PRO B C 1
ATOM 2916 O O . PRO B 1 44 ? 18.203 -10.703 10.109 1 92.38 44 PRO B O 1
ATOM 2919 N N . HIS B 1 45 ? 19.344 -10.773 12.016 1 91.94 45 HIS B N 1
ATOM 2920 C CA . HIS B 1 45 ? 18.719 -9.57 12.547 1 91.94 45 HIS B CA 1
ATOM 2921 C C . HIS B 1 45 ? 19.547 -8.328 12.25 1 91.94 45 HIS B C 1
ATOM 2923 O O . HIS B 1 45 ? 19.234 -7.23 12.711 1 91.94 45 HIS B O 1
ATOM 2929 N N . GLU B 1 46 ? 20.594 -8.5 11.445 1 93.88 46 GLU B N 1
ATOM 2930 C CA . GLU B 1 46 ? 21.531 -7.402 11.18 1 93.88 46 GLU B CA 1
ATOM 2931 C C . GLU B 1 46 ? 21.125 -6.637 9.922 1 93.88 46 GLU B C 1
ATOM 2933 O O . GLU B 1 46 ? 20.984 -7.227 8.844 1 93.88 46 GLU B O 1
ATOM 2938 N N . ALA B 1 47 ? 20.922 -5.332 10.117 1 97.06 47 ALA B N 1
ATOM 2939 C CA . ALA B 1 47 ? 20.625 -4.461 8.984 1 97.06 47 ALA B CA 1
ATOM 2940 C C . ALA B 1 47 ? 21.891 -3.832 8.422 1 97.06 47 ALA B C 1
ATOM 2942 O O . ALA B 1 47 ? 22.891 -3.713 9.117 1 97.06 47 ALA B O 1
ATOM 2943 N N . ARG B 1 48 ? 21.875 -3.535 7.168 1 97.19 48 ARG B N 1
ATOM 2944 C CA . ARG B 1 48 ? 22.969 -2.787 6.57 1 97.19 48 ARG B CA 1
ATOM 2945 C C . ARG B 1 48 ? 23.094 -1.398 7.188 1 97.19 48 ARG B C 1
ATOM 2947 O O . ARG B 1 48 ? 22.078 -0.784 7.543 1 97.19 48 ARG B O 1
ATOM 2954 N N . THR B 1 49 ? 24.25 -0.882 7.227 1 95.94 49 THR B N 1
ATOM 2955 C CA . THR B 1 49 ? 24.516 0.408 7.859 1 95.94 49 THR B CA 1
ATOM 2956 C C . THR B 1 49 ? 24.094 1.553 6.938 1 95.94 49 THR B C 1
ATOM 2958 O O . THR B 1 49 ? 24.5 1.595 5.773 1 95.94 49 THR B O 1
ATOM 2961 N N . PRO B 1 50 ? 23.328 2.473 7.488 1 97.12 50 PRO B N 1
ATOM 2962 C CA . PRO B 1 50 ? 22.938 3.609 6.656 1 97.12 50 PRO B CA 1
ATOM 2963 C C . PRO B 1 50 ? 23.969 4.734 6.664 1 97.12 50 PRO B C 1
ATOM 2965 O O . PRO B 1 50 ? 24.594 5 7.695 1 97.12 50 PRO B O 1
ATOM 2968 N N . ASN B 1 51 ? 24.188 5.32 5.516 1 96.81 51 ASN B N 1
ATOM 2969 C CA . ASN B 1 51 ? 24.953 6.547 5.316 1 96.81 51 ASN B CA 1
ATOM 2970 C C . ASN B 1 51 ? 24.094 7.641 4.688 1 96.81 51 ASN B C 1
ATOM 2972 O O . ASN B 1 51 ? 23.516 7.445 3.617 1 96.81 51 ASN B O 1
ATOM 2976 N N . ILE B 1 52 ? 24.047 8.75 5.352 1 97.06 52 ILE B N 1
ATOM 2977 C CA . ILE B 1 52 ? 23.125 9.797 4.918 1 97.06 52 ILE B CA 1
ATOM 2978 C C . ILE B 1 52 ? 23.891 11.109 4.727 1 97.06 52 ILE B C 1
ATOM 2980 O O . ILE B 1 52 ? 24.641 11.523 5.605 1 97.06 52 ILE B O 1
ATOM 2984 N N . ASN B 1 53 ? 23.703 11.711 3.57 1 94.88 53 ASN B N 1
ATOM 2985 C CA . ASN B 1 53 ? 24.203 13.047 3.252 1 94.88 53 ASN B CA 1
ATOM 2986 C C . ASN B 1 53 ? 23.078 13.977 2.838 1 94.88 53 ASN B C 1
ATOM 2988 O O . ASN B 1 53 ? 22.312 13.664 1.925 1 94.88 53 ASN B O 1
ATOM 2992 N N . THR B 1 54 ? 22.969 15.086 3.504 1 93.31 54 THR B N 1
ATOM 2993 C CA . THR B 1 54 ? 21.906 16.031 3.176 1 93.31 54 THR B CA 1
ATOM 2994 C C . THR B 1 54 ? 22.453 17.188 2.344 1 93.31 54 THR B C 1
ATOM 2996 O O . THR B 1 54 ? 23.672 17.344 2.209 1 93.31 54 THR B O 1
ATOM 2999 N N . SER B 1 55 ? 21.562 17.984 1.692 1 86.06 55 SER B N 1
ATOM 3000 C CA . SER B 1 55 ? 21.844 19.156 0.879 1 86.06 55 SER B CA 1
ATOM 3001 C C . SER B 1 55 ? 22.75 18.812 -0.298 1 86.06 55 SER B C 1
ATOM 3003 O O . SER B 1 55 ? 23.766 19.469 -0.538 1 86.06 55 SER B O 1
ATOM 3005 N N . THR B 1 56 ? 22.344 17.719 -1.013 1 82.44 56 THR B N 1
ATOM 3006 C CA . THR B 1 56 ? 23.156 17.188 -2.096 1 82.44 56 THR B CA 1
ATOM 3007 C C . THR B 1 56 ? 22.781 17.828 -3.428 1 82.44 56 THR B C 1
ATOM 3009 O O . THR B 1 56 ? 23.547 17.781 -4.391 1 82.44 56 THR B O 1
ATOM 3012 N N . LEU B 1 57 ? 21.578 18.375 -3.398 1 84.69 57 LEU B N 1
ATOM 3013 C CA . LEU B 1 57 ? 21.094 18.984 -4.637 1 84.69 57 LEU B CA 1
ATOM 3014 C C . LEU B 1 57 ? 21 20.5 -4.496 1 84.69 57 LEU B C 1
ATOM 3016 O O . LEU B 1 57 ? 20.359 21 -3.568 1 84.69 57 LEU B O 1
ATOM 3020 N N . THR B 1 58 ? 21.453 21.203 -5.426 1 82.88 58 THR B N 1
ATOM 3021 C CA . THR B 1 58 ? 21.578 22.641 -5.328 1 82.88 58 THR B CA 1
ATOM 3022 C C . THR B 1 58 ? 20.25 23.328 -5.668 1 82.88 58 THR B C 1
ATOM 3024 O O . THR B 1 58 ? 19.938 24.391 -5.145 1 82.88 58 THR B O 1
ATOM 3027 N N . HIS B 1 59 ? 19.516 22.734 -6.453 1 86.06 59 HIS B N 1
ATOM 3028 C CA . HIS B 1 59 ? 18.328 23.406 -6.934 1 86.06 59 HIS B CA 1
ATOM 3029 C C . HIS B 1 59 ? 17.078 22.922 -6.199 1 86.06 59 HIS B C 1
ATOM 3031 O O . HIS B 1 59 ? 15.961 23.281 -6.555 1 86.06 59 HIS B O 1
ATOM 3037 N N . ALA B 1 60 ? 17.312 22.172 -5.176 1 92.62 60 ALA B N 1
ATOM 3038 C CA . ALA B 1 60 ? 16.188 21.672 -4.383 1 92.62 60 ALA B CA 1
ATOM 3039 C C . ALA B 1 60 ? 16.062 22.438 -3.072 1 92.62 60 ALA B C 1
ATOM 3041 O O . ALA B 1 60 ? 17.047 22.969 -2.555 1 92.62 60 ALA B O 1
ATOM 3042 N N . HIS B 1 61 ? 14.844 22.641 -2.555 1 95.25 61 HIS B N 1
ATOM 3043 C CA . HIS B 1 61 ? 14.617 23.25 -1.253 1 95.25 61 HIS B CA 1
ATOM 3044 C C . HIS B 1 61 ? 15.07 22.328 -0.122 1 95.25 61 HIS B C 1
ATOM 3046 O O . HIS B 1 61 ? 15.289 22.781 1.003 1 95.25 61 HIS B O 1
ATOM 3052 N N . GLY B 1 62 ? 15.117 21.016 -0.383 1 96.69 62 GLY B N 1
ATOM 3053 C CA . GLY B 1 62 ? 15.641 19.969 0.464 1 96.69 62 GLY B CA 1
ATOM 3054 C C . GLY B 1 62 ? 16.109 18.75 -0.319 1 96.69 62 GLY B C 1
ATOM 3055 O O . GLY B 1 62 ? 15.578 18.453 -1.386 1 96.69 62 GLY B O 1
ATOM 3056 N N . SER B 1 63 ? 17.188 18.141 0.174 1 97.12 63 SER B N 1
ATOM 3057 C CA . SER B 1 63 ? 17.688 16.953 -0.518 1 97.12 63 SER B CA 1
ATOM 3058 C C . SER B 1 63 ? 18.5 16.062 0.418 1 97.12 63 SER B C 1
ATOM 3060 O O . SER B 1 63 ? 18.969 16.531 1.463 1 97.12 63 SER B O 1
ATOM 3062 N N . ALA B 1 64 ? 18.578 14.836 -0.006 1 97.69 64 ALA B N 1
ATOM 3063 C CA . ALA B 1 64 ? 19.391 13.883 0.733 1 97.69 64 ALA B CA 1
ATOM 3064 C C . ALA B 1 64 ? 19.828 12.727 -0.163 1 97.69 64 ALA B C 1
ATOM 3066 O O . ALA B 1 64 ? 19.125 12.367 -1.107 1 97.69 64 ALA B O 1
ATOM 3067 N N . LEU B 1 65 ? 21.031 12.273 0.088 1 97.06 65 LEU B N 1
ATOM 3068 C CA . LEU B 1 65 ? 21.562 11.031 -0.463 1 97.06 65 LEU B CA 1
ATOM 3069 C C . LEU B 1 65 ? 21.703 9.969 0.624 1 97.06 65 LEU B C 1
ATOM 3071 O O . LEU B 1 65 ? 22.359 10.211 1.648 1 97.06 65 LEU B O 1
ATOM 3075 N N . VAL B 1 66 ? 21.047 8.844 0.386 1 97.38 66 VAL B N 1
ATOM 3076 C CA . VAL B 1 66 ? 21.094 7.758 1.362 1 97.38 66 VAL B CA 1
ATOM 3077 C C . VAL B 1 66 ? 21.688 6.508 0.721 1 97.38 66 VAL B C 1
ATOM 3079 O O . VAL B 1 66 ? 21.297 6.125 -0.385 1 97.38 66 VAL B O 1
ATOM 3082 N N . ARG B 1 67 ? 22.609 5.949 1.438 1 96.94 67 ARG B N 1
ATOM 3083 C CA . ARG B 1 67 ? 23.203 4.668 1.054 1 96.94 67 ARG B CA 1
ATOM 3084 C C . ARG B 1 67 ? 22.969 3.617 2.137 1 96.94 67 ARG B C 1
ATOM 3086 O O . ARG B 1 67 ? 23.312 3.84 3.303 1 96.94 67 ARG B O 1
ATOM 3093 N N . ILE B 1 68 ? 22.359 2.539 1.804 1 96.88 68 ILE B N 1
ATOM 3094 C CA . ILE B 1 68 ? 22.156 1.368 2.65 1 96.88 68 ILE B CA 1
ATOM 3095 C C . ILE B 1 68 ? 22.594 0.11 1.897 1 96.88 68 ILE B C 1
ATOM 3097 O O . ILE B 1 68 ? 21.828 -0.417 1.077 1 96.88 68 ILE B O 1
ATOM 3101 N N . GLY B 1 69 ? 23.766 -0.43 2.27 1 93.81 69 GLY B N 1
ATOM 3102 C CA . GLY B 1 69 ? 24.328 -1.463 1.42 1 93.81 69 GLY B CA 1
ATOM 3103 C C . GLY B 1 69 ? 24.547 -1.009 -0.012 1 93.81 69 GLY B C 1
ATOM 3104 O O . GLY B 1 69 ? 25.141 0.042 -0.254 1 93.81 69 GLY B O 1
ATOM 3105 N N . ASP B 1 70 ? 24.031 -1.733 -0.963 1 92.06 70 ASP B N 1
ATOM 3106 C CA . ASP B 1 70 ? 24.219 -1.379 -2.367 1 92.06 70 ASP B CA 1
ATOM 3107 C C . ASP B 1 70 ? 23.016 -0.586 -2.895 1 92.06 70 ASP B C 1
ATOM 3109 O O . ASP B 1 70 ? 22.844 -0.441 -4.105 1 92.06 70 ASP B O 1
ATOM 3113 N N . ASN B 1 71 ? 22.203 -0.175 -1.998 1 94.75 71 ASN B N 1
ATOM 3114 C CA . ASN B 1 71 ? 21.188 0.803 -2.359 1 94.75 71 ASN B CA 1
ATOM 3115 C C . ASN B 1 71 ? 21.734 2.227 -2.324 1 94.75 71 ASN B C 1
ATOM 3117 O O . ASN B 1 71 ? 22.328 2.643 -1.327 1 94.75 71 ASN B O 1
ATOM 3121 N N . THR B 1 72 ? 21.594 2.928 -3.395 1 95.94 72 THR B N 1
ATOM 3122 C CA . THR B 1 72 ? 21.875 4.359 -3.449 1 95.94 72 THR B CA 1
ATOM 3123 C C . THR B 1 72 ? 20.656 5.129 -3.941 1 95.94 72 THR B C 1
ATOM 3125 O O . THR B 1 72 ? 20.203 4.93 -5.074 1 95.94 72 THR B O 1
ATOM 3128 N N . VAL B 1 73 ? 20.156 5.988 -3.055 1 96.44 73 VAL B N 1
ATOM 3129 C CA . VAL B 1 73 ? 18.922 6.695 -3.35 1 96.44 73 VAL B CA 1
ATOM 3130 C C . VAL B 1 73 ? 19.109 8.188 -3.088 1 96.44 73 VAL B C 1
ATOM 3132 O O . VAL B 1 73 ? 19.688 8.578 -2.078 1 96.44 73 VAL B O 1
ATOM 3135 N N . ILE B 1 74 ? 18.609 8.984 -4.07 1 96.56 74 ILE B N 1
ATOM 3136 C CA . ILE B 1 74 ? 18.609 10.438 -3.922 1 96.56 74 ILE B CA 1
ATOM 3137 C C . ILE B 1 74 ? 17.172 10.953 -3.836 1 96.56 74 ILE B C 1
ATOM 3139 O O . ILE B 1 74 ? 16.297 10.5 -4.574 1 96.56 74 ILE B O 1
ATOM 3143 N N . CYS B 1 75 ? 16.938 11.836 -2.883 1 97.75 75 CYS B N 1
ATOM 3144 C CA . CYS B 1 75 ? 15.648 12.492 -2.77 1 97.75 75 CYS B CA 1
ATOM 3145 C C . CYS B 1 75 ? 15.797 14.008 -2.885 1 97.75 75 CYS B C 1
ATOM 3147 O O . CYS B 1 75 ? 16.641 14.602 -2.225 1 97.75 75 CYS B O 1
ATOM 3149 N N . GLY B 1 76 ? 15.062 14.633 -3.746 1 97.88 76 GLY B N 1
ATOM 3150 C CA . GLY B 1 76 ? 14.961 16.078 -3.879 1 97.88 76 GLY B CA 1
ATOM 3151 C C . GLY B 1 76 ? 13.555 16.594 -3.656 1 97.88 76 GLY B C 1
ATOM 3152 O O . GLY B 1 76 ? 12.586 15.984 -4.094 1 97.88 76 GLY B O 1
ATOM 3153 N N . ILE B 1 77 ? 13.477 17.672 -2.885 1 98.06 77 ILE B N 1
ATOM 3154 C CA . ILE B 1 77 ? 12.18 18.266 -2.582 1 98.06 77 ILE B CA 1
ATOM 3155 C C . ILE B 1 77 ? 12.125 19.688 -3.143 1 98.06 77 ILE B C 1
ATOM 3157 O O . ILE B 1 77 ? 13.008 20.5 -2.877 1 98.06 77 ILE B O 1
ATOM 3161 N N . ARG B 1 78 ? 11.141 19.922 -3.934 1 96.62 78 ARG B N 1
ATOM 3162 C CA . ARG B 1 78 ? 10.891 21.25 -4.484 1 96.62 78 ARG B CA 1
ATOM 3163 C C . ARG B 1 78 ? 9.5 21.75 -4.098 1 96.62 78 ARG B C 1
ATOM 3165 O O . ARG B 1 78 ? 8.516 21.016 -4.219 1 96.62 78 ARG B O 1
ATOM 3172 N N . GLY B 1 79 ? 9.438 22.969 -3.592 1 95.56 79 GLY B N 1
ATOM 3173 C CA . GLY B 1 79 ? 8.172 23.609 -3.281 1 95.56 79 GLY B CA 1
ATOM 3174 C C . GLY B 1 79 ? 7.68 24.516 -4.395 1 95.56 79 GLY B C 1
ATOM 3175 O O . GLY B 1 79 ? 8.469 25.219 -5.023 1 95.56 79 GLY B O 1
ATOM 3176 N N . GLU B 1 80 ? 6.426 24.391 -4.688 1 94.94 80 GLU B N 1
ATOM 3177 C CA . GLU B 1 80 ? 5.762 25.297 -5.621 1 94.94 80 GLU B CA 1
ATOM 3178 C C . GLU B 1 80 ? 4.504 25.906 -5.008 1 94.94 80 GLU B C 1
ATOM 3180 O O . GLU B 1 80 ? 3.848 25.266 -4.176 1 94.94 80 GLU B O 1
ATOM 3185 N N . ILE B 1 81 ? 4.223 27.125 -5.441 1 94.06 81 ILE B N 1
ATOM 3186 C CA . ILE B 1 81 ? 3.068 27.812 -4.883 1 94.06 81 ILE B CA 1
ATOM 3187 C C . ILE B 1 81 ? 1.809 27.422 -5.652 1 94.06 81 ILE B C 1
ATOM 3189 O O . ILE B 1 81 ? 1.796 27.438 -6.887 1 94.06 81 ILE B O 1
ATOM 3193 N N . LEU B 1 82 ? 0.814 27.016 -4.898 1 94.25 82 LEU B N 1
ATOM 3194 C CA . LEU B 1 82 ? -0.503 26.688 -5.434 1 94.25 82 LEU B CA 1
ATOM 3195 C C . LEU B 1 82 ? -1.563 27.641 -4.891 1 94.25 82 LEU B C 1
ATOM 3197 O O . LEU B 1 82 ? -1.987 27.516 -3.738 1 94.25 82 LEU B O 1
ATOM 3201 N N . PRO B 1 83 ? -1.968 28.609 -5.695 1 92.69 83 PRO B N 1
ATOM 3202 C CA . PRO B 1 83 ? -3.041 29.5 -5.242 1 92.69 83 PRO B CA 1
ATOM 3203 C C . PRO B 1 83 ? -4.332 28.75 -4.926 1 92.69 83 PRO B C 1
ATOM 3205 O O . PRO B 1 83 ? -4.684 27.797 -5.625 1 92.69 83 PRO B O 1
ATOM 3208 N N . THR B 1 84 ? -5.02 29.172 -3.879 1 92.94 84 THR B N 1
ATOM 3209 C CA . THR B 1 84 ? -6.262 28.516 -3.488 1 92.94 84 THR B CA 1
ATOM 3210 C C . THR B 1 84 ? -7.273 28.547 -4.633 1 92.94 84 THR B C 1
ATOM 3212 O O . THR B 1 84 ? -8.07 27.625 -4.785 1 92.94 84 THR B O 1
ATOM 3215 N N . ALA B 1 85 ? -7.191 29.531 -5.477 1 89.5 85 ALA B N 1
ATOM 3216 C CA . ALA B 1 85 ? -8.094 29.688 -6.617 1 89.5 85 ALA B CA 1
ATOM 3217 C C . ALA B 1 85 ? -7.934 28.531 -7.598 1 89.5 85 ALA B C 1
ATOM 3219 O O . ALA B 1 85 ? -8.844 28.234 -8.375 1 89.5 85 ALA B O 1
ATOM 3220 N N . ASN B 1 86 ? -6.762 27.906 -7.547 1 91.44 86 ASN B N 1
ATOM 3221 C CA . ASN B 1 86 ? -6.477 26.828 -8.477 1 91.44 86 ASN B CA 1
ATOM 3222 C C . ASN B 1 86 ? -6.742 25.453 -7.852 1 91.44 86 ASN B C 1
ATOM 3224 O O . ASN B 1 86 ? -6.457 24.422 -8.461 1 91.44 86 ASN B O 1
ATOM 3228 N N . ILE B 1 87 ? -7.25 25.375 -6.664 1 90.75 87 ILE B N 1
ATOM 3229 C CA . ILE B 1 87 ? -7.578 24.125 -5.984 1 90.75 87 ILE B CA 1
ATOM 3230 C C . ILE B 1 87 ? -9.039 23.766 -6.246 1 90.75 87 ILE B C 1
ATOM 3232 O O . ILE B 1 87 ? -9.945 24.484 -5.832 1 90.75 87 ILE B O 1
ATOM 3236 N N . PRO B 1 88 ? -9.133 22.641 -6.918 1 82.81 88 PRO B N 1
ATOM 3237 C CA . PRO B 1 88 ? -10.516 22.203 -7.113 1 82.81 88 PRO B CA 1
ATOM 3238 C C . PRO B 1 88 ? -11.234 21.922 -5.797 1 82.81 88 PRO B C 1
ATOM 3240 O O . PRO B 1 88 ? -10.656 21.328 -4.883 1 82.81 88 PRO B O 1
ATOM 3243 N N . ASN B 1 89 ? -12.383 22.375 -5.59 1 80.44 89 ASN B N 1
ATOM 3244 C CA . ASN B 1 89 ? -13.211 22.156 -4.414 1 80.44 89 ASN B CA 1
ATOM 3245 C C . ASN B 1 89 ? -12.555 22.688 -3.148 1 80.44 89 ASN B C 1
ATOM 3247 O O . ASN B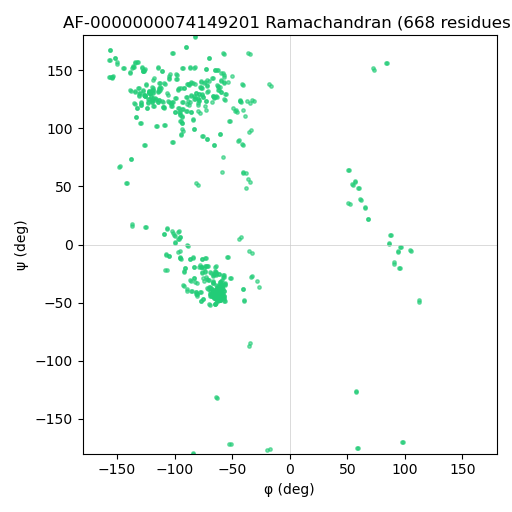 1 89 ? -12.555 22.031 -2.111 1 80.44 89 ASN B O 1
ATOM 3251 N N . TYR B 1 90 ? -11.938 23.797 -3.314 1 89.38 90 TYR B N 1
ATOM 3252 C CA . TYR B 1 90 ? -11.336 24.453 -2.154 1 89.38 90 TYR B CA 1
ATOM 3253 C C . TYR B 1 90 ? -12.398 24.781 -1.107 1 89.38 90 TYR B C 1
ATOM 3255 O O . TYR B 1 90 ? -13.477 25.266 -1.442 1 89.38 90 TYR B O 1
ATOM 3263 N N . ARG B 1 91 ? -12.055 24.391 0.149 1 86.94 91 ARG B N 1
ATOM 3264 C CA . ARG B 1 91 ? -12.922 24.703 1.282 1 86.94 91 ARG B CA 1
ATOM 3265 C C . ARG B 1 91 ? -12.117 25.281 2.439 1 86.94 91 ARG B C 1
ATOM 3267 O O . ARG B 1 91 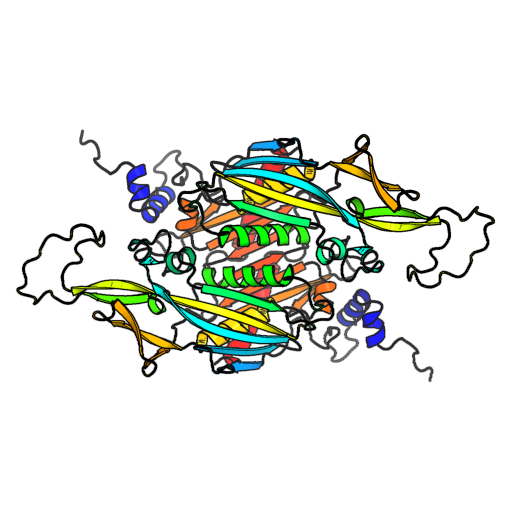? -11.344 24.578 3.088 1 86.94 91 ARG B O 1
ATOM 3274 N N . ALA B 1 92 ? -12.398 26.5 2.799 1 84.75 92 ALA B N 1
ATOM 3275 C CA . ALA B 1 92 ? -11.656 27.156 3.873 1 84.75 92 ALA B CA 1
ATOM 3276 C C . ALA B 1 92 ? -11.906 26.469 5.211 1 84.75 92 ALA B C 1
ATOM 3278 O O . ALA B 1 92 ? -11.031 26.453 6.082 1 84.75 92 ALA B O 1
ATOM 3279 N N . SER B 1 93 ? -13 25.844 5.305 1 81.94 93 SER B N 1
ATOM 3280 C CA . SER B 1 93 ? -13.422 25.219 6.559 1 81.94 93 SER B CA 1
ATOM 3281 C C . SER B 1 93 ? -12.609 23.969 6.855 1 81.94 93 SER B C 1
ATOM 3283 O O . SER B 1 93 ? -12.641 23.453 7.973 1 81.94 93 SER B O 1
ATOM 3285 N N . ILE B 1 94 ? -11.852 23.484 5.902 1 82.75 94 ILE B N 1
ATOM 3286 C CA . ILE B 1 94 ? -11.094 22.25 6.07 1 82.75 94 ILE B CA 1
ATOM 3287 C C . ILE B 1 94 ? -10.031 22.438 7.152 1 82.75 94 ILE B C 1
ATOM 3289 O O . ILE B 1 94 ? -9.617 21.484 7.797 1 82.75 94 ILE B O 1
ATOM 3293 N N . ARG B 1 95 ? -9.68 23.688 7.336 1 81.38 95 ARG B N 1
ATOM 3294 C CA . ARG B 1 95 ? -8.633 24 8.305 1 81.38 95 ARG B CA 1
ATOM 3295 C C . ARG B 1 95 ? -9.133 23.828 9.734 1 81.38 95 ARG B C 1
ATOM 3297 O O . ARG B 1 95 ? -8.336 23.719 10.664 1 81.38 95 ARG B O 1
ATOM 3304 N N . ASP B 1 96 ? -10.359 23.812 9.844 1 78.44 96 ASP B N 1
ATOM 3305 C CA . ASP B 1 96 ? -10.969 23.734 11.164 1 78.44 96 ASP B CA 1
ATOM 3306 C C . ASP B 1 96 ? -11.164 22.281 11.602 1 78.44 96 ASP B C 1
ATOM 3308 O O . ASP B 1 96 ? -11.57 22.031 12.734 1 78.44 96 ASP B O 1
ATOM 3312 N N . SER B 1 97 ? -10.797 21.438 10.773 1 74.62 97 SER B N 1
ATOM 3313 C CA . SER B 1 97 ? -10.93 20.031 11.117 1 74.62 97 SER B CA 1
ATOM 3314 C C . SER B 1 97 ? -9.914 19.625 12.18 1 74.62 97 SER B C 1
ATOM 3316 O O . SER B 1 97 ? -8.805 20.156 12.227 1 74.62 97 SER B O 1
ATOM 3318 N N . ASP B 1 98 ? -10.336 18.859 13.156 1 72.69 98 ASP B N 1
ATOM 3319 C CA . ASP B 1 98 ? -9.469 18.391 14.227 1 72.69 98 ASP B CA 1
ATOM 3320 C C . ASP B 1 98 ? -8.656 17.172 13.773 1 72.69 98 ASP B C 1
ATOM 3322 O O . ASP B 1 98 ? -8.742 16.109 14.383 1 72.69 98 ASP B O 1
ATOM 3326 N N . ASP B 1 99 ? -7.988 17.312 12.664 1 76.69 99 ASP B N 1
ATOM 3327 C CA . ASP B 1 99 ? -7.227 16.172 12.164 1 76.69 99 ASP B CA 1
ATOM 3328 C C . ASP B 1 99 ? -5.762 16.547 11.93 1 76.69 99 ASP B C 1
ATOM 3330 O O . ASP B 1 99 ? -5.051 15.867 11.195 1 76.69 99 ASP B O 1
ATOM 3334 N N . GLY B 1 100 ? -5.383 17.703 12.516 1 75.31 100 GLY B N 1
ATOM 3335 C CA . GLY B 1 100 ? -3.994 18.125 12.453 1 75.31 100 GLY B CA 1
ATOM 3336 C C . GLY B 1 100 ? -3.545 18.516 11.062 1 75.31 100 GLY B C 1
ATOM 3337 O O . GLY B 1 100 ? -2.359 18.422 10.734 1 75.31 100 GLY B O 1
ATOM 3338 N N . GLY B 1 101 ? -4.52 18.859 10.203 1 86.88 101 GLY B N 1
ATOM 3339 C CA . GLY B 1 101 ? -4.195 19.328 8.859 1 86.88 101 GLY B CA 1
ATOM 3340 C C . GLY B 1 101 ? -4.074 18.188 7.855 1 86.88 101 GLY B C 1
ATOM 3341 O O . GLY B 1 101 ? -3.729 18.422 6.695 1 86.88 101 GLY B O 1
ATOM 3342 N N . ARG B 1 102 ? -4.434 17 8.289 1 86 102 ARG B N 1
ATOM 3343 C CA . ARG B 1 102 ? -4.297 15.82 7.43 1 86 102 ARG B CA 1
ATOM 3344 C C . ARG B 1 102 ? -5.23 15.914 6.227 1 86 102 ARG B C 1
ATOM 3346 O O . ARG B 1 102 ? -4.828 15.617 5.102 1 86 102 ARG B O 1
ATOM 3353 N N . ALA B 1 103 ? -6.41 16.266 6.477 1 84.56 103 ALA B N 1
ATOM 3354 C CA . ALA B 1 103 ? -7.379 16.391 5.387 1 84.56 103 ALA B CA 1
ATOM 3355 C C . ALA B 1 103 ? -6.934 17.422 4.367 1 84.56 103 ALA B C 1
ATOM 3357 O O . ALA B 1 103 ? -7.07 17.219 3.16 1 84.56 103 ALA B O 1
ATOM 3358 N N . GLU B 1 104 ? -6.402 18.516 4.863 1 90.25 104 GLU B N 1
ATOM 3359 C CA . GLU B 1 104 ? -5.906 19.578 3.998 1 90.25 104 GLU B CA 1
ATOM 3360 C C . GLU B 1 104 ? -4.777 19.078 3.098 1 90.25 104 GLU B C 1
ATOM 3362 O O . GLU B 1 104 ? -4.797 19.312 1.888 1 90.25 104 GLU B O 1
ATOM 3367 N N . LEU B 1 105 ? -3.818 18.359 3.674 1 93.31 105 LEU B N 1
ATOM 3368 C CA . LEU B 1 105 ? -2.686 17.828 2.928 1 93.31 105 LEU B CA 1
ATOM 3369 C C . LEU B 1 105 ? -3.152 16.844 1.864 1 93.31 105 LEU B C 1
ATOM 3371 O O . LEU B 1 105 ? -2.678 16.875 0.727 1 93.31 105 LEU B O 1
ATOM 3375 N N . ARG B 1 106 ? -4.055 16.062 2.24 1 88.44 106 ARG B N 1
ATOM 3376 C CA . ARG B 1 106 ? -4.516 14.984 1.365 1 88.44 106 ARG B CA 1
ATOM 3377 C C . ARG B 1 106 ? -5.445 15.523 0.282 1 88.44 106 ARG B C 1
ATOM 3379 O O . ARG B 1 106 ? -5.246 15.25 -0.904 1 88.44 106 ARG B O 1
ATOM 3386 N N . ASP B 1 107 ? -6.445 16.328 0.656 1 86.06 107 ASP B N 1
ATOM 3387 C CA . ASP B 1 107 ? -7.484 16.75 -0.274 1 86.06 107 ASP B CA 1
ATOM 3388 C C . ASP B 1 107 ? -6.934 17.734 -1.305 1 86.06 107 ASP B C 1
ATOM 3390 O O . ASP B 1 107 ? -7.406 17.781 -2.443 1 86.06 107 ASP B O 1
ATOM 3394 N N . TYR B 1 108 ? -5.953 18.484 -0.899 1 91.88 108 TYR B N 1
ATOM 3395 C CA . TYR B 1 108 ? -5.406 19.484 -1.812 1 91.88 108 TYR B CA 1
ATOM 3396 C C . TYR B 1 108 ? -4.129 18.984 -2.471 1 91.88 108 TYR B C 1
ATOM 3398 O O . TYR B 1 108 ? -3.498 19.703 -3.244 1 91.88 108 TYR B O 1
ATOM 3406 N N . ASP B 1 109 ? -3.709 17.766 -2.168 1 91.62 109 ASP B N 1
ATOM 3407 C CA . ASP B 1 109 ? -2.553 17.109 -2.775 1 91.62 109 ASP B CA 1
ATOM 3408 C C . ASP B 1 109 ? -1.29 17.953 -2.596 1 91.62 109 ASP B C 1
ATOM 3410 O O . ASP B 1 109 ? -0.594 18.25 -3.568 1 91.62 109 ASP B O 1
ATOM 3414 N N . LEU B 1 110 ? -1.045 18.266 -1.369 1 96.31 110 LEU B N 1
ATOM 3415 C CA . LEU B 1 110 ? 0.055 19.188 -1.106 1 96.31 110 LEU B CA 1
ATOM 3416 C C . LEU B 1 110 ? 1.377 18.438 -0.988 1 96.31 110 LEU B C 1
ATOM 3418 O O . LEU B 1 110 ? 2.443 19.062 -0.941 1 96.31 110 LEU B O 1
ATOM 3422 N N . LEU B 1 111 ? 1.358 17.125 -0.876 1 96.88 111 LEU B N 1
ATOM 3423 C CA . LEU B 1 111 ? 2.535 16.266 -0.862 1 96.88 111 LEU B CA 1
ATOM 3424 C C . LEU B 1 111 ? 2.518 15.305 -2.043 1 96.88 111 LEU B C 1
ATOM 3426 O O . LEU B 1 111 ? 1.631 14.445 -2.139 1 96.88 111 LEU B O 1
ATOM 3430 N N . VAL B 1 112 ? 3.529 15.398 -2.902 1 95.5 112 VAL B N 1
ATOM 3431 C CA . VAL B 1 112 ? 3.492 14.625 -4.137 1 95.5 112 VAL B CA 1
ATOM 3432 C C . VAL B 1 112 ? 4.77 13.797 -4.266 1 95.5 112 VAL B C 1
ATOM 3434 O O . VAL B 1 112 ? 5.715 14.203 -4.949 1 95.5 112 VAL B O 1
ATOM 3437 N N . PRO B 1 113 ? 4.793 12.609 -3.674 1 96 113 PRO B N 1
ATOM 3438 C CA . PRO B 1 113 ? 5.965 11.75 -3.83 1 96 113 PRO B CA 1
ATOM 3439 C C . PRO B 1 113 ? 6.004 11.047 -5.188 1 96 113 PRO B C 1
ATOM 3441 O O . PRO B 1 113 ? 4.961 10.656 -5.719 1 96 113 PRO B O 1
ATOM 3444 N N . ASN B 1 114 ? 7.164 10.969 -5.727 1 92.81 114 ASN B N 1
ATOM 3445 C CA . ASN B 1 114 ? 7.453 10.258 -6.965 1 92.81 114 ASN B CA 1
ATOM 3446 C C . ASN B 1 114 ? 8.711 9.406 -6.84 1 92.81 114 ASN B C 1
ATOM 3448 O O . ASN B 1 114 ? 9.727 9.867 -6.316 1 92.81 114 ASN B O 1
ATOM 3452 N N . ILE B 1 115 ? 8.602 8.164 -7.262 1 94.5 115 ILE B N 1
ATOM 3453 C CA . ILE B 1 115 ? 9.766 7.289 -7.211 1 94.5 115 ILE B CA 1
ATOM 3454 C C . ILE B 1 115 ? 10.125 6.82 -8.617 1 94.5 115 ILE B C 1
ATOM 3456 O O . ILE B 1 115 ? 9.25 6.43 -9.391 1 94.5 115 ILE B O 1
ATOM 3460 N N . GLU B 1 116 ? 11.352 6.926 -8.875 1 89.62 116 GLU B N 1
ATOM 3461 C CA . GLU B 1 116 ? 11.875 6.453 -10.148 1 89.62 116 GLU B CA 1
ATOM 3462 C C . GLU B 1 116 ? 13.055 5.508 -9.945 1 89.62 116 GLU B C 1
ATOM 3464 O O . GLU B 1 116 ? 13.945 5.781 -9.133 1 89.62 116 GLU B O 1
ATOM 3469 N N . LEU B 1 117 ? 12.953 4.41 -10.664 1 84.94 117 LEU B N 1
ATOM 3470 C CA . LEU B 1 117 ? 14.062 3.467 -10.695 1 84.94 117 LEU B CA 1
ATOM 3471 C C . LEU B 1 117 ? 14.898 3.652 -11.953 1 84.94 117 LEU B C 1
ATOM 3473 O O . LEU B 1 117 ? 14.383 3.508 -13.07 1 84.94 117 LEU B O 1
ATOM 3477 N N . ALA B 1 118 ? 16.094 4.074 -11.773 1 76.75 118 ALA B N 1
ATOM 3478 C CA . ALA B 1 118 ? 16.969 4.363 -12.914 1 76.75 118 ALA B CA 1
ATOM 3479 C C . ALA B 1 118 ? 17.141 3.129 -13.797 1 76.75 118 ALA B C 1
ATOM 3481 O O . ALA B 1 118 ? 17.094 1.997 -13.312 1 76.75 118 ALA B O 1
ATOM 3482 N N . THR B 1 119 ? 17.281 3.471 -15.031 1 69 119 THR B N 1
ATOM 3483 C CA . THR B 1 119 ? 17.703 2.414 -15.938 1 69 119 THR B CA 1
ATOM 3484 C C . THR B 1 119 ? 19.031 1.805 -15.477 1 69 119 THR B C 1
ATOM 3486 O O . THR B 1 119 ? 19.969 2.529 -15.148 1 69 119 THR B O 1
ATOM 3489 N N . GLY B 1 120 ? 19.031 0.446 -15.305 1 68.75 120 GLY B N 1
ATOM 3490 C CA . GLY B 1 120 ? 20.266 -0.224 -14.906 1 68.75 120 GLY B CA 1
ATOM 3491 C C . GLY B 1 120 ? 20.484 -0.249 -13.406 1 68.75 120 GLY B C 1
ATOM 3492 O O . GLY B 1 120 ? 21.5 -0.747 -12.93 1 68.75 120 GLY B O 1
ATOM 3493 N N . SER B 1 121 ? 19.469 0.347 -12.773 1 73 121 SER B N 1
ATOM 3494 C CA . SER B 1 121 ? 19.625 0.338 -11.32 1 73 121 SER B CA 1
ATOM 3495 C C . SER B 1 121 ? 19.672 -1.086 -10.781 1 73 121 SER B C 1
ATOM 3497 O O . SER B 1 121 ? 20.172 -1.316 -9.672 1 73 121 SER B O 1
ATOM 3499 N N . ALA B 1 122 ? 19.094 -1.961 -11.492 1 67.62 122 ALA B N 1
ATOM 3500 C CA . ALA B 1 122 ? 19.172 -3.408 -11.305 1 67.62 122 ALA B CA 1
ATOM 3501 C C . ALA B 1 122 ? 19.016 -4.145 -12.633 1 67.62 122 ALA B C 1
ATOM 3503 O O . ALA B 1 122 ? 18.5 -3.58 -13.609 1 67.62 122 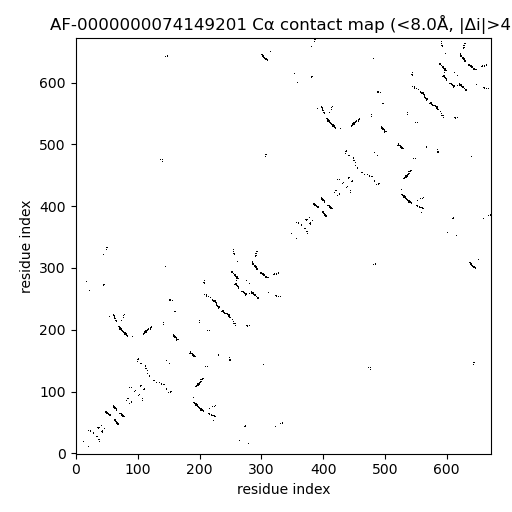ALA B O 1
ATOM 3504 N N . PRO B 1 123 ? 19.516 -5.297 -12.641 1 60.16 123 PRO B N 1
ATOM 3505 C CA . PRO B 1 123 ? 19.484 -6.043 -13.898 1 60.16 123 PRO B CA 1
ATOM 3506 C C . PRO B 1 123 ? 18.078 -6.109 -14.508 1 60.16 123 PRO B C 1
ATOM 3508 O O . PRO B 1 123 ? 17.938 -6.145 -15.727 1 60.16 123 PRO B O 1
ATOM 3511 N N . GLN B 1 124 ? 17.078 -6.062 -13.688 1 64.94 124 GLN B N 1
ATOM 3512 C CA . GLN B 1 124 ? 15.719 -6.246 -14.18 1 64.94 124 GLN B CA 1
ATOM 3513 C C . GLN B 1 124 ? 15.148 -4.938 -14.711 1 64.94 124 GLN B C 1
ATOM 3515 O O . GLN B 1 124 ? 14.109 -4.934 -15.383 1 64.94 124 GLN B O 1
ATOM 3520 N N . PHE B 1 125 ? 15.82 -3.914 -14.445 1 64.62 125 PHE B N 1
ATOM 3521 C CA . PHE B 1 125 ? 15.297 -2.623 -14.875 1 64.62 125 PHE B CA 1
ATOM 3522 C C . PHE B 1 125 ? 16.016 -2.133 -16.125 1 64.62 125 PHE B C 1
ATOM 3524 O O . PHE B 1 125 ? 17.062 -1.475 -16.031 1 64.62 125 PHE B O 1
ATOM 3531 N N . LEU B 1 126 ? 15.438 -2.578 -17.219 1 59.62 126 LEU B N 1
ATOM 3532 C CA . LEU B 1 126 ? 16.047 -2.264 -18.5 1 59.62 126 LEU B CA 1
ATOM 3533 C C . LEU B 1 126 ? 15.555 -0.917 -19.016 1 59.62 126 LEU B C 1
ATOM 3535 O O . LEU B 1 126 ? 14.461 -0.469 -18.656 1 59.62 126 LEU B O 1
ATOM 3539 N N . PRO B 1 127 ? 16.438 -0.355 -19.797 1 54.59 127 PRO B N 1
ATOM 3540 C CA . PRO B 1 127 ? 16.047 0.914 -20.406 1 54.59 127 PRO B CA 1
ATOM 3541 C C . PRO B 1 127 ? 14.758 0.8 -21.234 1 54.59 127 PRO B C 1
ATOM 3543 O O . PRO B 1 127 ? 14.547 -0.206 -21.906 1 54.59 127 PRO B O 1
ATOM 3546 N N . GLY B 1 128 ? 13.836 1.904 -21.109 1 50.78 128 GLY B N 1
ATOM 3547 C CA . GLY B 1 128 ? 12.672 2.002 -21.984 1 50.78 128 GLY B CA 1
ATOM 3548 C C . GLY B 1 128 ? 11.445 1.323 -21.406 1 50.78 128 GLY B C 1
ATOM 3549 O O . GLY B 1 128 ? 10.359 1.402 -21.984 1 50.78 128 GLY B O 1
ATOM 3550 N N . VAL B 1 129 ? 11.727 0.506 -20.453 1 54.41 129 VAL B N 1
ATOM 3551 C CA . VAL B 1 129 ? 10.57 -0.205 -19.922 1 54.41 129 VAL B CA 1
ATOM 3552 C C . VAL B 1 129 ? 9.789 0.708 -18.984 1 54.41 129 VAL B C 1
ATOM 3554 O O . VAL B 1 129 ? 10.375 1.424 -18.172 1 54.41 129 VAL B O 1
ATOM 3557 N N . PRO B 1 130 ? 8.57 1.083 -19.359 1 54.09 130 PRO B N 1
ATOM 3558 C CA . PRO B 1 130 ? 7.668 1.931 -18.578 1 54.09 130 PRO B CA 1
ATOM 3559 C C . PRO B 1 130 ? 7.793 1.689 -17.062 1 54.09 130 PRO B C 1
ATOM 3561 O O . PRO B 1 130 ? 8.352 0.676 -16.641 1 54.09 130 PRO B O 1
ATOM 3564 N N . PRO B 1 131 ? 7.219 2.707 -16.359 1 56.16 131 PRO B N 1
ATOM 3565 C CA . PRO B 1 131 ? 7.227 2.604 -14.898 1 56.16 131 PRO B CA 1
ATOM 3566 C C . PRO B 1 131 ? 6.871 1.204 -14.406 1 56.16 131 PRO B C 1
ATOM 3568 O O . PRO B 1 131 ? 5.871 0.627 -14.836 1 56.16 131 PRO B O 1
ATOM 3571 N N . THR B 1 132 ? 7.766 0.68 -13.648 1 69.31 132 THR B N 1
ATOM 3572 C CA . THR B 1 132 ? 7.641 -0.709 -13.219 1 69.31 132 THR B CA 1
ATOM 3573 C C . THR B 1 132 ? 6.594 -0.841 -12.117 1 69.31 132 THR B C 1
ATOM 3575 O O . THR B 1 132 ? 6.273 0.136 -11.438 1 69.31 132 THR B O 1
ATOM 3578 N N . ASN B 1 133 ? 5.77 -1.723 -12.164 1 77.75 133 ASN B N 1
ATOM 3579 C CA . ASN B 1 133 ? 4.859 -2.1 -11.086 1 77.75 133 ASN B CA 1
ATOM 3580 C C . ASN B 1 133 ? 5.504 -1.897 -9.719 1 77.75 133 ASN B C 1
ATOM 3582 O O . ASN B 1 133 ? 4.84 -1.458 -8.773 1 77.75 133 ASN B O 1
ATOM 3586 N N . LEU B 1 134 ? 6.777 -1.985 -9.703 1 83.31 134 LEU B N 1
ATOM 3587 C CA . LEU B 1 134 ? 7.48 -1.802 -8.438 1 83.31 134 LEU B CA 1
ATOM 3588 C C . LEU B 1 134 ? 7.527 -0.328 -8.047 1 83.31 134 LEU B C 1
ATOM 3590 O O . LEU B 1 134 ? 7.238 0.027 -6.902 1 83.31 134 LEU B O 1
ATOM 3594 N N . ALA B 1 135 ? 7.887 0.544 -9.023 1 87.12 135 ALA B N 1
ATOM 3595 C CA . ALA B 1 135 ? 7.961 1.975 -8.742 1 87.12 135 ALA B CA 1
ATOM 3596 C C . ALA B 1 135 ? 6.609 2.512 -8.281 1 87.12 135 ALA B C 1
ATOM 3598 O O . ALA B 1 135 ? 6.539 3.303 -7.336 1 87.12 135 ALA B O 1
ATOM 3599 N N . GLN B 1 136 ? 5.605 2.064 -8.883 1 85.44 136 GLN B N 1
ATOM 3600 C CA . GLN B 1 136 ? 4.258 2.51 -8.539 1 85.44 136 GLN B CA 1
ATOM 3601 C C . GLN B 1 136 ? 3.859 2.029 -7.145 1 85.44 136 GLN B C 1
ATOM 3603 O O . GLN B 1 136 ? 3.305 2.793 -6.352 1 85.44 136 GLN B O 1
ATOM 3608 N N . THR B 1 137 ? 4.137 0.826 -6.887 1 90 137 THR B N 1
ATOM 3609 C CA . THR B 1 137 ? 3.828 0.264 -5.578 1 90 137 THR B CA 1
ATOM 3610 C C . THR B 1 137 ? 4.605 0.99 -4.48 1 90 137 THR B C 1
ATOM 3612 O O . THR B 1 137 ? 4.039 1.352 -3.449 1 90 137 THR B O 1
ATOM 3615 N N . LEU B 1 138 ? 5.828 1.252 -4.758 1 93.31 138 LEU B N 1
ATOM 3616 C CA . LEU B 1 138 ? 6.664 1.951 -3.791 1 93.31 138 LEU B CA 1
ATOM 3617 C C . LEU B 1 138 ? 6.16 3.373 -3.564 1 93.31 138 LEU B C 1
ATOM 3619 O O . LEU B 1 138 ? 6.07 3.83 -2.422 1 93.31 138 LEU B O 1
ATOM 3623 N N . SER B 1 139 ? 5.852 4.051 -4.605 1 93.38 139 SER B N 1
ATOM 3624 C CA . SER B 1 139 ? 5.375 5.426 -4.516 1 93.38 139 SER B CA 1
ATOM 3625 C C . SER B 1 139 ? 4.09 5.516 -3.697 1 93.38 139 SER B C 1
ATOM 3627 O O . SER B 1 139 ? 3.922 6.438 -2.896 1 93.38 139 SER B O 1
ATOM 3629 N N . THR B 1 140 ? 3.279 4.598 -3.893 1 92.56 140 THR B N 1
ATOM 3630 C CA . THR B 1 140 ? 2.01 4.57 -3.174 1 92.56 140 THR B CA 1
ATOM 3631 C C . THR B 1 140 ? 2.234 4.27 -1.694 1 92.56 140 THR B C 1
ATOM 3633 O O . THR B 1 140 ? 1.564 4.844 -0.831 1 92.56 140 THR B O 1
ATOM 3636 N N . ARG B 1 141 ? 3.092 3.34 -1.435 1 94.62 141 ARG B N 1
ATOM 3637 C CA . ARG B 1 141 ? 3.41 3.018 -0.047 1 94.62 141 ARG B CA 1
ATOM 3638 C C . ARG B 1 141 ? 3.994 4.227 0.674 1 94.62 141 ARG B C 1
ATOM 3640 O O . ARG B 1 141 ? 3.615 4.523 1.809 1 94.62 141 ARG B O 1
ATOM 3647 N N . VAL B 1 142 ? 4.871 4.902 0.012 1 97 142 VAL B N 1
ATOM 3648 C CA . VAL B 1 142 ? 5.477 6.105 0.575 1 97 142 VAL B CA 1
ATOM 3649 C C . VAL B 1 142 ? 4.406 7.168 0.792 1 97 142 VAL B C 1
ATOM 3651 O O . VAL B 1 142 ? 4.348 7.793 1.854 1 97 142 VAL B O 1
ATOM 3654 N N . PHE B 1 143 ? 3.584 7.312 -0.205 1 95.44 143 PHE B N 1
ATOM 3655 C CA . PHE B 1 143 ? 2.486 8.273 -0.132 1 95.44 143 PHE B CA 1
ATOM 3656 C C . PHE B 1 143 ? 1.6 7.988 1.075 1 95.44 143 PHE B C 1
ATOM 3658 O O . PHE B 1 143 ? 1.292 8.891 1.852 1 95.44 143 PHE B O 1
ATOM 3665 N N . SER B 1 144 ? 1.237 6.793 1.232 1 93.94 144 SER B N 1
ATOM 3666 C CA . SER B 1 144 ? 0.329 6.398 2.305 1 93.94 144 SER B CA 1
ATOM 3667 C C . SER B 1 144 ? 0.956 6.637 3.676 1 93.94 144 SER B C 1
ATOM 3669 O O . SER B 1 144 ? 0.313 7.191 4.57 1 93.94 144 SER B O 1
ATOM 3671 N N . LEU B 1 145 ? 2.145 6.234 3.832 1 96.06 145 LEU B N 1
ATOM 3672 C CA . LEU B 1 145 ? 2.812 6.41 5.117 1 96.06 145 LEU B CA 1
ATOM 3673 C C . LEU B 1 145 ? 3.045 7.891 5.41 1 96.06 145 LEU B C 1
ATOM 3675 O O . LEU B 1 145 ? 2.906 8.328 6.551 1 96.06 145 LEU B O 1
ATOM 3679 N N . LEU B 1 146 ? 3.404 8.656 4.391 1 96.38 146 LEU B N 1
ATOM 3680 C CA . LEU B 1 146 ? 3.635 10.094 4.535 1 96.38 146 LEU B CA 1
ATOM 3681 C C . LEU B 1 146 ? 2.4 10.789 5.102 1 96.38 146 LEU B C 1
ATOM 3683 O O . LEU B 1 146 ? 2.51 11.602 6.02 1 96.38 146 LEU B O 1
ATOM 3687 N N . HIS B 1 147 ? 1.315 10.398 4.672 1 93.5 147 HIS B N 1
ATOM 3688 C CA . HIS B 1 147 ? 0.073 11.016 5.125 1 93.5 147 HIS B CA 1
ATOM 3689 C C . HIS B 1 147 ? -0.37 10.445 6.469 1 93.5 147 HIS B C 1
ATOM 3691 O O . HIS B 1 147 ? -0.798 11.188 7.352 1 93.5 147 HIS B O 1
ATOM 3697 N N . SER B 1 148 ? -0.238 9.18 6.637 1 91.94 148 SER B N 1
ATOM 3698 C CA . SER B 1 148 ? -0.777 8.547 7.836 1 91.94 148 SER B CA 1
ATOM 3699 C C . SER B 1 148 ? 0.101 8.82 9.055 1 91.94 148 SER B C 1
ATOM 3701 O O . SER B 1 148 ? -0.37 8.766 10.188 1 91.94 148 SER B O 1
ATOM 3703 N N . SER B 1 149 ? 1.351 9.109 8.852 1 92.62 149 SER B N 1
ATOM 3704 C CA . SER B 1 149 ? 2.273 9.359 9.953 1 92.62 149 SER B CA 1
ATOM 3705 C C . SER B 1 149 ? 2.072 10.75 10.547 1 92.62 149 SER B C 1
ATOM 3707 O O . SER B 1 149 ? 2.547 11.039 11.641 1 92.62 149 SER B O 1
ATOM 3709 N N . GLY B 1 150 ? 1.449 11.648 9.82 1 91.31 150 GLY B N 1
ATOM 3710 C CA . GLY B 1 150 ? 1.311 13.023 10.273 1 91.31 150 GLY B CA 1
ATOM 3711 C C . GLY B 1 150 ? 2.637 13.75 10.375 1 91.31 150 GLY B C 1
ATOM 3712 O O . GLY B 1 150 ? 2.789 14.664 11.195 1 91.31 150 GLY B O 1
ATOM 3713 N N . LEU B 1 151 ? 3.504 13.391 9.539 1 94.81 151 LEU B N 1
ATOM 3714 C CA . LEU B 1 151 ? 4.879 13.875 9.602 1 94.81 151 LEU B CA 1
ATOM 3715 C C . LEU B 1 151 ? 4.941 15.359 9.258 1 94.81 151 LEU B C 1
ATOM 3717 O O . LEU B 1 151 ? 5.609 16.141 9.945 1 94.81 151 LEU B O 1
ATOM 3721 N N . VAL B 1 152 ? 4.25 15.797 8.227 1 96.5 152 VAL B N 1
ATOM 3722 C CA . VAL B 1 152 ? 4.324 17.172 7.734 1 96.5 152 VAL B CA 1
ATOM 3723 C C . VAL B 1 152 ? 3.168 17.984 8.305 1 96.5 152 VAL B C 1
ATOM 3725 O O . VAL B 1 152 ? 2.025 17.531 8.328 1 96.5 152 VAL B O 1
ATOM 3728 N N . ASN B 1 153 ? 3.488 19.109 8.766 1 94.38 153 ASN B N 1
ATOM 3729 C CA . ASN B 1 153 ? 2.488 20.016 9.297 1 94.38 153 ASN B CA 1
ATOM 3730 C C . ASN B 1 153 ? 1.94 20.938 8.211 1 94.38 153 ASN B C 1
ATOM 3732 O O . ASN B 1 153 ? 2.695 21.688 7.586 1 94.38 153 ASN B O 1
ATOM 3736 N N . ALA B 1 154 ? 0.621 20.953 8.102 1 95 154 ALA B N 1
ATOM 3737 C CA . ALA B 1 154 ? -0.017 21.781 7.086 1 95 154 ALA B CA 1
ATOM 3738 C C . ALA B 1 154 ? 0.253 23.266 7.344 1 95 154 ALA B C 1
ATOM 3740 O O . ALA B 1 154 ? 0.307 24.062 6.406 1 95 154 ALA B O 1
ATOM 3741 N N . ASP B 1 155 ? 0.501 23.641 8.586 1 94.19 155 ASP B N 1
ATOM 3742 C CA . ASP B 1 155 ? 0.741 25.031 8.961 1 94.19 155 ASP B CA 1
ATOM 3743 C C . ASP B 1 155 ? 1.961 25.594 8.234 1 94.19 155 ASP B C 1
ATOM 3745 O O . ASP B 1 155 ? 2.006 26.781 7.914 1 94.19 155 ASP B O 1
ATOM 3749 N N . ASP B 1 156 ? 2.865 24.766 7.996 1 95.06 156 ASP B N 1
ATOM 3750 C CA . ASP B 1 156 ? 4.105 25.203 7.367 1 95.06 156 ASP B CA 1
ATOM 3751 C C . ASP B 1 156 ? 3.908 25.438 5.867 1 95.06 156 ASP B C 1
ATOM 3753 O O . ASP B 1 156 ? 4.75 26.062 5.215 1 95.06 156 ASP B O 1
ATOM 3757 N N . LEU B 1 157 ? 2.793 24.984 5.344 1 95.94 157 LEU B N 1
ATOM 3758 C CA . LEU B 1 157 ? 2.605 25.047 3.9 1 95.94 157 LEU B CA 1
ATOM 3759 C C . LEU B 1 157 ? 1.592 26.125 3.529 1 95.94 157 LEU B C 1
ATOM 3761 O O . LEU B 1 157 ? 1.439 26.453 2.354 1 95.94 157 LEU B O 1
ATOM 3765 N N . ARG B 1 158 ? 0.935 26.672 4.543 1 94.56 158 ARG B N 1
ATOM 3766 C CA . ARG B 1 158 ? -0.049 27.719 4.309 1 94.56 158 ARG B CA 1
ATOM 3767 C C . ARG B 1 158 ? 0.632 29.062 4.035 1 94.56 158 ARG B C 1
ATOM 3769 O O . ARG B 1 158 ? 1.61 29.406 4.699 1 94.56 158 ARG B O 1
ATOM 3776 N N . ILE B 1 159 ? 0.153 29.734 3.057 1 93 159 ILE B N 1
ATOM 3777 C CA . ILE B 1 159 ? 0.57 31.109 2.793 1 93 159 ILE B CA 1
ATOM 3778 C C . ILE B 1 159 ? -0.574 32.062 3.113 1 93 159 ILE B C 1
ATOM 3780 O O . ILE B 1 159 ? -1.613 32.062 2.451 1 93 159 ILE B O 1
ATOM 3784 N N . TRP B 1 160 ? -0.295 32.906 4.059 1 91.12 160 TRP B N 1
ATOM 3785 C CA . TRP B 1 160 ? -1.325 33.781 4.602 1 91.12 160 TRP B CA 1
ATOM 3786 C C . TRP B 1 160 ? -1.244 35.156 3.973 1 91.12 160 TRP B C 1
ATOM 3788 O O . TRP B 1 160 ? -0.164 35.625 3.582 1 91.12 160 TRP B O 1
ATOM 3798 N N . HIS B 1 161 ? -2.396 35.75 3.84 1 87.5 161 HIS B N 1
ATOM 3799 C CA . HIS B 1 161 ? -2.516 37.156 3.455 1 87.5 161 HIS B CA 1
ATOM 3800 C C . HIS B 1 161 ? -3.465 37.906 4.387 1 87.5 161 HIS B C 1
ATOM 3802 O O . HIS B 1 161 ? -4.535 37.406 4.727 1 87.5 161 HIS B O 1
ATOM 3808 N N . THR B 1 162 ? -2.971 39.062 4.867 1 82.75 162 THR B N 1
ATOM 3809 C CA . THR B 1 162 ? -3.809 39.938 5.668 1 82.75 162 THR B CA 1
ATOM 3810 C C . THR B 1 162 ? -4.414 41.031 4.805 1 82.75 162 THR B C 1
ATOM 3812 O O . THR B 1 162 ? -3.689 41.75 4.117 1 82.75 162 THR B O 1
ATOM 3815 N N . ARG B 1 163 ? -5.668 41.125 4.66 1 73.31 163 ARG B N 1
ATOM 3816 C CA . ARG B 1 163 ? -6.336 42.156 3.883 1 73.31 163 ARG B CA 1
ATOM 3817 C C . ARG B 1 163 ? -6.129 43.531 4.516 1 73.31 163 ARG B C 1
ATOM 3819 O O . ARG B 1 163 ? -6.285 43.688 5.727 1 73.31 163 ARG B O 1
ATOM 3826 N N . PRO B 1 164 ? -5.605 44.562 3.689 1 69.19 164 PRO B N 1
ATOM 3827 C CA . PRO B 1 164 ? -5.352 45.906 4.227 1 69.19 164 PRO B CA 1
ATOM 3828 C C . PRO B 1 164 ? -6.617 46.562 4.75 1 69.19 164 PRO B C 1
ATOM 3830 O O . PRO B 1 164 ? -7.715 46.312 4.258 1 69.19 164 PRO B O 1
ATOM 3833 N N . ALA B 1 165 ? -6.559 47.156 5.867 1 55.62 165 ALA B N 1
ATOM 3834 C CA . ALA B 1 165 ? -7.625 48.031 6.379 1 55.62 165 ALA B CA 1
ATOM 3835 C C . ALA B 1 165 ? -8.016 49.094 5.352 1 55.62 165 ALA B C 1
ATOM 3837 O O . ALA B 1 165 ? -7.168 49.562 4.59 1 55.62 165 ALA B O 1
ATOM 3838 N N . GLU B 1 166 ? -9.195 49 4.664 1 49.59 166 GLU B N 1
ATOM 3839 C CA . GLU B 1 166 ? -9.648 50.062 3.781 1 49.59 166 GLU B CA 1
ATOM 3840 C C . GLU B 1 166 ? -9.281 51.438 4.344 1 49.59 166 GLU B C 1
ATOM 3842 O O . GLU B 1 166 ? -9.828 51.875 5.359 1 49.59 166 GLU B O 1
ATOM 3847 N N . ASN B 1 167 ? -8.148 51.906 4.672 1 41.91 167 ASN B N 1
ATOM 3848 C CA . ASN B 1 167 ? -8.18 53.344 4.82 1 41.91 167 ASN B CA 1
ATOM 3849 C C . ASN B 1 167 ? -8.719 54.031 3.562 1 41.91 167 ASN B C 1
ATOM 3851 O O . ASN B 1 167 ? -8.406 55.188 3.297 1 41.91 167 ASN B O 1
ATOM 3855 N N . THR B 1 168 ? -8.914 53.375 2.395 1 40.06 168 THR B N 1
ATOM 3856 C CA . THR B 1 168 ? -9.133 54.312 1.285 1 40.06 168 THR B CA 1
ATOM 3857 C C . THR B 1 168 ? -10.516 54.938 1.362 1 40.06 168 THR B C 1
ATOM 3859 O O . THR B 1 168 ? -11.484 54.281 1.76 1 40.06 168 THR B O 1
ATOM 3862 N N . GLY B 1 169 ? -10.828 56.312 1.498 1 36.25 169 GLY B N 1
ATOM 3863 C CA . GLY B 1 169 ? -11.93 57.188 1.157 1 36.25 169 GLY B CA 1
ATOM 3864 C C . GLY B 1 169 ? -12.719 56.719 -0.054 1 36.25 169 GLY B C 1
ATOM 3865 O O . GLY B 1 169 ? -13.57 57.469 -0.564 1 36.25 169 GLY B O 1
ATOM 3866 N N . TYR B 1 170 ? -12.086 56.062 -1.014 1 34.09 170 TYR B N 1
ATOM 3867 C CA . TYR B 1 170 ? -12.852 55.906 -2.25 1 34.09 170 TYR B CA 1
ATOM 3868 C C . TYR B 1 170 ? -14.047 55 -2.061 1 34.09 170 TYR B C 1
ATOM 3870 O O . TYR B 1 170 ? -14 54.062 -1.251 1 34.09 170 TYR B O 1
ATOM 3878 N N . SER B 1 171 ? -15.312 55.469 -2.354 1 34.78 171 SER B N 1
ATOM 3879 C CA . SER B 1 171 ? -16.656 54.906 -2.441 1 34.78 171 SER B CA 1
ATOM 3880 C C . SER B 1 171 ? -16.641 53.531 -3.062 1 34.78 171 SER B C 1
ATOM 3882 O O . SER B 1 171 ? -15.945 53.281 -4.055 1 34.78 171 SER B O 1
ATOM 3884 N N . ALA B 1 172 ? -16.906 52.5 -2.361 1 33.72 172 ALA B N 1
ATOM 3885 C CA . ALA B 1 172 ? -17.281 51.125 -2.672 1 33.72 172 ALA B CA 1
ATOM 3886 C C . ALA B 1 172 ? -18.156 51.062 -3.916 1 33.72 172 ALA B C 1
ATOM 3888 O O . ALA B 1 172 ? -19.391 51.094 -3.814 1 33.72 172 ALA B O 1
ATOM 3889 N N . ALA B 1 173 ? -17.781 51.594 -4.996 1 31.94 173 ALA B N 1
ATOM 3890 C CA . ALA B 1 173 ? -18.75 51.25 -6.031 1 31.94 173 ALA B CA 1
ATOM 3891 C C . ALA B 1 173 ? -18.953 49.719 -6.082 1 31.94 173 ALA B C 1
ATOM 3893 O O . ALA B 1 173 ? -18.156 48.969 -5.523 1 31.94 173 ALA B O 1
ATOM 3894 N N . ASP B 1 174 ? -19.766 49.094 -7.203 1 31.73 174 ASP B N 1
ATOM 3895 C CA . ASP B 1 174 ? -20.719 48.031 -7.57 1 31.73 174 ASP B CA 1
ATOM 3896 C C . ASP B 1 174 ? -20 46.688 -7.73 1 31.73 174 ASP B C 1
ATOM 3898 O O . ASP B 1 174 ? -20.594 45.719 -8.234 1 31.73 174 ASP B O 1
ATOM 3902 N N . ASP B 1 175 ? -18.688 46.594 -7.895 1 32.62 175 ASP B N 1
ATOM 3903 C CA . ASP B 1 175 ? -18.5 45.281 -8.547 1 32.62 175 ASP B CA 1
ATOM 3904 C C . ASP B 1 175 ? -18.75 44.156 -7.57 1 32.62 175 ASP B C 1
ATOM 3906 O O . ASP B 1 175 ? -18.047 44 -6.574 1 32.62 175 ASP B O 1
ATOM 3910 N N . GLU B 1 176 ? -19.969 43.594 -7.406 1 33.31 176 GLU B N 1
ATOM 3911 C CA . GLU B 1 176 ? -20.734 42.531 -6.754 1 33.31 176 GLU B CA 1
ATOM 3912 C C . GLU B 1 176 ? -19.953 41.219 -6.73 1 33.31 176 GLU B C 1
ATOM 3914 O O . GLU B 1 176 ? -20.219 40.344 -5.891 1 33.31 176 GLU B O 1
ATOM 3919 N N . ASP B 1 177 ? -19.359 40.75 -7.84 1 34 177 ASP B N 1
ATOM 3920 C CA . ASP B 1 177 ? -19.422 39.312 -8.141 1 34 177 ASP B CA 1
ATOM 3921 C C . ASP B 1 177 ? -18.344 38.562 -7.391 1 34 177 ASP B C 1
ATOM 3923 O O . ASP B 1 177 ? -18.156 37.344 -7.621 1 34 177 ASP B O 1
ATOM 3927 N N . ASP B 1 178 ? -17.297 39.25 -6.914 1 36.16 178 ASP B N 1
ATOM 3928 C CA . ASP B 1 178 ? -16.328 38.25 -6.52 1 36.16 178 ASP B CA 1
ATOM 3929 C C . ASP B 1 178 ? -16.734 37.562 -5.203 1 36.16 178 ASP B C 1
ATOM 3931 O O . ASP B 1 178 ? -17.016 38.25 -4.215 1 36.16 178 ASP B O 1
ATOM 3935 N N . ASP B 1 179 ? -17.359 36.562 -5.258 1 37.78 179 ASP B N 1
ATOM 3936 C CA . ASP B 1 179 ? -17.812 35.625 -4.234 1 37.78 179 ASP B CA 1
ATOM 3937 C C . ASP B 1 179 ? -16.812 35.531 -3.086 1 37.78 179 ASP B C 1
ATOM 3939 O O . ASP B 1 179 ? -16.875 34.594 -2.275 1 37.78 179 ASP B O 1
ATOM 3943 N N . MET B 1 180 ? -15.617 36.156 -3.203 1 39.25 180 MET B N 1
ATOM 3944 C CA . MET B 1 180 ? -14.914 36.062 -1.93 1 39.25 180 MET B CA 1
ATOM 3945 C C . MET B 1 180 ? -15.648 36.844 -0.838 1 39.25 180 MET B C 1
ATOM 3947 O O . MET B 1 180 ? -15.969 38.031 -1.009 1 39.25 180 MET B O 1
ATOM 3951 N N . GLY B 1 181 ? -16.547 36.375 -0.185 1 39.97 181 GLY B N 1
ATOM 3952 C CA . GLY B 1 181 ? -17.266 37.031 0.907 1 39.97 181 GLY B CA 1
ATOM 3953 C C . GLY B 1 181 ? -16.531 38.219 1.478 1 39.97 181 GLY B C 1
ATOM 3954 O O . GLY B 1 181 ? -15.328 38.406 1.244 1 39.97 181 GLY B O 1
ATOM 3955 N N . GLU B 1 182 ? -17.203 39.312 1.779 1 45.5 182 GLU B N 1
ATOM 3956 C CA . GLU B 1 182 ? -16.781 40.562 2.387 1 45.5 182 GLU B CA 1
ATOM 3957 C C . GLU B 1 182 ? -15.797 40.344 3.531 1 45.5 182 GLU B C 1
ATOM 3959 O O . GLU B 1 182 ? -16.203 40 4.648 1 45.5 182 GLU B O 1
ATOM 3964 N N . LEU B 1 183 ? -14.617 39.75 3.215 1 53.56 183 LEU B N 1
ATOM 3965 C CA . LEU B 1 183 ? -13.594 39.688 4.262 1 53.56 183 LEU B CA 1
ATOM 3966 C C . LEU B 1 183 ? -13.445 41.062 4.941 1 53.56 183 LEU B C 1
ATOM 3968 O O . LEU B 1 183 ? -13.461 42.094 4.277 1 53.56 183 LEU B O 1
ATOM 3972 N N . GLU B 1 184 ? -13.805 41.062 6.195 1 57.38 184 GLU B N 1
ATOM 3973 C CA . GLU B 1 184 ? -13.672 42.25 7 1 57.38 184 GLU B CA 1
ATOM 3974 C C . GLU B 1 184 ? -12.227 42.75 7.012 1 57.38 184 GLU B C 1
ATOM 3976 O O . GLU B 1 184 ? -11.297 41.969 6.828 1 57.38 184 GLU B O 1
ATOM 3981 N N . ALA B 1 185 ? -11.984 44.031 7.062 1 60.28 185 ALA B N 1
ATOM 3982 C CA . ALA B 1 185 ? -10.688 44.656 7.211 1 60.28 185 ALA B CA 1
ATOM 3983 C C . ALA B 1 185 ? -9.891 44.062 8.352 1 60.28 185 ALA B C 1
ATOM 3985 O O . ALA B 1 185 ? -10.43 43.812 9.438 1 60.28 185 ALA B O 1
ATOM 3986 N N . GLY B 1 186 ? -8.609 43.375 8.078 1 71.56 186 GLY B N 1
ATOM 3987 C CA . GLY B 1 186 ? -7.738 42.781 9.086 1 71.56 186 GLY B CA 1
ATOM 3988 C C . GLY B 1 186 ? -7.812 41.281 9.133 1 71.56 186 GLY B C 1
ATOM 3989 O O . GLY B 1 186 ? -7.039 40.625 9.844 1 71.56 186 GLY B O 1
ATOM 3990 N N . GLU B 1 187 ? -8.727 40.719 8.336 1 79.88 187 GLU B N 1
ATOM 3991 C CA . GLU B 1 187 ? -8.891 39.281 8.391 1 79.88 187 GLU B CA 1
ATOM 3992 C C . GLU B 1 187 ? -7.758 38.562 7.664 1 79.88 187 GLU B C 1
ATOM 3994 O O . GLU B 1 187 ? -7.324 39 6.594 1 79.88 187 GLU B O 1
ATOM 3999 N N . ARG B 1 188 ? -7.133 37.531 8.391 1 86.94 188 ARG B N 1
ATOM 4000 C CA . ARG B 1 188 ? -6.086 36.719 7.812 1 86.94 188 ARG B CA 1
ATOM 4001 C C . ARG B 1 188 ? -6.684 35.5 7.082 1 86.94 188 ARG B C 1
ATOM 4003 O O . ARG B 1 188 ? -7.508 34.781 7.641 1 86.94 188 ARG B O 1
ATOM 4010 N N . VAL B 1 189 ? -6.336 35.406 5.777 1 89.12 189 VAL B N 1
ATOM 4011 C CA . VAL B 1 189 ? -6.859 34.281 4.984 1 89.12 189 VAL B CA 1
ATOM 4012 C C . VAL B 1 189 ? -5.711 33.531 4.316 1 89.12 189 VAL B C 1
ATOM 4014 O O . VAL B 1 189 ? -4.668 34.125 4.016 1 89.12 189 VAL B O 1
ATOM 4017 N N . VAL B 1 190 ? -5.922 32.25 4.098 1 92.75 190 VAL B N 1
ATOM 4018 C CA . VAL B 1 190 ? -4.969 31.469 3.307 1 92.75 190 VAL B CA 1
ATOM 4019 C C . VAL B 1 190 ? -5.207 31.719 1.818 1 92.75 190 VAL B C 1
ATOM 4021 O O . VAL B 1 190 ? -6.305 31.469 1.31 1 92.75 190 VAL B O 1
ATOM 4024 N N . ILE B 1 191 ? -4.211 32.219 1.126 1 91.56 191 ILE B N 1
ATOM 4025 C CA . ILE B 1 191 ? -4.422 32.594 -0.268 1 91.56 191 ILE B CA 1
ATOM 4026 C C . ILE B 1 191 ? -3.73 31.578 -1.185 1 91.56 191 ILE B C 1
ATOM 4028 O O . ILE B 1 191 ? -4.012 31.531 -2.385 1 91.56 191 ILE B O 1
ATOM 4032 N N . ALA B 1 192 ? -2.762 30.891 -0.612 1 94.38 192 ALA B N 1
ATOM 4033 C CA . ALA B 1 192 ? -2.035 29.875 -1.367 1 94.38 192 ALA B CA 1
ATOM 4034 C C . ALA B 1 192 ? -1.42 28.828 -0.436 1 94.38 192 ALA B C 1
ATOM 4036 O O . ALA B 1 192 ? -1.447 28.984 0.787 1 94.38 192 ALA B O 1
ATOM 4037 N N . TYR B 1 193 ? -0.993 27.766 -1.058 1 95.94 193 TYR B N 1
ATOM 4038 C CA . TYR B 1 193 ? -0.259 26.734 -0.343 1 95.94 193 TYR B CA 1
ATOM 4039 C C . TYR B 1 193 ? 1.062 26.422 -1.037 1 95.94 193 TYR B C 1
ATOM 4041 O O . TYR B 1 193 ? 1.186 26.578 -2.252 1 95.94 193 TYR B O 1
ATOM 4049 N N . TRP B 1 194 ? 2.037 26.031 -0.253 1 96 194 TRP B N 1
ATOM 4050 C CA . TRP B 1 194 ? 3.18 25.312 -0.813 1 96 194 TRP B CA 1
ATOM 4051 C C . TRP B 1 194 ? 2.811 23.859 -1.139 1 96 194 TRP B C 1
ATOM 4053 O O . TRP B 1 194 ? 2.199 23.172 -0.32 1 96 194 TRP B O 1
ATOM 4063 N N . VAL B 1 195 ? 3.068 23.453 -2.361 1 97.31 195 VAL B N 1
ATOM 4064 C CA . VAL B 1 195 ? 3.037 22.031 -2.725 1 97.31 195 VAL B CA 1
ATOM 4065 C C . VAL B 1 195 ? 4.457 21.469 -2.746 1 97.31 195 VAL B C 1
ATOM 4067 O O . VAL B 1 195 ? 5.352 22.062 -3.365 1 97.31 195 VAL B O 1
ATOM 4070 N N . LEU B 1 196 ? 4.711 20.422 -2.053 1 98 196 LEU B N 1
ATOM 4071 C CA . LEU B 1 196 ? 6.031 19.797 -2.043 1 98 196 LEU B CA 1
ATOM 4072 C C . LEU B 1 196 ? 6.098 18.656 -3.051 1 98 196 LEU B C 1
ATOM 4074 O O . LEU B 1 196 ? 5.406 17.641 -2.898 1 98 196 LEU B O 1
ATOM 4078 N N . TYR B 1 197 ? 6.859 18.859 -4.07 1 97.44 197 TYR B N 1
ATOM 4079 C CA . TYR B 1 197 ? 7.191 17.781 -4.992 1 97.44 197 TYR B CA 1
ATOM 4080 C C . TYR B 1 197 ? 8.398 17 -4.496 1 97.44 197 TYR B C 1
ATOM 4082 O O . TYR B 1 197 ? 9.508 17.531 -4.43 1 97.44 197 TYR B O 1
ATOM 4090 N N . ILE B 1 198 ? 8.188 15.75 -4.156 1 98.06 198 ILE B N 1
ATOM 4091 C CA . ILE B 1 198 ? 9.195 14.891 -3.539 1 98.06 198 ILE B CA 1
ATOM 4092 C C . ILE B 1 198 ? 9.656 13.836 -4.539 1 98.06 198 ILE B C 1
ATOM 4094 O O . ILE B 1 198 ? 8.969 12.828 -4.75 1 98.06 198 ILE B O 1
ATOM 4098 N N . ASP B 1 199 ? 10.805 14.062 -5.078 1 95.75 199 ASP B N 1
ATOM 4099 C CA . ASP B 1 199 ? 11.32 13.141 -6.09 1 95.75 199 ASP B CA 1
ATOM 4100 C C . ASP B 1 199 ? 12.391 12.227 -5.5 1 95.75 199 ASP B C 1
ATOM 4102 O O . ASP B 1 199 ? 13.422 12.688 -5.012 1 95.75 199 ASP B O 1
ATOM 4106 N N . ILE B 1 200 ? 12.141 10.914 -5.59 1 96.88 200 ILE B N 1
ATOM 4107 C CA . ILE B 1 200 ? 13.055 9.898 -5.082 1 96.88 200 ILE B CA 1
ATOM 4108 C C . ILE B 1 200 ? 13.609 9.078 -6.246 1 96.88 200 ILE B C 1
ATOM 4110 O O . ILE B 1 200 ? 12.852 8.461 -7 1 96.88 200 ILE B O 1
ATOM 4114 N N . TYR B 1 201 ? 14.906 9.086 -6.316 1 93.81 201 TYR B N 1
ATOM 4115 C CA . TYR B 1 201 ? 15.57 8.453 -7.457 1 93.81 201 TYR B CA 1
ATOM 4116 C C . TYR B 1 201 ? 16.547 7.383 -6.992 1 93.81 201 TYR B C 1
ATOM 4118 O O . TYR B 1 201 ? 17.5 7.676 -6.27 1 93.81 201 TYR B O 1
ATOM 4126 N N . PHE B 1 202 ? 16.359 6.117 -7.469 1 93.56 202 PHE B N 1
ATOM 4127 C CA . PHE B 1 202 ? 17.281 5.035 -7.16 1 93.56 202 PHE B CA 1
ATOM 4128 C C . PHE B 1 202 ? 18.391 4.965 -8.203 1 93.56 202 PHE B C 1
ATOM 4130 O O . PHE B 1 202 ? 18.141 4.672 -9.375 1 93.56 202 PHE B O 1
ATOM 4137 N N . ILE B 1 203 ? 19.562 5.223 -7.727 1 91.69 203 ILE B N 1
ATOM 4138 C CA . ILE B 1 203 ? 20.734 5.074 -8.562 1 91.69 203 ILE B CA 1
ATOM 4139 C C . ILE B 1 203 ? 21.156 3.605 -8.617 1 91.69 203 ILE B C 1
ATOM 4141 O O . ILE B 1 203 ? 21.531 3.102 -9.68 1 91.69 203 ILE B O 1
ATOM 4145 N N . SER B 1 204 ? 21.125 2.953 -7.539 1 91.12 204 SER B N 1
ATOM 4146 C CA . SER B 1 204 ? 21.375 1.518 -7.422 1 91.12 204 SER B CA 1
ATOM 4147 C C . SER B 1 204 ? 20.359 0.858 -6.496 1 91.12 204 SER B C 1
ATOM 4149 O O . SER B 1 204 ? 19.812 1.506 -5.598 1 91.12 204 SER B O 1
ATOM 4151 N N . PHE B 1 205 ? 20.156 -0.4 -6.785 1 87.31 205 PHE B N 1
ATOM 4152 C CA . PHE B 1 205 ? 19.078 -1.12 -6.145 1 87.31 205 PHE B CA 1
ATOM 4153 C C . PHE B 1 205 ? 19.531 -2.498 -5.68 1 87.31 205 PHE B C 1
ATOM 4155 O O . PHE B 1 205 ? 20.031 -3.291 -6.477 1 87.31 205 PHE B O 1
ATOM 4162 N N . ASP B 1 206 ? 19.391 -2.756 -4.336 1 91.31 206 ASP B N 1
ATOM 4163 C CA . ASP B 1 206 ? 19.781 -4.059 -3.807 1 91.31 206 ASP B CA 1
ATOM 4164 C C . ASP B 1 206 ? 18.812 -4.516 -2.713 1 91.31 206 ASP B C 1
ATOM 4166 O O . ASP B 1 206 ? 19.234 -4.816 -1.594 1 91.31 206 ASP B O 1
ATOM 4170 N N . GLY B 1 207 ? 17.562 -4.527 -2.984 1 93.31 207 GLY B N 1
ATOM 4171 C CA . GLY B 1 207 ? 16.562 -5.035 -2.057 1 93.31 207 GLY B CA 1
ATOM 4172 C C . GLY B 1 207 ? 16.125 -4.004 -1.035 1 93.31 207 GLY B C 1
ATOM 4173 O O . GLY B 1 207 ? 16.812 -3.012 -0.805 1 93.31 207 GLY B O 1
ATOM 4174 N N . ASN B 1 208 ? 14.953 -4.199 -0.514 1 96.19 208 ASN B N 1
ATOM 4175 C CA . ASN B 1 208 ? 14.344 -3.375 0.524 1 96.19 208 ASN B CA 1
ATOM 4176 C C . ASN B 1 208 ? 14.312 -1.902 0.122 1 96.19 208 ASN B C 1
ATOM 4178 O O . ASN B 1 208 ? 14.789 -1.041 0.865 1 96.19 208 ASN B O 1
ATOM 4182 N N . PRO B 1 209 ? 13.789 -1.653 -1.033 1 94.75 209 PRO B N 1
ATOM 4183 C CA . PRO B 1 209 ? 13.797 -0.276 -1.531 1 94.75 209 PRO B CA 1
ATOM 4184 C C . PRO B 1 209 ? 12.906 0.652 -0.708 1 94.75 209 PRO B C 1
ATOM 4186 O O . PRO B 1 209 ? 13.172 1.854 -0.627 1 94.75 209 PRO B O 1
ATOM 4189 N N . PHE B 1 210 ? 11.922 0.133 -0.076 1 97.31 210 PHE B N 1
ATOM 4190 C CA . PHE B 1 210 ? 10.984 0.986 0.647 1 97.31 210 PHE B CA 1
ATOM 4191 C C . PHE B 1 210 ? 11.68 1.703 1.797 1 97.31 210 PHE B C 1
ATOM 4193 O O . PHE B 1 210 ? 11.539 2.918 1.955 1 97.31 210 PHE B O 1
ATOM 4200 N N . ASP B 1 211 ? 12.391 0.954 2.629 1 98.44 211 ASP B N 1
ATOM 4201 C CA . ASP B 1 211 ? 13.086 1.549 3.768 1 98.44 211 ASP B CA 1
ATOM 4202 C C . ASP B 1 211 ? 14.07 2.617 3.311 1 98.44 211 ASP B C 1
ATOM 4204 O O . ASP B 1 211 ? 14.195 3.668 3.943 1 98.44 211 ASP B O 1
ATOM 4208 N N . ALA B 1 212 ? 14.781 2.297 2.254 1 97.62 212 ALA B N 1
ATOM 4209 C CA . ALA B 1 212 ? 15.758 3.244 1.729 1 97.62 212 ALA B CA 1
ATOM 4210 C C . ALA B 1 212 ? 15.078 4.512 1.219 1 97.62 212 ALA B C 1
ATOM 4212 O O . ALA B 1 212 ? 15.523 5.625 1.515 1 97.62 212 ALA B O 1
ATOM 4213 N N . ALA B 1 213 ? 14.031 4.312 0.447 1 97.75 213 ALA B N 1
ATOM 4214 C CA . ALA B 1 213 ? 13.281 5.449 -0.087 1 97.75 213 ALA B CA 1
ATOM 4215 C C . ALA B 1 213 ? 12.719 6.312 1.038 1 97.75 213 ALA B C 1
ATOM 4217 O O . ALA B 1 213 ? 12.812 7.543 0.987 1 97.75 213 ALA B O 1
ATOM 4218 N N . TRP B 1 214 ? 12.148 5.695 2.021 1 98.56 214 TRP B N 1
ATOM 4219 C CA . TRP B 1 214 ? 11.562 6.406 3.152 1 98.56 214 TRP B CA 1
ATOM 4220 C C . TRP B 1 214 ? 12.625 7.207 3.9 1 98.56 214 TRP B C 1
ATOM 4222 O O . TRP B 1 214 ? 12.406 8.367 4.246 1 98.56 214 TRP B O 1
ATOM 4232 N N . ALA B 1 215 ? 13.75 6.551 4.148 1 98.31 215 ALA B N 1
ATOM 4233 C CA . ALA B 1 215 ? 14.836 7.219 4.848 1 98.31 215 ALA B CA 1
ATOM 4234 C C . ALA B 1 215 ? 15.32 8.445 4.074 1 98.31 215 ALA B C 1
ATOM 4236 O O . ALA B 1 215 ? 15.562 9.5 4.66 1 98.31 215 ALA B O 1
ATOM 4237 N N . ALA B 1 216 ? 15.469 8.281 2.773 1 98.12 216 ALA B N 1
ATOM 4238 C CA . ALA B 1 216 ? 15.914 9.391 1.943 1 98.12 216 ALA B CA 1
ATOM 4239 C C . ALA B 1 216 ? 14.922 10.555 1.999 1 98.12 216 ALA B C 1
ATOM 4241 O O . ALA B 1 216 ? 15.32 11.711 2.133 1 98.12 216 ALA B O 1
ATOM 4242 N N . MET B 1 217 ? 13.68 10.242 1.894 1 98.31 217 MET B N 1
ATOM 4243 C CA . MET B 1 217 ? 12.641 11.266 1.953 1 98.31 217 MET B CA 1
ATOM 4244 C C . MET B 1 217 ? 12.641 11.969 3.309 1 98.31 217 MET B C 1
ATOM 4246 O O . MET B 1 217 ? 12.594 13.195 3.377 1 98.31 217 MET B O 1
ATOM 4250 N N . LEU B 1 218 ? 12.695 11.18 4.398 1 98.31 218 LEU B N 1
ATOM 4251 C CA . LEU B 1 218 ? 12.695 11.734 5.746 1 98.31 218 LEU B CA 1
ATOM 4252 C C . LEU B 1 218 ? 13.875 12.68 5.949 1 98.31 218 LEU B C 1
ATOM 4254 O O . LEU B 1 218 ? 13.711 13.789 6.465 1 98.31 218 LEU B O 1
ATOM 4258 N N . ALA B 1 219 ? 15.016 12.234 5.5 1 97.94 219 ALA B N 1
ATOM 4259 C CA . ALA B 1 219 ? 16.219 13.055 5.617 1 97.94 219 ALA B CA 1
ATOM 4260 C C . ALA B 1 219 ? 16.078 14.344 4.816 1 97.94 219 ALA B C 1
ATOM 4262 O O . ALA B 1 219 ? 16.438 15.422 5.293 1 97.94 219 ALA B O 1
ATOM 4263 N N . ALA B 1 220 ? 15.578 14.234 3.633 1 98.06 220 ALA B N 1
ATOM 4264 C CA . ALA B 1 220 ? 15.406 15.414 2.781 1 98.06 220 ALA B CA 1
ATOM 4265 C C . ALA B 1 220 ? 14.406 16.391 3.389 1 98.06 220 ALA B C 1
ATOM 4267 O O . ALA B 1 220 ? 14.633 17.594 3.4 1 98.06 220 ALA B O 1
ATOM 4268 N N . LEU B 1 221 ? 13.289 15.867 3.885 1 98 221 LEU B N 1
ATOM 4269 C CA . LEU B 1 221 ? 12.258 16.703 4.488 1 98 221 LEU B CA 1
ATOM 4270 C C . LEU B 1 221 ? 12.82 17.469 5.691 1 98 221 LEU B C 1
ATOM 4272 O O . LEU B 1 221 ? 12.523 18.656 5.871 1 98 221 LEU B O 1
ATOM 4276 N N . ARG B 1 222 ? 13.594 16.797 6.453 1 96.44 222 ARG B N 1
ATOM 4277 C CA . ARG B 1 222 ? 14.172 17.406 7.652 1 96.44 222 ARG B CA 1
ATOM 4278 C C . ARG B 1 222 ? 15.109 18.547 7.293 1 96.44 222 ARG B C 1
ATOM 4280 O O . ARG B 1 222 ? 15.359 19.438 8.117 1 96.44 222 ARG B O 1
ATOM 4287 N N . ASN B 1 223 ? 15.555 18.578 6.074 1 93.62 223 ASN B N 1
ATOM 4288 C CA . ASN B 1 223 ? 16.484 19.594 5.625 1 93.62 223 ASN B CA 1
ATOM 4289 C C . ASN B 1 223 ? 15.82 20.578 4.66 1 93.62 223 ASN B C 1
ATOM 4291 O O . ASN B 1 223 ? 16.5 21.391 4.035 1 93.62 223 ASN B O 1
ATOM 4295 N N . THR B 1 224 ? 14.602 20.484 4.535 1 96.81 224 THR B N 1
ATOM 4296 C CA . THR B 1 224 ? 13.875 21.328 3.582 1 96.81 224 THR B CA 1
ATOM 4297 C C . THR B 1 224 ? 13.617 22.703 4.168 1 96.81 224 THR B C 1
ATOM 4299 O O . THR B 1 224 ? 13.133 22.828 5.297 1 96.81 224 THR B O 1
ATOM 4302 N N . LYS B 1 225 ? 13.945 23.75 3.412 1 95.38 225 LYS B N 1
ATOM 4303 C CA . LYS B 1 225 ? 13.664 25.141 3.73 1 95.38 225 LYS B CA 1
ATOM 4304 C C . LYS B 1 225 ? 12.914 25.828 2.592 1 95.38 225 LYS B C 1
ATOM 4306 O O . LYS B 1 225 ? 13.359 25.797 1.442 1 95.38 225 LYS B O 1
ATOM 4311 N N . LEU B 1 226 ? 11.836 26.422 2.99 1 95.19 226 LEU B N 1
ATOM 4312 C CA . LEU B 1 226 ? 11.039 27.125 1.995 1 95.19 226 LEU B CA 1
ATOM 4313 C C . LEU B 1 226 ? 11.219 28.625 2.127 1 95.19 226 LEU B C 1
ATOM 4315 O O . LEU B 1 226 ? 11.328 29.156 3.238 1 95.19 226 LEU B O 1
ATOM 4319 N N . PRO B 1 227 ? 11.242 29.328 0.972 1 92.25 227 PRO B N 1
ATOM 4320 C CA . PRO B 1 227 ? 11.312 30.797 1.057 1 92.25 227 PRO B CA 1
ATOM 4321 C C . PRO B 1 227 ? 10.07 31.406 1.7 1 92.25 227 PRO B C 1
ATOM 4323 O O . PRO B 1 227 ? 8.977 30.828 1.617 1 92.25 227 PRO B O 1
ATOM 4326 N N . ALA B 1 228 ? 10.328 32.5 2.326 1 90.19 228 ALA B N 1
ATOM 4327 C CA . ALA B 1 228 ? 9.172 33.219 2.844 1 90.19 228 ALA B CA 1
ATOM 4328 C C . ALA B 1 228 ? 8.297 33.75 1.706 1 90.19 228 ALA B C 1
ATOM 4330 O O . ALA B 1 228 ? 8.812 34.281 0.714 1 90.19 228 ALA B O 1
ATOM 4331 N N . ALA B 1 229 ? 7.027 33.406 1.812 1 88.12 229 ALA B N 1
ATOM 4332 C CA . ALA B 1 229 ? 6.086 33.844 0.778 1 88.12 229 ALA B CA 1
ATOM 4333 C C . ALA B 1 229 ? 5.082 34.844 1.331 1 88.12 229 ALA B C 1
ATOM 4335 O O . ALA B 1 229 ? 4.621 34.719 2.469 1 88.12 229 ALA B O 1
ATOM 4336 N N . ARG B 1 230 ? 4.961 35.906 0.522 1 82.12 230 ARG B N 1
ATOM 4337 C CA . ARG B 1 230 ? 3.996 36.938 0.899 1 82.12 230 ARG B CA 1
ATOM 4338 C C . ARG B 1 230 ? 3.166 37.375 -0.303 1 82.12 230 ARG B C 1
ATOM 4340 O O . ARG B 1 230 ? 3.619 37.281 -1.445 1 82.12 230 ARG B O 1
ATOM 4347 N N . TRP B 1 231 ? 2.037 37.812 0.003 1 81.5 231 TRP B N 1
ATOM 4348 C CA . TRP B 1 231 ? 1.156 38.344 -1.035 1 81.5 231 TRP B CA 1
ATOM 4349 C C . TRP B 1 231 ? 1.55 39.75 -1.412 1 81.5 231 TRP B C 1
ATOM 4351 O O . TRP B 1 231 ? 1.727 40.625 -0.54 1 81.5 231 TRP B O 1
ATOM 4361 N N . ASP B 1 232 ? 1.761 39.906 -2.707 1 78.25 232 ASP B N 1
ATOM 4362 C CA . ASP B 1 232 ? 1.942 41.25 -3.254 1 78.25 232 ASP B CA 1
ATOM 4363 C C . ASP B 1 232 ? 0.62 41.812 -3.764 1 78.25 232 ASP B C 1
ATOM 4365 O O . ASP B 1 232 ? 0.131 41.406 -4.82 1 78.25 232 ASP B O 1
ATOM 4369 N N . GLN B 1 233 ? 0.078 42.688 -3.018 1 75.19 233 GLN B N 1
ATOM 4370 C CA . GLN B 1 233 ? -1.23 43.25 -3.332 1 75.19 233 GLN B CA 1
ATOM 4371 C C . GLN B 1 233 ? -1.221 43.938 -4.691 1 75.19 233 GLN B C 1
ATOM 4373 O O . GLN B 1 233 ? -2.188 43.844 -5.453 1 75.19 233 GLN B O 1
ATOM 4378 N N . ASP B 1 234 ? -0.166 44.656 -4.973 1 75.88 234 ASP B N 1
ATOM 4379 C CA . ASP B 1 234 ? -0.069 45.406 -6.211 1 75.88 234 ASP B CA 1
ATOM 4380 C C . ASP B 1 234 ? -0.037 44.469 -7.426 1 75.88 234 ASP B C 1
ATOM 4382 O O . ASP B 1 234 ? -0.69 44.75 -8.438 1 75.88 234 ASP B O 1
ATOM 4386 N N . ARG B 1 235 ? 0.673 43.438 -7.258 1 76.69 235 ARG B N 1
ATOM 4387 C CA . ARG B 1 235 ? 0.861 42.5 -8.375 1 76.69 235 ARG B CA 1
ATOM 4388 C C . ARG B 1 235 ? -0.133 41.344 -8.305 1 76.69 235 ARG B C 1
ATOM 4390 O O . ARG B 1 235 ? -0.229 40.562 -9.242 1 76.69 235 ARG B O 1
ATOM 4397 N N . GLU B 1 236 ? -0.867 41.281 -7.297 1 74.19 236 GLU B N 1
ATOM 4398 C CA . GLU B 1 236 ? -1.861 40.219 -7.062 1 74.19 236 GLU B CA 1
ATOM 4399 C C . GLU B 1 236 ? -1.253 38.844 -7.23 1 74.19 236 GLU B C 1
ATOM 4401 O O . GLU B 1 236 ? -1.829 37.969 -7.902 1 74.19 236 GLU B O 1
ATOM 4406 N N . ILE B 1 237 ? 0.029 38.781 -6.809 1 76.31 237 ILE B N 1
ATOM 4407 C CA . ILE B 1 237 ? 0.712 37.5 -6.867 1 76.31 237 ILE B CA 1
ATOM 4408 C C . ILE B 1 237 ? 1.454 37.25 -5.559 1 76.31 237 ILE B C 1
ATOM 4410 O O . ILE B 1 237 ? 1.695 38.188 -4.785 1 76.31 237 ILE B O 1
ATOM 4414 N N . VAL B 1 238 ? 1.716 36 -5.277 1 81.38 238 VAL B N 1
ATOM 4415 C CA . VAL B 1 238 ? 2.568 35.625 -4.152 1 81.38 238 VAL B CA 1
ATOM 4416 C C . VAL B 1 238 ? 4.035 35.812 -4.539 1 81.38 238 VAL B C 1
ATOM 4418 O O . VAL B 1 238 ? 4.469 35.312 -5.586 1 81.38 238 VAL B O 1
ATOM 4421 N N . VAL B 1 239 ? 4.727 36.625 -3.721 1 79.5 239 VAL B N 1
ATOM 4422 C CA . VAL B 1 239 ? 6.152 36.844 -3.963 1 79.5 239 VAL B CA 1
ATOM 4423 C C . VAL B 1 239 ? 6.969 36.125 -2.877 1 79.5 239 VAL B C 1
ATOM 4425 O O . VAL B 1 239 ? 6.578 36.125 -1.708 1 79.5 239 VAL B O 1
ATOM 4428 N N . CYS B 1 240 ? 8.039 35.5 -3.367 1 80.88 240 CYS B N 1
ATOM 4429 C CA . CYS B 1 240 ? 8.914 34.781 -2.445 1 80.88 240 CYS B CA 1
ATOM 4430 C C . CYS B 1 240 ? 10.211 35.531 -2.209 1 80.88 240 CYS B C 1
ATOM 4432 O O . CYS B 1 240 ? 10.742 36.156 -3.127 1 80.88 240 CYS B O 1
ATOM 4434 N N . SER B 1 241 ? 10.477 35.688 -0.921 1 77.31 241 SER B N 1
ATOM 4435 C CA . SER B 1 241 ? 11.781 36.219 -0.576 1 77.31 241 SER B CA 1
ATOM 4436 C C . SER B 1 241 ? 12.828 35.125 -0.443 1 77.31 241 SER B C 1
ATOM 4438 O O . SER B 1 241 ? 12.695 34.25 0.4 1 77.31 241 SER B O 1
ATOM 4440 N N . ARG B 1 242 ? 13.875 35.188 -1.255 1 73.44 242 ARG B N 1
ATOM 4441 C CA . ARG B 1 242 ? 14.938 34.219 -1.191 1 73.44 242 ARG B CA 1
ATOM 4442 C C . ARG B 1 242 ? 15.828 34.438 0.025 1 73.44 242 ARG B C 1
ATOM 4444 O O . ARG B 1 242 ? 16.484 33.5 0.5 1 73.44 242 ARG B O 1
ATOM 4451 N N . ALA B 1 243 ? 15.742 35.594 0.497 1 78.38 243 ALA B N 1
ATOM 4452 C CA . ALA B 1 243 ? 16.609 35.938 1.62 1 78.38 243 ALA B CA 1
ATOM 4453 C C . ALA B 1 243 ? 16.109 35.312 2.914 1 78.38 243 ALA B C 1
ATOM 4455 O O . ALA B 1 243 ? 16.922 34.938 3.768 1 78.38 243 ALA B O 1
ATOM 4456 N N . GLU B 1 244 ? 14.883 35.125 2.998 1 88.25 244 GLU B N 1
ATOM 4457 C CA . GLU B 1 244 ? 14.305 34.531 4.195 1 88.25 244 GLU B CA 1
ATOM 4458 C C . GLU B 1 244 ? 13.789 33.125 3.908 1 88.25 244 GLU B C 1
ATOM 4460 O O . GLU B 1 244 ? 13.008 32.906 2.975 1 88.25 244 GLU B O 1
ATOM 4465 N N . GLN B 1 245 ? 14.375 32.156 4.613 1 91.38 245 GLN B N 1
ATOM 4466 C CA . GLN B 1 245 ? 13.93 30.766 4.473 1 91.38 245 GLN B CA 1
ATOM 4467 C C . GLN B 1 245 ? 13.414 30.219 5.797 1 91.38 245 GLN B C 1
ATOM 4469 O O . GLN B 1 245 ? 13.914 30.578 6.863 1 91.38 245 GLN B O 1
ATOM 4474 N N . LYS B 1 246 ? 12.422 29.484 5.66 1 92.44 246 LYS B N 1
ATOM 4475 C CA . LYS B 1 246 ? 11.828 28.844 6.832 1 92.44 246 LYS B CA 1
ATOM 4476 C C . LYS B 1 246 ? 11.922 27.328 6.734 1 92.44 246 LYS B C 1
ATOM 4478 O O . LYS B 1 246 ? 11.484 26.734 5.742 1 92.44 246 LYS B O 1
ATOM 4483 N N . PRO B 1 247 ? 12.492 26.734 7.762 1 94.88 247 PRO B N 1
ATOM 4484 C CA . PRO B 1 247 ? 12.523 25.266 7.77 1 94.88 247 PRO B CA 1
ATOM 4485 C C . PRO B 1 247 ? 11.156 24.641 8.047 1 94.88 247 PRO B C 1
ATOM 4487 O O . PRO B 1 247 ? 10.32 25.25 8.727 1 94.88 247 PRO B O 1
ATOM 4490 N N . LEU B 1 248 ? 10.953 23.453 7.512 1 95.69 248 LEU B N 1
ATOM 4491 C CA . LEU B 1 248 ? 9.742 22.719 7.84 1 95.69 248 LEU B CA 1
ATOM 4492 C C . LEU B 1 248 ? 9.789 22.203 9.281 1 95.69 248 LEU B C 1
ATOM 4494 O O . LEU B 1 248 ? 10.859 21.844 9.781 1 95.69 248 LEU B O 1
ATOM 4498 N N . THR B 1 249 ? 8.68 22.266 9.891 1 94.19 249 THR B N 1
ATOM 4499 C CA . THR B 1 249 ? 8.531 21.609 11.188 1 94.19 249 THR B CA 1
ATOM 4500 C C . THR B 1 249 ? 7.91 20.234 11.023 1 94.19 249 THR B C 1
ATOM 4502 O O . THR B 1 249 ? 6.773 20.094 10.57 1 94.19 249 THR B O 1
ATOM 4505 N N . LEU B 1 250 ? 8.664 19.188 11.328 1 94.5 250 LEU B N 1
ATOM 4506 C CA . LEU B 1 250 ? 8.172 17.812 11.203 1 94.5 250 LEU B CA 1
ATOM 4507 C C . LEU B 1 250 ? 7.699 17.281 12.547 1 94.5 250 LEU B C 1
ATOM 4509 O O . LEU B 1 250 ? 8.297 17.594 13.586 1 94.5 250 LEU B O 1
ATOM 4513 N N . SER B 1 251 ? 6.625 16.531 12.414 1 92.56 251 SER B N 1
ATOM 4514 C CA . SER B 1 251 ? 6.09 15.883 13.609 1 92.56 251 SER B CA 1
ATOM 4515 C C . SER B 1 251 ? 6.625 14.469 13.766 1 92.56 251 SER B C 1
ATOM 4517 O O . SER B 1 251 ? 6.113 13.531 13.148 1 92.56 251 SER B O 1
ATOM 4519 N N . GLY B 1 252 ? 7.699 14.344 14.57 1 93.19 252 GLY B N 1
ATOM 4520 C CA . GLY B 1 252 ? 8.203 13.023 14.891 1 93.19 252 GLY B CA 1
ATOM 4521 C C . GLY B 1 252 ? 9.375 12.602 14.016 1 93.19 252 GLY B C 1
ATOM 4522 O O . GLY B 1 252 ? 10 13.445 13.367 1 93.19 252 GLY B O 1
ATOM 4523 N N . PHE B 1 253 ? 9.734 11.359 14.125 1 97 253 PHE B N 1
ATOM 4524 C CA . PHE B 1 253 ? 10.844 10.734 13.422 1 97 253 PHE B CA 1
ATOM 4525 C C . PHE B 1 253 ? 10.547 9.273 13.117 1 97 253 PHE B C 1
ATOM 4527 O O . PHE B 1 253 ? 11.211 8.375 13.648 1 97 253 PHE B O 1
ATOM 4534 N N . PRO B 1 254 ? 9.57 9.047 12.234 1 97.31 254 PRO B N 1
ATOM 4535 C CA . PRO B 1 254 ? 9.18 7.668 11.938 1 97.31 254 PRO B CA 1
ATOM 4536 C C . PRO B 1 254 ? 10.227 6.922 11.125 1 97.31 254 PRO B C 1
ATOM 4538 O O . PRO B 1 254 ? 10.688 7.422 10.094 1 97.31 254 PRO B O 1
ATOM 4541 N N . ILE B 1 255 ? 10.57 5.734 11.57 1 98.31 255 ILE B N 1
ATOM 4542 C CA . ILE B 1 255 ? 11.523 4.898 10.852 1 98.31 255 ILE B CA 1
ATOM 4543 C C . ILE B 1 255 ? 10.875 3.566 10.484 1 98.31 255 ILE B C 1
ATOM 4545 O O . ILE B 1 255 ? 10.219 2.938 11.312 1 98.31 255 ILE B O 1
ATOM 4549 N N . ALA B 1 256 ? 11.039 3.242 9.211 1 98.38 256 ALA B N 1
ATOM 4550 C CA . ALA B 1 256 ? 10.531 1.968 8.703 1 98.38 256 ALA B CA 1
ATOM 4551 C C . ALA B 1 256 ? 11.594 0.88 8.789 1 98.38 256 ALA B C 1
ATOM 4553 O O . ALA B 1 256 ? 12.766 1.118 8.461 1 98.38 256 ALA B O 1
ATOM 4554 N N . THR B 1 257 ? 11.234 -0.254 9.242 1 98.5 257 THR B N 1
ATOM 4555 C CA . THR B 1 257 ? 12.086 -1.436 9.297 1 98.5 257 THR B CA 1
ATOM 4556 C C . THR B 1 257 ? 11.383 -2.641 8.68 1 98.5 257 THR B C 1
ATOM 4558 O O . THR B 1 257 ? 10.312 -3.041 9.148 1 98.5 257 THR B O 1
ATOM 4561 N N . SER B 1 258 ? 12.031 -3.209 7.645 1 98.19 258 SER B N 1
ATOM 4562 C CA . SER B 1 258 ? 11.422 -4.328 6.93 1 98.19 258 SER B CA 1
ATOM 4563 C C . SER B 1 258 ? 12.227 -5.605 7.117 1 98.19 258 SER B C 1
ATOM 4565 O O . SER B 1 258 ? 13.438 -5.555 7.352 1 98.19 258 SER B O 1
ATOM 4567 N N . ALA B 1 259 ? 11.562 -6.727 7.035 1 97.81 259 ALA B N 1
ATOM 4568 C CA . ALA B 1 259 ? 12.18 -8.047 7.109 1 97.81 259 ALA B CA 1
ATOM 4569 C C . ALA B 1 259 ? 11.469 -9.031 6.188 1 97.81 259 ALA B C 1
ATOM 4571 O O . ALA B 1 259 ? 10.312 -8.828 5.816 1 97.81 259 ALA B O 1
ATOM 4572 N N . ALA B 1 260 ? 12.203 -10 5.727 1 95.75 260 ALA B N 1
ATOM 4573 C CA . ALA B 1 260 ? 11.656 -11.125 4.965 1 95.75 260 ALA B CA 1
ATOM 4574 C C . ALA B 1 260 ? 11.734 -12.422 5.77 1 95.75 260 ALA B C 1
ATOM 4576 O O . ALA B 1 260 ? 12.648 -12.602 6.578 1 95.75 260 ALA B O 1
ATOM 4577 N N . VAL B 1 261 ? 10.781 -13.289 5.52 1 93.81 261 VAL B N 1
ATOM 4578 C CA . VAL B 1 261 ? 10.75 -14.555 6.238 1 93.81 261 VAL B CA 1
ATOM 4579 C C . VAL B 1 261 ? 11.266 -15.672 5.332 1 93.81 261 VAL B C 1
ATOM 4581 O O . VAL B 1 261 ? 10.672 -15.969 4.293 1 93.81 261 VAL B O 1
ATOM 4584 N N . PHE B 1 262 ? 12.297 -16.25 5.77 1 92.06 262 PHE B N 1
ATOM 4585 C CA . PHE B 1 262 ? 12.875 -17.391 5.059 1 92.06 262 PHE B CA 1
ATOM 4586 C C . PHE B 1 262 ? 12.492 -18.703 5.73 1 92.06 262 PHE B C 1
ATOM 4588 O O . PHE B 1 262 ? 12.766 -18.891 6.918 1 92.06 262 PHE B O 1
ATOM 4595 N N . GLN B 1 263 ? 11.867 -19.516 4.895 1 88.12 263 GLN B N 1
ATOM 4596 C CA . GLN B 1 263 ? 11.414 -20.797 5.438 1 88.12 263 GLN B CA 1
ATOM 4597 C C . GLN B 1 263 ? 12.516 -21.844 5.348 1 88.12 263 GLN B C 1
ATOM 4599 O O . GLN B 1 263 ? 13.219 -21.938 4.336 1 88.12 263 GLN B O 1
ATOM 4604 N N . GLY B 1 264 ? 12.641 -22.578 6.402 1 83.12 264 GLY B N 1
ATOM 4605 C CA . GLY B 1 264 ? 13.562 -23.703 6.395 1 83.12 264 GLY B CA 1
ATOM 4606 C C . GLY B 1 264 ? 12.961 -24.953 5.797 1 83.12 264 GLY B C 1
ATOM 4607 O 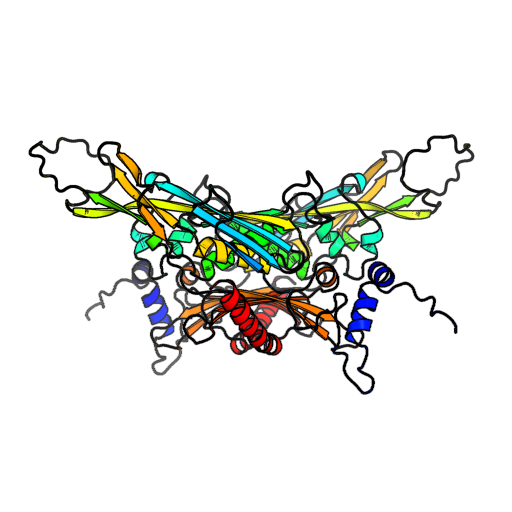O . GLY B 1 264 ? 11.836 -24.938 5.293 1 83.12 264 GLY B O 1
ATOM 4608 N N . LYS B 1 265 ? 13.781 -25.984 5.785 1 78.81 265 LYS B N 1
ATOM 4609 C CA . LYS B 1 265 ? 13.352 -27.266 5.234 1 78.81 265 LYS B CA 1
ATOM 4610 C C . LYS B 1 265 ? 12.344 -27.938 6.152 1 78.81 265 LYS B C 1
ATOM 4612 O O . LYS B 1 265 ? 11.367 -28.547 5.684 1 78.81 265 LYS B O 1
ATOM 4617 N N . GLU B 1 266 ? 12.586 -27.781 7.402 1 78.12 266 GLU B N 1
ATOM 4618 C CA . GLU B 1 266 ? 11.688 -28.391 8.383 1 78.12 266 GLU B CA 1
ATOM 4619 C C . GLU B 1 266 ? 10.477 -27.5 8.633 1 78.12 266 GLU B C 1
ATOM 4621 O O . GLU B 1 266 ? 10.594 -26.266 8.68 1 78.12 266 GLU B O 1
ATOM 4626 N N . PRO B 1 267 ? 9.383 -28.234 8.719 1 77.94 267 PRO B N 1
ATOM 4627 C CA . PRO B 1 267 ? 8.18 -27.453 9.016 1 77.94 267 PRO B CA 1
ATOM 4628 C C . PRO B 1 267 ? 8.312 -26.625 10.289 1 77.94 267 PRO B C 1
ATOM 4630 O O . PRO B 1 267 ? 8.828 -27.109 11.297 1 77.94 267 PRO B O 1
ATOM 4633 N N . GLY B 1 268 ? 8.008 -25.422 10.203 1 79.69 268 GLY B N 1
ATOM 4634 C CA . GLY B 1 268 ? 7.984 -24.562 11.375 1 79.69 268 GLY B CA 1
ATOM 4635 C C . GLY B 1 268 ? 9.273 -23.797 11.57 1 79.69 268 GLY B C 1
ATOM 4636 O O . GLY B 1 268 ? 9.32 -22.844 12.359 1 79.69 268 GLY B O 1
ATOM 4637 N N . ARG B 1 269 ? 10.328 -24.297 10.945 1 86.06 269 ARG B N 1
ATOM 4638 C CA . ARG B 1 269 ? 11.594 -23.578 11.078 1 86.06 269 ARG B CA 1
ATOM 4639 C C . ARG B 1 269 ? 11.672 -22.422 10.094 1 86.06 269 ARG B C 1
ATOM 4641 O O . ARG B 1 269 ? 11.445 -22.594 8.891 1 86.06 269 ARG B O 1
ATOM 4648 N N . PHE B 1 270 ? 11.969 -21.234 10.672 1 90.75 270 PHE B N 1
ATOM 4649 C CA . PHE B 1 270 ? 12.07 -20.062 9.805 1 90.75 270 PHE B CA 1
ATOM 4650 C C . PHE B 1 270 ? 13.031 -19.031 10.383 1 90.75 270 PHE B C 1
ATOM 4652 O O . PHE B 1 270 ? 13.43 -19.141 11.547 1 90.75 270 PHE B O 1
ATOM 4659 N N . TRP B 1 271 ? 13.508 -18.141 9.562 1 91.44 271 TRP B N 1
ATOM 4660 C CA . TRP B 1 271 ? 14.336 -17 9.945 1 91.44 271 TRP B CA 1
ATOM 4661 C C . TRP B 1 271 ? 13.719 -15.695 9.461 1 91.44 271 TRP B C 1
ATOM 4663 O O . TRP B 1 271 ? 13.164 -15.633 8.359 1 91.44 271 TRP B O 1
ATOM 4673 N N . THR B 1 272 ? 13.758 -14.719 10.328 1 93.62 272 THR B N 1
ATOM 4674 C CA . THR B 1 272 ? 13.398 -13.367 9.938 1 93.62 272 THR B CA 1
ATOM 4675 C C . THR B 1 272 ? 14.641 -12.578 9.531 1 93.62 272 THR B C 1
ATOM 4677 O O . THR B 1 272 ? 15.484 -12.266 10.367 1 93.62 272 THR B O 1
ATOM 4680 N N . LEU B 1 273 ? 14.742 -12.289 8.258 1 96.06 273 LEU B N 1
ATOM 4681 C CA . LEU B 1 273 ? 15.906 -11.594 7.723 1 96.06 273 LEU B CA 1
ATOM 4682 C C . LEU B 1 273 ? 15.648 -10.094 7.633 1 96.06 273 LEU B C 1
ATOM 4684 O O . LEU B 1 273 ? 14.945 -9.633 6.73 1 96.06 273 LEU B O 1
ATOM 4688 N N . VAL B 1 274 ? 16.266 -9.359 8.523 1 97.5 274 VAL B N 1
ATOM 4689 C CA . VAL B 1 274 ? 16.078 -7.918 8.578 1 97.5 274 VAL B CA 1
ATOM 4690 C C . VAL B 1 274 ? 16.797 -7.258 7.41 1 97.5 274 VAL B C 1
ATOM 4692 O O . VAL B 1 274 ? 17.922 -7.641 7.074 1 97.5 274 VAL B O 1
ATOM 4695 N N . ASP B 1 275 ? 16.156 -6.234 6.793 1 97.81 275 ASP B N 1
ATOM 4696 C CA . ASP B 1 275 ? 16.75 -5.512 5.68 1 97.81 275 ASP B CA 1
ATOM 4697 C C . ASP B 1 275 ? 17.25 -6.473 4.605 1 97.81 275 ASP B C 1
ATOM 4699 O O . ASP B 1 275 ? 18.453 -6.508 4.305 1 97.81 275 ASP B O 1
ATOM 4703 N N . PRO B 1 276 ? 16.328 -7.184 4.016 1 96.88 276 PRO B N 1
ATOM 4704 C CA . PRO B 1 276 ? 16.734 -8.195 3.043 1 96.88 276 PRO B CA 1
ATOM 4705 C C . PRO B 1 276 ? 17.359 -7.594 1.786 1 96.88 276 PRO B C 1
ATOM 4707 O O . PRO B 1 276 ? 16.938 -6.516 1.347 1 96.88 276 PRO B O 1
ATOM 4710 N N . ASP B 1 277 ? 18.359 -8.273 1.254 1 93.56 277 ASP B N 1
ATOM 4711 C CA . ASP B 1 277 ? 18.875 -7.875 -0.053 1 93.56 277 ASP B CA 1
ATOM 4712 C C . ASP B 1 277 ? 18.016 -8.453 -1.179 1 93.56 277 ASP B C 1
ATOM 4714 O O . ASP B 1 277 ? 17.016 -9.117 -0.924 1 93.56 277 ASP B O 1
ATOM 4718 N N . ARG B 1 278 ? 18.359 -8.156 -2.318 1 88.81 278 ARG B N 1
ATOM 4719 C CA . ARG B 1 278 ? 17.547 -8.516 -3.475 1 88.81 278 ARG B CA 1
ATOM 4720 C C . ARG B 1 278 ? 17.391 -10.023 -3.582 1 88.81 278 ARG B C 1
ATOM 4722 O O . ARG B 1 278 ? 16.297 -10.516 -3.855 1 88.81 278 ARG B O 1
ATOM 4729 N N . LEU B 1 279 ? 18.453 -10.758 -3.469 1 87.06 279 LEU B N 1
ATOM 4730 C CA . LEU B 1 279 ? 18.391 -12.219 -3.541 1 87.06 279 LEU B CA 1
ATOM 4731 C C . LEU B 1 279 ? 17.453 -12.781 -2.49 1 87.06 279 LEU B C 1
ATOM 4733 O O . LEU B 1 279 ? 16.609 -13.633 -2.799 1 87.06 279 LEU B O 1
ATOM 4737 N N . GLU B 1 280 ? 17.609 -12.305 -1.341 1 90.69 280 GLU B N 1
ATOM 4738 C CA . GLU B 1 280 ? 16.766 -12.758 -0.241 1 90.69 280 GLU B CA 1
ATOM 4739 C C . GLU B 1 280 ? 15.289 -12.484 -0.526 1 90.69 280 GLU B C 1
ATOM 4741 O O . GLU B 1 280 ? 14.43 -13.32 -0.225 1 90.69 280 GLU B O 1
ATOM 4746 N N . GLU B 1 281 ? 14.977 -11.344 -1.059 1 89.19 281 GLU B N 1
ATOM 4747 C CA . GLU B 1 281 ? 13.602 -10.992 -1.389 1 89.19 281 GLU B CA 1
ATOM 4748 C C . GLU B 1 281 ? 13.016 -11.961 -2.408 1 89.19 281 GLU B C 1
ATOM 4750 O O . GLU B 1 281 ? 11.82 -12.273 -2.365 1 89.19 281 GLU B O 1
ATOM 4755 N N . THR B 1 282 ? 13.836 -12.422 -3.275 1 83.25 282 THR B N 1
ATOM 4756 C CA . THR B 1 282 ? 13.352 -13.344 -4.297 1 83.25 282 THR B CA 1
ATOM 4757 C C . THR B 1 282 ? 13.07 -14.719 -3.701 1 83.25 282 THR B C 1
ATOM 4759 O O . THR B 1 282 ? 12.242 -15.469 -4.223 1 83.25 282 THR B O 1
ATOM 4762 N N . LEU B 1 283 ? 13.711 -15.008 -2.596 1 85.5 283 LEU B N 1
ATOM 4763 C CA . LEU B 1 283 ? 13.625 -16.344 -2.008 1 85.5 283 LEU B CA 1
ATOM 4764 C C . LEU B 1 283 ? 12.547 -16.391 -0.934 1 85.5 283 LEU B C 1
ATOM 4766 O O . LEU B 1 283 ? 12.188 -17.469 -0.46 1 85.5 283 LEU B O 1
ATOM 4770 N N . CYS B 1 284 ? 12.039 -15.203 -0.529 1 88.62 284 CYS B N 1
ATOM 4771 C CA . CYS B 1 284 ? 11.078 -15.148 0.571 1 88.62 284 CYS B CA 1
ATOM 4772 C C . CYS B 1 284 ? 9.703 -14.711 0.078 1 88.62 284 CYS B C 1
ATOM 4774 O O . CYS B 1 284 ? 9.594 -13.781 -0.727 1 88.62 284 CYS B O 1
ATOM 4776 N N . ARG B 1 285 ? 8.688 -15.359 0.602 1 85.88 285 ARG B N 1
ATOM 4777 C CA . ARG B 1 285 ? 7.328 -15.078 0.152 1 85.88 285 ARG B CA 1
ATOM 4778 C C . ARG B 1 285 ? 6.57 -14.258 1.189 1 85.88 285 ARG B C 1
ATOM 4780 O O . ARG B 1 285 ? 5.438 -13.836 0.948 1 85.88 285 ARG B O 1
ATOM 4787 N N . GLU B 1 286 ? 7.129 -14.141 2.27 1 92.25 286 GLU B N 1
ATOM 4788 C CA . GLU B 1 286 ? 6.492 -13.406 3.357 1 92.25 286 GLU B CA 1
ATOM 4789 C C . GLU B 1 286 ? 7.371 -12.25 3.832 1 92.25 286 GLU B C 1
ATOM 4791 O O . GLU B 1 286 ? 8.586 -12.406 3.984 1 92.25 286 GLU B O 1
ATOM 4796 N N . ASN B 1 287 ? 6.738 -11.086 3.949 1 95.06 287 ASN B N 1
ATOM 4797 C CA . ASN B 1 287 ? 7.465 -9.898 4.371 1 95.06 287 ASN B CA 1
ATOM 4798 C C . ASN B 1 287 ? 6.727 -9.148 5.473 1 95.06 287 ASN B C 1
ATOM 4800 O O . ASN B 1 287 ? 5.512 -9.289 5.617 1 95.06 287 ASN B O 1
ATOM 4804 N N . LEU B 1 288 ? 7.508 -8.391 6.207 1 96.19 288 LEU B N 1
ATOM 4805 C CA . LEU B 1 288 ? 7.012 -7.57 7.309 1 96.19 288 LEU B CA 1
ATOM 4806 C C . LEU B 1 288 ? 7.68 -6.199 7.309 1 96.19 288 LEU B C 1
ATOM 4808 O O . LEU B 1 288 ? 8.891 -6.094 7.109 1 96.19 288 LEU B O 1
ATOM 4812 N N . THR B 1 289 ? 6.898 -5.156 7.438 1 97.56 289 THR B N 1
ATOM 4813 C CA . THR B 1 289 ? 7.406 -3.807 7.664 1 97.56 289 THR B CA 1
ATOM 4814 C C . THR B 1 289 ? 6.77 -3.191 8.906 1 97.56 289 THR B C 1
ATOM 4816 O O . THR B 1 289 ? 5.547 -3.211 9.062 1 97.56 289 THR B O 1
ATOM 4819 N N . VAL B 1 290 ? 7.586 -2.715 9.75 1 96.94 290 VAL B N 1
ATOM 4820 C CA . VAL B 1 290 ? 7.137 -2.039 10.961 1 96.94 290 VAL B CA 1
ATOM 4821 C C . VAL B 1 290 ? 7.699 -0.619 11 1 96.94 290 VAL B C 1
ATOM 4823 O O . VAL B 1 290 ? 8.883 -0.406 10.742 1 96.94 290 VAL B O 1
ATOM 4826 N N . VAL B 1 291 ? 6.82 0.351 11.266 1 97.81 291 VAL B N 1
ATOM 4827 C CA . VAL B 1 291 ? 7.238 1.743 11.383 1 97.81 291 VAL B CA 1
ATOM 4828 C C . VAL B 1 291 ? 7.055 2.217 12.82 1 97.81 291 VAL B C 1
ATOM 4830 O O . VAL B 1 291 ? 5.949 2.166 13.367 1 97.81 291 VAL B O 1
ATOM 4833 N N . VAL B 1 292 ? 8.164 2.705 13.391 1 96.94 292 VAL B N 1
ATOM 4834 C CA . VAL B 1 292 ? 8.094 3.168 14.773 1 96.94 292 VAL B CA 1
ATOM 4835 C C . VAL B 1 292 ? 8.664 4.582 14.875 1 96.94 292 VAL B C 1
ATOM 4837 O O . VAL B 1 292 ? 9.438 5.008 14.008 1 96.94 292 VAL B O 1
ATOM 4840 N N . ASP B 1 293 ? 8.203 5.289 15.805 1 96.81 293 ASP B N 1
ATOM 4841 C CA . ASP B 1 293 ? 8.711 6.602 16.188 1 96.81 293 ASP B CA 1
ATOM 4842 C C . ASP B 1 293 ? 8.984 6.664 17.688 1 96.81 293 ASP B C 1
ATOM 4844 O O . ASP B 1 293 ? 8.07 6.5 18.5 1 96.81 293 ASP B O 1
ATOM 4848 N N . LYS B 1 294 ? 10.156 6.91 18.031 1 95.06 294 LYS B N 1
ATOM 4849 C CA . LYS B 1 294 ? 10.555 6.984 19.438 1 95.06 294 LYS B CA 1
ATOM 4850 C C . LYS B 1 294 ? 10.797 8.43 19.859 1 95.06 294 LYS B C 1
ATOM 4852 O O . LYS B 1 294 ? 11.375 8.68 20.922 1 95.06 294 LYS B O 1
ATOM 4857 N N . ASN B 1 295 ? 10.297 9.203 18.938 1 89.69 295 ASN B N 1
ATOM 4858 C CA . ASN B 1 295 ? 10.477 10.609 19.297 1 89.69 295 ASN B CA 1
ATOM 4859 C C . ASN B 1 295 ? 9.703 10.969 20.562 1 89.69 295 ASN B C 1
ATOM 4861 O O . ASN B 1 295 ? 8.539 10.602 20.703 1 89.69 295 ASN B O 1
ATOM 4865 N N . GLY B 1 296 ? 10.211 11.539 21.578 1 84.69 296 GLY B N 1
ATOM 4866 C CA . GLY B 1 296 ? 9.57 11.906 22.828 1 84.69 296 GLY B CA 1
ATOM 4867 C C . GLY B 1 296 ? 9.773 10.875 23.922 1 84.69 296 GLY B C 1
ATOM 4868 O O . GLY B 1 296 ? 9.25 11.023 25.031 1 84.69 296 GLY B O 1
ATOM 4869 N N . GLY B 1 297 ? 10.406 9.789 23.703 1 85 297 GLY B N 1
ATOM 4870 C CA . GLY B 1 297 ? 10.773 8.82 24.719 1 85 297 GLY B CA 1
ATOM 4871 C C . GLY B 1 297 ? 10.031 7.5 24.594 1 85 297 GLY B C 1
ATOM 4872 O O . GLY B 1 297 ? 10.648 6.434 24.625 1 85 297 GLY B O 1
ATOM 4873 N N . GLU B 1 298 ? 8.727 7.59 24.438 1 90.25 298 GLU B N 1
ATOM 4874 C CA . GLU B 1 298 ? 7.957 6.359 24.297 1 90.25 298 GLU B CA 1
ATOM 4875 C C . GLU B 1 298 ? 7.848 5.934 22.828 1 90.25 298 GLU B C 1
ATOM 4877 O O . GLU B 1 298 ? 7.68 6.777 21.953 1 90.25 298 GLU B O 1
ATOM 4882 N N . THR B 1 299 ? 8 4.578 22.609 1 92.81 299 THR B N 1
ATOM 4883 C CA . THR B 1 299 ? 7.895 4.051 21.25 1 92.81 299 THR B CA 1
ATOM 4884 C C . THR B 1 299 ? 6.445 4.066 20.781 1 92.81 299 THR B C 1
ATOM 4886 O O . THR B 1 299 ? 5.562 3.531 21.453 1 92.81 299 THR B O 1
ATOM 4889 N N . ARG B 1 300 ? 6.234 4.688 19.734 1 93.25 300 ARG B N 1
ATOM 4890 C CA . ARG B 1 300 ? 4.93 4.68 19.094 1 93.25 300 ARG B CA 1
ATOM 4891 C C . ARG B 1 300 ? 4.945 3.797 17.844 1 93.25 300 ARG B C 1
ATOM 4893 O O . ARG B 1 300 ? 5.773 3.988 16.953 1 93.25 300 ARG B O 1
ATOM 4900 N N . LEU B 1 301 ? 4.078 2.818 17.781 1 93.5 301 LEU B N 1
ATOM 4901 C CA . LEU B 1 301 ? 3.908 1.957 16.609 1 93.5 301 LEU B CA 1
ATOM 4902 C C . LEU B 1 301 ? 2.975 2.6 15.594 1 93.5 301 LEU B C 1
ATOM 4904 O O . LEU B 1 301 ? 1.758 2.627 15.789 1 93.5 301 LEU B O 1
ATOM 4908 N N . LEU B 1 302 ? 3.479 3.076 14.508 1 94.19 302 LEU B N 1
ATOM 4909 C CA . LEU B 1 302 ? 2.705 3.871 13.555 1 94.19 302 LEU B CA 1
ATOM 4910 C C . LEU B 1 302 ? 2.084 2.986 12.484 1 94.19 302 LEU B C 1
ATOM 4912 O O . LEU B 1 302 ? 1.013 3.299 11.961 1 94.19 302 LEU B O 1
ATOM 4916 N N . SER B 1 303 ? 2.828 1.952 12.109 1 95.5 303 SER B N 1
ATOM 4917 C CA . SER B 1 303 ? 2.336 1.116 11.016 1 95.5 303 SER B CA 1
ATOM 4918 C C . SER B 1 303 ? 2.898 -0.299 11.109 1 95.5 303 SER B C 1
ATOM 4920 O O . SER B 1 303 ? 4.027 -0.495 11.555 1 95.5 303 SER B O 1
ATOM 4922 N N . VAL B 1 304 ? 2.154 -1.255 10.773 1 94.56 304 VAL B N 1
ATOM 4923 C CA . VAL B 1 304 ? 2.535 -2.648 10.57 1 94.56 304 VAL B CA 1
ATOM 4924 C C . VAL B 1 304 ? 1.98 -3.145 9.234 1 94.56 304 VAL B C 1
ATOM 4926 O O . VAL B 1 304 ? 0.808 -2.926 8.93 1 94.56 304 VAL B O 1
ATOM 4929 N N . SER B 1 305 ? 2.842 -3.689 8.484 1 94.81 305 SER B N 1
ATOM 4930 C CA . SER B 1 305 ? 2.42 -4.281 7.215 1 94.81 305 SER B CA 1
ATOM 4931 C C . SER B 1 305 ? 3.029 -5.668 7.023 1 94.81 305 SER B C 1
ATOM 4933 O O . SER B 1 305 ? 4.246 -5.801 6.883 1 94.81 305 SER B O 1
ATOM 4935 N N . LYS B 1 306 ? 2.234 -6.609 7.094 1 94.19 306 LYS B N 1
ATOM 4936 C CA . LYS B 1 306 ? 2.623 -7.996 6.836 1 94.19 306 LYS B CA 1
ATOM 4937 C C . LYS B 1 306 ? 1.921 -8.539 5.594 1 94.19 306 LYS B C 1
ATOM 4939 O O . LYS B 1 306 ? 0.705 -8.398 5.449 1 94.19 306 LYS B O 1
ATOM 4944 N N . HIS B 1 307 ? 2.711 -9.148 4.738 1 91.75 307 HIS B N 1
ATOM 4945 C CA . HIS B 1 307 ? 2.145 -9.68 3.502 1 91.75 307 HIS B CA 1
ATOM 4946 C C . HIS B 1 307 ? 2.727 -11.047 3.17 1 91.75 307 HIS B C 1
ATOM 4948 O O . HIS B 1 307 ? 3.906 -11.305 3.428 1 91.75 307 HIS B O 1
ATOM 4954 N N . GLY B 1 308 ? 1.899 -11.797 2.561 1 85.94 308 GLY B N 1
ATOM 4955 C CA . GLY B 1 308 ? 2.344 -13.086 2.068 1 85.94 308 GLY B CA 1
ATOM 4956 C C . GLY B 1 308 ? 2.566 -14.102 3.174 1 85.94 308 GLY B C 1
ATOM 4957 O O . GLY B 1 308 ? 2.826 -13.734 4.32 1 85.94 308 GLY B O 1
ATOM 4958 N N . GLY B 1 309 ? 2.426 -15.367 2.924 1 82.5 309 GLY B N 1
ATOM 4959 C CA . GLY B 1 309 ? 2.717 -16.469 3.828 1 82.5 309 GLY B CA 1
ATOM 4960 C C . GLY B 1 309 ? 1.922 -16.406 5.121 1 82.5 309 GLY B C 1
ATOM 4961 O O . GLY B 1 309 ? 1.122 -15.484 5.316 1 82.5 309 GLY B O 1
ATOM 4962 N N . THR B 1 310 ? 2.209 -17.312 6.027 1 81.25 310 THR B N 1
ATOM 4963 C CA . THR B 1 310 ? 1.401 -17.406 7.238 1 81.25 310 THR B CA 1
ATOM 4964 C C . THR B 1 310 ? 2.287 -17.609 8.461 1 81.25 310 THR B C 1
ATOM 4966 O O . THR B 1 310 ? 1.789 -17.906 9.555 1 81.25 310 THR B O 1
ATOM 4969 N N . THR B 1 311 ? 3.521 -17.359 8.297 1 83.81 311 THR B N 1
ATOM 4970 C CA . THR B 1 311 ? 4.457 -17.641 9.383 1 83.81 311 THR B CA 1
ATOM 4971 C C . THR B 1 311 ? 4.375 -16.562 10.461 1 83.81 311 THR B C 1
ATOM 4973 O O . THR B 1 311 ? 4.367 -16.875 11.656 1 83.81 311 THR B O 1
ATOM 4976 N N . LEU B 1 312 ? 4.262 -15.359 10.078 1 85.12 312 LEU B N 1
ATOM 4977 C CA . LEU B 1 312 ? 4.32 -14.242 11.016 1 85.12 312 LEU B CA 1
ATOM 4978 C C . LEU B 1 312 ? 2.961 -14.008 11.672 1 85.12 312 LEU B C 1
ATOM 4980 O O . LEU B 1 312 ? 2.125 -13.281 11.133 1 85.12 312 LEU B O 1
ATOM 4984 N N . GLN B 1 313 ? 2.885 -14.516 12.852 1 84.94 313 GLN B N 1
ATOM 4985 C CA . GLN B 1 313 ? 1.71 -14.312 13.695 1 84.94 313 GLN B CA 1
ATOM 4986 C C . GLN B 1 313 ? 1.868 -13.062 14.562 1 84.94 313 GLN B C 1
ATOM 4988 O O . GLN B 1 313 ? 2.959 -12.492 14.641 1 84.94 313 GLN B O 1
ATOM 4993 N N . PRO B 1 314 ? 0.794 -12.625 15.227 1 82.88 314 PRO B N 1
ATOM 4994 C CA . PRO B 1 314 ? 0.829 -11.367 15.977 1 82.88 314 PRO B CA 1
ATOM 4995 C C . PRO B 1 314 ? 1.935 -11.336 17.031 1 82.88 314 PRO B C 1
ATOM 4997 O O . PRO B 1 314 ? 2.582 -10.297 17.219 1 82.88 314 PRO B O 1
ATOM 5000 N N . LYS B 1 315 ? 2.234 -12.367 17.609 1 83.19 315 LYS B N 1
ATOM 5001 C CA . LYS B 1 315 ? 3.283 -12.422 18.625 1 83.19 315 LYS B CA 1
ATOM 5002 C C . LYS B 1 315 ? 4.648 -12.094 18.016 1 83.19 315 LYS B C 1
ATOM 5004 O O . LYS B 1 315 ? 5.414 -11.312 18.594 1 83.19 315 LYS B O 1
ATOM 5009 N N . LEU B 1 316 ? 4.918 -12.672 16.891 1 86.62 316 LEU B N 1
ATOM 5010 C CA . LEU B 1 316 ? 6.199 -12.445 16.234 1 86.62 316 LEU B CA 1
ATOM 5011 C C . LEU B 1 316 ? 6.32 -11.008 15.766 1 86.62 316 LEU B C 1
ATOM 5013 O O . LEU B 1 316 ? 7.414 -10.438 15.773 1 86.62 316 LEU B O 1
ATOM 5017 N N . VAL B 1 317 ? 5.195 -10.438 15.414 1 87.56 317 VAL B N 1
ATOM 5018 C CA . VAL B 1 317 ? 5.184 -9.031 15.031 1 87.56 317 VAL B CA 1
ATOM 5019 C C . VAL B 1 317 ? 5.59 -8.164 16.219 1 87.56 317 VAL B C 1
ATOM 5021 O O . VAL B 1 317 ? 6.359 -7.215 16.078 1 87.56 317 VAL B O 1
ATOM 5024 N N . GLY B 1 318 ? 5.094 -8.492 17.344 1 87.31 318 GLY B N 1
ATOM 5025 C CA . GLY B 1 318 ? 5.469 -7.785 18.562 1 87.31 318 GLY B CA 1
ATOM 5026 C C . GLY B 1 318 ? 6.957 -7.848 18.844 1 87.31 318 GLY B C 1
ATOM 5027 O O . GLY B 1 318 ? 7.555 -6.852 19.266 1 87.31 318 GLY B O 1
ATOM 5028 N N . GLU B 1 319 ? 7.531 -8.969 18.625 1 90.56 319 GLU B N 1
ATOM 5029 C CA . GLU B 1 319 ? 8.961 -9.148 18.844 1 90.56 319 GLU B CA 1
ATOM 5030 C C . GLU B 1 319 ? 9.781 -8.312 17.859 1 90.56 319 GLU B C 1
ATOM 5032 O O . GLU B 1 319 ? 10.867 -7.832 18.203 1 90.56 319 GLU B O 1
ATOM 5037 N N . PHE B 1 320 ? 9.219 -8.195 16.734 1 94 320 PHE B N 1
ATOM 5038 C CA . PHE B 1 320 ? 9.914 -7.465 15.688 1 94 320 PHE B CA 1
ATOM 5039 C C . PHE B 1 320 ? 9.938 -5.969 16 1 94 320 PHE B C 1
ATOM 5041 O O . PHE B 1 320 ? 10.781 -5.234 15.469 1 94 320 PHE B O 1
ATOM 5048 N N . VAL B 1 321 ? 9.078 -5.496 16.875 1 93.62 321 VAL B N 1
ATOM 5049 C CA . VAL B 1 321 ? 9.047 -4.086 17.25 1 93.62 321 VAL B CA 1
ATOM 5050 C C . VAL B 1 321 ? 10.359 -3.701 17.922 1 93.62 321 VAL B C 1
ATOM 5052 O O . VAL B 1 321 ? 10.875 -2.604 17.719 1 93.62 321 VAL B O 1
ATOM 5055 N N . ALA B 1 322 ? 10.883 -4.594 18.688 1 94.75 322 ALA B N 1
ATOM 5056 C CA . ALA B 1 322 ? 12.156 -4.32 19.344 1 94.75 322 ALA B CA 1
ATOM 5057 C C . ALA B 1 322 ? 13.273 -4.121 18.328 1 94.75 322 ALA B C 1
ATOM 5059 O O . ALA B 1 322 ? 14.164 -3.289 18.531 1 94.75 322 ALA B O 1
ATOM 5060 N N . VAL B 1 323 ? 13.234 -4.902 17.281 1 96.06 323 VAL B N 1
ATOM 5061 C CA . VAL B 1 323 ? 14.203 -4.766 16.203 1 96.06 323 VAL B CA 1
ATOM 5062 C C . VAL B 1 323 ? 14.055 -3.398 15.531 1 96.06 323 VAL B C 1
ATOM 5064 O O . VAL B 1 323 ? 15.047 -2.719 15.266 1 96.06 323 VAL B O 1
ATOM 5067 N N . ALA B 1 324 ? 12.828 -3.002 15.328 1 97.19 324 ALA B N 1
ATOM 5068 C CA . ALA B 1 324 ? 12.539 -1.708 14.719 1 97.19 324 ALA B CA 1
ATOM 5069 C C . ALA B 1 324 ? 13.016 -0.562 15.602 1 97.19 324 ALA B C 1
ATOM 5071 O O . ALA B 1 324 ? 13.477 0.466 15.102 1 97.19 324 ALA B O 1
ATOM 5072 N N . GLU B 1 325 ? 12.93 -0.736 16.891 1 96.81 325 GLU B N 1
ATOM 5073 C CA . GLU B 1 325 ? 13.391 0.276 17.844 1 96.81 325 GLU B CA 1
ATOM 5074 C C . GLU B 1 325 ? 14.898 0.472 17.75 1 96.81 325 GLU B C 1
ATOM 5076 O O . GLU B 1 325 ? 15.391 1.603 17.797 1 96.81 325 GLU B O 1
ATOM 5081 N N . ARG B 1 326 ? 15.562 -0.621 17.656 1 96.5 326 ARG B N 1
ATOM 5082 C CA . ARG B 1 326 ? 17.016 -0.53 17.5 1 96.5 326 ARG B CA 1
ATOM 5083 C C . ARG B 1 326 ? 17.391 0.176 16.203 1 96.5 326 ARG B C 1
ATOM 5085 O O . ARG B 1 326 ? 18.312 0.982 16.188 1 96.5 326 ARG B O 1
ATOM 5092 N N . ARG B 1 327 ? 16.656 -0.205 15.172 1 97.81 327 ARG B N 1
ATOM 5093 C CA . ARG B 1 327 ? 16.906 0.447 13.883 1 97.81 327 ARG B CA 1
ATOM 5094 C C . ARG B 1 327 ? 16.641 1.946 13.977 1 97.81 327 ARG B C 1
ATOM 5096 O O . ARG B 1 327 ? 17.375 2.744 13.391 1 97.81 327 ARG B O 1
ATOM 5103 N N . TRP B 1 328 ? 15.609 2.312 14.711 1 97.75 328 TRP B N 1
ATOM 5104 C CA . TRP B 1 328 ? 15.289 3.719 14.938 1 97.75 328 TRP B CA 1
ATOM 5105 C C . TRP B 1 328 ? 16.469 4.453 15.562 1 97.75 328 TRP B C 1
ATOM 5107 O O . TRP B 1 328 ? 16.844 5.539 15.109 1 97.75 328 TRP B O 1
ATOM 5117 N N . ASP B 1 329 ? 17.094 3.861 16.531 1 96.88 329 ASP B N 1
ATOM 5118 C CA . ASP B 1 329 ? 18.25 4.465 17.203 1 96.88 329 ASP B CA 1
ATOM 5119 C C . ASP B 1 329 ? 19.406 4.656 16.234 1 96.88 329 ASP B C 1
ATOM 5121 O O . ASP B 1 329 ? 20.125 5.668 16.297 1 96.88 329 ASP B O 1
ATOM 5125 N N . GLU B 1 330 ? 19.578 3.688 15.422 1 96.75 330 GLU B N 1
ATOM 5126 C CA . GLU B 1 330 ? 20.656 3.768 14.43 1 96.75 330 GLU B CA 1
ATOM 5127 C C . GLU B 1 330 ? 20.453 4.965 13.5 1 96.75 330 GLU B 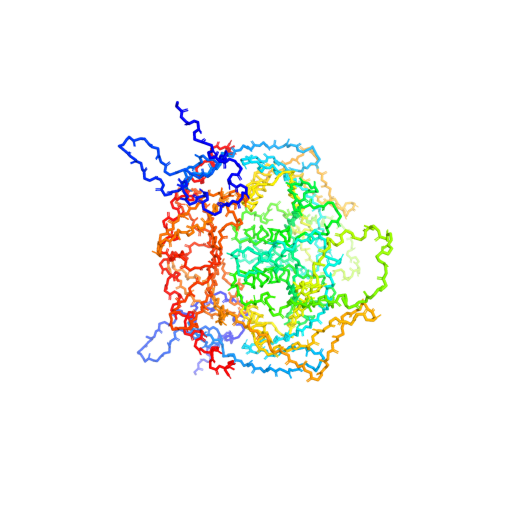C 1
ATOM 5129 O O . GLU B 1 330 ? 21.391 5.727 13.258 1 96.75 330 GLU B O 1
ATOM 5134 N N . PHE B 1 331 ? 19.234 5.094 13 1 97.38 331 PHE B N 1
ATOM 5135 C CA . PHE B 1 331 ? 18.953 6.188 12.078 1 97.38 331 PHE B CA 1
ATOM 5136 C C . PHE B 1 331 ? 19.016 7.527 12.789 1 97.38 331 PHE B C 1
ATOM 5138 O O . PHE B 1 331 ? 19.453 8.523 12.219 1 97.38 331 PHE B O 1
ATOM 5145 N N . ARG B 1 332 ? 18.547 7.586 14.031 1 95.94 332 ARG B N 1
ATOM 5146 C CA . ARG B 1 332 ? 18.609 8.82 14.805 1 95.94 332 ARG B CA 1
ATOM 5147 C C . ARG B 1 332 ? 20.047 9.297 14.961 1 95.94 332 ARG B C 1
ATOM 5149 O O . ARG B 1 332 ? 20.312 10.5 14.906 1 95.94 332 ARG B O 1
ATOM 5156 N N . ARG B 1 333 ? 20.969 8.406 15.086 1 94.88 333 ARG B N 1
ATOM 5157 C CA . ARG B 1 333 ? 22.375 8.734 15.258 1 94.88 333 ARG B CA 1
ATOM 5158 C C . ARG B 1 333 ? 22.969 9.312 13.969 1 94.88 333 ARG B C 1
ATOM 5160 O O . ARG B 1 333 ? 23.766 10.242 14.016 1 94.88 333 ARG B O 1
ATOM 5167 N N . VAL B 1 334 ? 22.5 8.773 12.867 1 95 334 VAL B N 1
ATOM 5168 C CA . VAL B 1 334 ? 23.141 9.156 11.617 1 95 334 VAL B CA 1
ATOM 5169 C C . VAL B 1 334 ? 22.422 10.359 11.016 1 95 334 VAL B C 1
ATOM 5171 O O . VAL B 1 334 ? 22.969 11.047 10.141 1 95 334 VAL B O 1
ATOM 5174 N N . MET B 1 335 ? 21.156 10.609 11.344 1 91.75 335 MET B N 1
ATOM 5175 C CA . MET B 1 335 ? 20.406 11.734 10.797 1 91.75 335 MET B CA 1
ATOM 5176 C C . MET B 1 335 ? 20.469 12.938 11.727 1 91.75 335 MET B C 1
ATOM 5178 O O . MET B 1 335 ? 20.047 14.031 11.367 1 91.75 335 MET B O 1
ATOM 5182 N N . ALA B 1 336 ? 20.906 12.812 12.922 1 74.94 336 ALA B N 1
ATOM 5183 C CA . ALA B 1 336 ? 21.016 13.898 13.891 1 74.94 336 ALA B CA 1
ATOM 5184 C C . ALA B 1 336 ? 22.078 14.898 13.477 1 74.94 336 ALA B C 1
ATOM 5186 O O . ALA B 1 336 ? 23.062 14.531 12.836 1 74.94 336 ALA B O 1
#

InterPro domains:
  IPR001247 Exoribonuclease, phosphorolytic domain 1 [PF01138] (46-227)
  IPR015847 Exoribonuclease, phosphorolytic domain 2 [PF03725] (252-324)
  IPR020568 Ribosomal protein uS5 domain 2-type superfamily [SSF54211] (34-282)
  IPR027408 PNPase/RNase PH domain superfamily [G3DSA:3.30.230.70] (2-335)
  IPR036345 Exoribonuclease, PH domain 2 superfamily [SSF55666] (251-335)
  IPR050590 Exosome complex component Rrp42 subfamily [PTHR11097] (33-333)

pLDDT: mean 82.9, std 17.75, range [26.16, 98.56]

Radius of gyration: 28.37 Å; Cα contacts (8 Å, |Δi|>4): 1287; chains: 2; bounding box: 90×93×80 Å

Organism: Verticillium dahliae (strain VdLs.17 / ATCC MYA-4575 / FGSC 10137) (NCBI:txid498257)

Nearest PDB structures (foldseek):
  8r1o-assembly1_C  TM=9.511E-01  e=1.725E-44  Thermochaetoides thermophila DSM 1495
  8pel-assembly1_C  TM=9.267E-01  e=8.541E-42  Thermochaetoides thermophila DSM 1495
  9g8n-assembly1_N  TM=8.853E-01  e=1.510E-22  Homo sapiens
  5jea-assembly1_C  TM=7.661E-01  e=1.199E-19  Saccharomyces cerevisiae S288C
  8r1o-assembly1_A  TM=8.321E-01  e=1.438E-17  Thermochaetoides thermophila DSM 1495

Solvent-accessible surface area (backbone atoms only — not comparable to full-atom values): 36803 Å² total; per-residue (Å²): 130,84,71,81,78,65,69,55,69,70,56,38,41,70,74,39,45,62,64,44,41,47,50,36,52,56,54,70,59,63,95,74,84,66,68,42,24,44,88,85,64,37,41,47,78,43,59,63,66,74,45,69,42,67,70,71,44,88,90,34,39,10,7,11,37,28,33,45,68,65,23,32,34,39,16,39,28,38,72,43,82,44,47,45,90,74,41,81,85,65,58,82,68,51,72,71,46,95,58,74,36,43,62,49,37,60,74,67,56,28,66,45,63,41,48,45,71,36,68,62,15,33,91,84,35,50,76,89,60,66,88,45,72,60,35,54,44,47,27,42,53,51,46,50,49,53,58,44,62,51,31,66,43,44,75,72,28,55,30,58,36,66,45,70,60,76,75,68,86,72,76,83,73,79,86,76,76,68,76,66,66,85,71,56,68,63,46,74,41,73,54,28,30,46,28,38,41,34,42,34,38,29,65,28,56,38,38,56,60,60,46,51,49,50,50,13,44,52,49,8,51,72,54,22,39,43,55,42,62,39,66,34,78,90,73,72,40,78,43,69,38,80,86,43,66,42,68,59,63,64,51,70,58,76,34,62,37,43,29,31,38,39,75,49,92,51,88,90,42,66,44,62,28,28,52,32,38,44,70,52,52,74,69,27,66,21,39,38,36,36,26,35,24,51,59,90,72,57,77,36,55,38,34,39,40,36,39,18,54,62,79,81,43,47,69,55,53,52,58,47,48,59,54,34,51,53,50,39,53,54,49,52,66,58,72,100,130,85,71,79,78,64,70,54,70,69,55,38,41,71,75,40,45,63,65,42,41,46,50,36,53,57,52,70,53,65,93,74,86,65,67,43,22,43,88,84,64,38,43,47,78,43,58,64,66,75,46,69,43,67,71,73,44,87,89,34,40,9,8,12,38,27,32,45,68,64,22,32,33,39,17,39,28,38,74,43,83,42,46,45,89,73,40,80,85,67,56,82,67,52,72,73,47,95,56,73,35,45,63,48,37,59,74,66,56,29,66,44,64,42,47,45,74,36,66,60,17,34,92,84,34,49,76,89,61,67,89,46,73,62,36,55,43,46,28,42,52,51,45,50,49,53,59,46,61,50,32,66,43,44,76,74,27,55,28,58,38,66,44,70,62,74,74,67,84,71,78,83,72,78,86,73,74,66,77,68,66,87,72,57,67,61,44,73,41,73,53,28,29,46,28,39,41,34,42,35,39,29,64,29,57,38,39,55,59,61,46,53,52,49,51,13,44,52,50,8,51,71,53,21,40,43,54,40,60,39,65,34,78,91,72,72,40,78,44,69,38,82,86,42,65,43,67,58,63,65,50,70,58,76,34,62,37,43,29,31,38,38,75,49,90,50,88,89,42,66,46,62,29,27,53,31,39,44,69,52,53,74,70,26,66,22,40,40,36,37,27,36,24,51,60,90,72,58,77,37,55,37,31,38,41,35,38,19,53,62,80,80,42,47,69,56,53,51,58,46,47,59,56,34,50,53,51,39,52,55,49,51,64,59,70,102

Sequence (672 aa):
MATPQGLPRETFAKLSPHPYLLANLQTPQAAGATTPTRSNGRAPHEARTPNINTSTLTHAHGSALVRIGDNTVICGIRGEILPTANIPNYRASIRDSDDGGRAELRDYDLLVPNIELATGSAPQFLPGVPPTNLAQTLSTRVFSLLHSSGLVNADDLRIWHTRPAENTGYSAADDEDDDMGELEAGERVVIAYWVLYIDIYFISFDGNPFDAAWAAMLAALRNTKLPAARWDQDREIVVCSRAEQKPLTLSGFPIATSAAVFQGKEPGRFWTLVDPDRLEETLCRENLTVVVDKNGGETRLLSVSKHGGTTLQPKLVGEFVAVAERRWDEFRRVMAMATPQGLPRETFAKLSPHPYLLANLQTPQAAGATTPTRSNGRAPHEARTPNINTSTLTHAHGSALVRIGDNTVICGIRGEILPTANIPNYRASIRDSDDGGRAELRDYDLLVPNIELATGSAPQFLPGVPPTNLAQTLSTRVFSLLHSSGLVNADDLRIWHTRPAENTGYSAADDEDDDMGELEAGERVVIAYWVLYIDIYFISFDGNPFDAAWAAMLAALRNTKLPAARWDQDREIVVCSRAEQKPLTLSGFPIATSAAVFQGKEPGRFWTLVDPDRLEETLCRENLTVVVDKNGGETRLLSVSKHGGTTLQPKLVGEFVAVAERRWDEFRRVMA

Secondary structure (DSSP, 8-state):
--------HHHHHHH-HHHHHHHHHH----SS------TTS--TTPPPPEEEEE---TTSSEEEEEEETTEEEEEEEEEEEEEGGGSTT--GGGGGSSSTTHHHHHHTT-EEEEEEE-TTSSTT--TT--S-HHHHHHHHHHHHHHHHTT-B-GGGTEEEEEPP-----S---------S----TT-EEEEEEEEEEEEEEEEE--S-HHHHHHHHHHHHHHT-EEEEEEEETTTTEEEEEEEEEEE--B----EEEEEEEEE-SSTT-EEEEES--HHHHHH-SEEEEEEEE-TTSS-EEEEEEEESSS---HHHHHHHHHHHHHHHHHHHHHH-/--------HHHHHHH-HHHHHHHHHH----SS------TTS--TTPPPPEEEEE---TTSSEEEEEEETTEEEEEEEEEEEEEGGGSTT--GGGGGSSSTTHHHHHHTT-EEEEEEE-TTSSTT--TT--S-HHHHHHHHHHHHHHHHTT-B-GGGTEEEEEPP-----S---------S----TT-EEEEEEEEEEEEEEEEE--S-HHHHHHHHHHHHHHT-EEEEEEEETTTTEEEEEEEEEEE--B----EEEEEEEEE-SSTT-EEEEES--HHHHHH-SEEEEEEEE-TTSS-EEEEEEEESSS---HHHHHHHHHHHHHHHHHHHHHH-

Foldseek 3Di:
DPPPPPDPLVVCCVVPVQVSQQCQQPPDDDPDDDARAGSVGDHQLDFFAKAKDWPPDPPALFKMWIDGPQWTKIKGKHKDKFFLVNFPPRDQCLVVDPPQCLCVCPRRVQEAEFEDEDAPLDPVRHPPDPDDPVRVVLRVVLVVCVSLVQWFGQVVFFAKAFAAQPPDPDDPDDPPPPPPPPPHHGDIGGGITIRMYMYMYIPHAWAPVNQRRNLRRLLRLQSGWDFRWHADPVVRDIDGDPVDIDHTDTDFQKGKKKWFWRDHPDPLDIGTHTNDTPSRVVRGFKMKMWIWTCPPNDIDTRDIDIDGDDNDDPVNVVVCVVSRVVVSVSSVVNSD/DPPPPPDPLVVCCVVPVQVSQQCQQPPDDDPDDDARAGSVGDHQLDFFAKAKDWPPDPPALFKMWIDGPQWTKIKGKHKDKFFLVNFPPRDQCLVVDPPQCLCVCPRRVQEQEFEDEDAPLDPVRHPPDPDDPVRVVLRVVLVVCVSLVQFFGQVVFFAKAFAAAPPDPDDPDDPPPPPPPPPHHGDIGGGITIRMYMYMYIPHAWAPVNQRRNLRRLLRLQSGWDFRWHADPVVRDIDGDPVDIDHTDTDFQKGKKKWFWRDHPDPLDIGTHTRDTPSRVVRGFKMKMWIWTCPPNDIDTRDIDIDGDDNDDPVNVVVCVVSRVVVSVSSVVNSD